Protein AF-0000000084464735 (afdb_homodimer)

pLDDT: mean 79.88, std 25.1, range [17.44, 98.69]

Sequence (606 aa):
MPEQHHYPEIKRGASLLLAWRLEGKKVLLVGGGAVAASRLGFLLEAGAHVTIVSPGPLEHSLAHRVATEPEYVTWVERTYGRPDGPETKAEDLAKDKELPVTDFDMVFTAIDDNPLSRAVCDAARAARVPVNVADVPPECDFYFGAQVRRGPLQVMVSTSGAGPKVAVIVRDVIADAIPADVEDAIAGVGALRKELRERAPGVGGALSKRRMRWMIDTCDAWKLSEMGAMKSPEVRRRLLDDGWEKHRILSAHDLGASEAEVQVIGSRISSLVHSAAFWPSVLSFVAGAAVASASFIAAARRKMPEQHHYPEIKRGASLLLAWRLEGKKVLLVGGGAVAASRLGFLLEAGAHVTIVSPGPLEHSLAHRVATEPEYVTWVERTYGRPDGPETKAEDLAKDKELPVTDFDMVFTAIDDNPLSRAVCDAARAARVPVNVADVPPECDFYFGAQVRRGPLQVMVSTSGAGPKVAVIVRDVIADAIPADVEDAIAGVGALRKELRERAPGVGGALSKRRMRWMIDTCDAWKLSEMGAMKSPEVRRRLLDDGWEKHRILSAHDLGASEAEVQVIGSRISSLVHSAAFWPSVLSFVAGAAVASASFIAAARRK

Nearest PDB structures (foldseek):
  1pjs-assembly1_B  TM=7.270E-01  e=1.796E-13  Salmonella enterica subsp. enterica serovar Typhimurium
  6pr0-assembly1_A  TM=7.944E-01  e=1.470E-12  Salmonella enterica subsp. enterica serovar Typhimurium
  6veb-assembly1_B  TM=7.448E-01  e=5.138E-13  Salmonella enterica subsp. enterica
  6ulu-assembly1_B  TM=7.396E-01  e=5.814E-13  Salmonella enterica subsp. enterica serovar Typhimurium
  6p5x-assembly1_B  TM=7.463E-01  e=5.138E-13  Salmonella enterica subsp. enterica serovar Typhimurium

Organism: NCBI:txid879819

InterPro domains:
  IPR006367 Sirohaem synthase, N-terminal [TIGR01470] (19-212)
  IPR028161 Siroheme biosynthesis protein Met8-like [PTHR35330] (16-239)
  IPR028162 Siroheme biosynthesis protein Met8, C-terminal [PF14823] (179-249)
  IPR028281 Siroheme synthase, central domain [PF14824] (150-176)
  IPR036291 NAD(P)-binding domain superfamily [SSF51735] (16-144)

Radius of gyration: 31.91 Å; Cα contacts (8 Å, |Δi|>4): 963; chains: 2; bounding box: 75×98×137 Å

Secondary structure (DSSP, 8-state):
------PPP------EEEEE--TT-EEEEE--SHHHHHHHHHHHHTT-EEEEE--SSPPHHHHHHHHH-TTTEEEE-S-SS-SSSSS--HHHHTT-SSS-GGG-SEEEE--S-HHHHHHHHHHHHHTT--EEETT-GGGBSEE--EEEEETTEEEEEE-TTS-HHHHHHHHHHHHHHS-TTHHHHHHHHHHHHHHHHHHS--SSHHHHHHHHHHHHHHHHTS-GGGGGGGGSHHHHHHIIIIIITTT----TGGGT--HHHHHHHHHHHHHHHHGGGG-------------------------/------PPP------EEEEE--TT-EEEEE--SHHHHHHHHHHHHTT-EEEEE--SSPPHHHHHHHHH-TTTEEEE-S-SS-SSSSS--HHHHTT-SSS-GGG-SEEEE--S-HHHHHHHHHHHHHTT--EEETT-GGGBSEE--EEEEETTEEEEEE-TTS-HHHHHHHHHHHHHHS-TTHHHHHHHHHHHHHHHHHHS--SSHHHHHHHHHHHHHHHHTS-GGGGGGGGSHHHHHHIIIIIITTT----TGGGT--HHHHHHHHHHHHHHHHTTTT-------------------------

Foldseek 3Di:
DPPPPDDDDDDDDDDDDDDDQAAAFEEEEEDFEDVSLVVVVVNVVSHHQYEYEEADDHDPSLVVCCVPPVVRYHYDHAHQFPRPDDQRALVRQCPPVVDHLLRGQAYEYDDPDVSVLVSNLVNCVVSPRAYYYPPDVVSHPDDFADWDDDPVDIDGFDPSPPDRVVRNVVRVVVNVVQDPLLVLLVQLLVVLLVVLCVVQPDDDDPSVVLSVVLSVLQVVLEDSNQSSVSSDPVVSVCCCVVDVVVVHHAYCVNVVSDPPVVCVVVVVVVVVVVVVPPPPPPPDDPPPPDDDDDDDDDDYDDD/DPPPPDDDDDDDDDDDDDDDQAAAFEEEEEDAEDVSLVVVVVNVVSHHQYEYEEADDHDPSLVVCCVPPVVRYHYDHAHQFPRPDDQRALVRQCPPVVDHLLRGQAYEYDDPDVSVLVSNLVNCVVSPRAYYYPPDVVSHPDDFADWDDDPVDIDGFDPSPPDRVVRNVVRVVVNVVQDPLLVLLVQLLVVLLVVLCVVQPDDDDPSVVVSVVLSVLQVVLEDSNQSSVSSDPVVSVCCCVVDVVVVHHAYCVNVVSDPPVVCVVVVVVVVVVVVPPPPPCPPDDCPDDDDDCPDDDDDDDDD

Solvent-accessible surface area (backbone atoms only — not comparable to full-atom values): 33445 Å² total; per-residue (Å²): 123,81,80,75,76,83,71,82,81,81,65,62,76,40,55,39,63,32,35,32,63,30,65,79,34,36,32,39,33,36,27,34,37,70,67,30,40,61,50,47,55,52,41,45,17,10,36,27,32,36,39,33,29,24,51,76,79,55,31,67,68,45,47,48,42,42,71,73,34,58,90,35,30,44,78,44,82,33,62,76,48,59,75,86,55,89,80,56,46,30,77,52,33,57,42,20,84,86,69,28,55,78,75,30,64,31,39,36,34,35,64,90,51,61,66,51,48,49,20,50,40,51,30,22,54,75,61,46,25,54,33,33,35,65,96,38,72,94,52,31,49,44,38,77,50,35,70,47,76,50,84,61,35,37,34,37,22,34,27,74,81,49,27,69,67,55,22,44,52,50,38,52,54,42,57,69,67,51,56,93,51,46,55,37,18,39,50,7,51,35,50,43,52,52,51,49,41,68,74,56,69,71,83,59,65,72,64,37,51,49,52,51,49,49,53,52,52,32,53,69,51,36,55,72,83,50,35,31,56,35,53,38,66,67,52,36,48,46,47,44,60,61,7,61,73,64,75,42,76,61,34,43,69,76,71,66,53,41,83,72,53,56,53,52,58,52,50,54,53,52,52,59,60,58,60,63,64,67,73,74,76,67,82,72,75,84,73,84,69,67,92,67,89,75,89,81,95,78,85,83,88,85,132,123,82,80,75,77,83,72,81,82,81,64,62,74,41,54,38,62,32,35,32,62,30,67,78,33,37,32,39,33,36,27,36,37,69,66,29,38,61,50,47,56,51,39,46,17,10,36,27,33,36,39,32,27,23,50,74,78,54,31,68,69,43,47,49,43,41,70,74,34,59,90,36,29,43,80,44,82,33,62,75,49,58,75,88,56,90,79,54,49,28,77,49,33,58,42,22,83,86,69,28,54,79,76,30,62,32,39,37,34,35,63,92,50,61,67,51,48,49,20,50,42,52,32,22,53,74,62,44,24,54,31,33,36,65,97,36,70,93,50,31,47,43,39,77,50,34,70,46,76,48,86,58,36,35,34,38,22,34,27,76,82,49,28,68,67,56,22,44,51,50,38,52,54,42,57,69,68,51,56,93,50,44,55,38,19,40,52,8,52,35,48,42,52,52,52,50,42,67,75,56,68,71,81,58,65,70,65,38,52,49,52,51,50,50,53,52,50,34,52,70,51,38,54,73,83,48,34,31,54,36,53,38,65,67,50,37,48,45,46,43,60,61,7,60,73,62,75,42,76,60,32,44,67,76,71,66,53,39,83,73,52,56,54,52,55,52,49,55,53,50,53,57,61,59,61,60,61,69,69,73,79,61,83,73,74,85,70,84,81,79,89,71,85,74,81,69,90,84,80,82,84,82,125

Structure (mmCIF, N/CA/C/O backbone):
data_AF-0000000084464735-model_v1
#
loop_
_entity.id
_entity.type
_entity.pdbx_description
1 polymer 'precorrin-2 dehydrogenase'
#
loop_
_atom_site.group_PDB
_atom_site.id
_atom_site.type_symbol
_atom_site.label_atom_id
_atom_site.label_alt_id
_atom_site.label_comp_id
_atom_site.label_asym_id
_atom_site.label_entity_id
_atom_site.label_seq_id
_atom_site.pdbx_PDB_ins_code
_atom_site.Cartn_x
_atom_site.Cartn_y
_atom_site.Cartn_z
_atom_site.occupancy
_atom_site.B_iso_or_equiv
_atom_site.auth_seq_id
_atom_site.auth_comp_id
_atom_site.auth_asym_id
_atom_site.auth_atom_id
_atom_site.pdbx_PDB_model_num
ATOM 1 N N . MET A 1 1 ? 16.078 -34.781 17.125 1 34.5 1 MET A N 1
ATOM 2 C CA . MET A 1 1 ? 15.5 -33.594 17.734 1 34.5 1 MET A CA 1
ATOM 3 C C . MET A 1 1 ? 14.633 -32.844 16.719 1 34.5 1 MET A C 1
ATOM 5 O O . MET A 1 1 ? 15.031 -32.625 15.578 1 34.5 1 MET A O 1
ATOM 9 N N . PRO A 1 2 ? 13.305 -32.844 16.781 1 42.19 2 PRO A N 1
ATOM 10 C CA . PRO A 1 2 ? 12.5 -32.25 15.719 1 42.19 2 PRO A CA 1
ATOM 11 C C . PRO A 1 2 ? 13.055 -30.906 15.242 1 42.19 2 PRO A C 1
ATOM 13 O O . PRO A 1 2 ? 13.695 -30.188 16.016 1 42.19 2 PRO A O 1
ATOM 16 N N . GLU A 1 3 ? 13.609 -30.891 14.117 1 47.88 3 GLU A N 1
ATOM 17 C CA . GLU A 1 3 ? 14.234 -29.688 13.562 1 47.88 3 GLU A CA 1
ATOM 18 C C . GLU A 1 3 ? 13.508 -28.422 14.016 1 47.88 3 GLU A C 1
ATOM 20 O O . GLU A 1 3 ? 12.305 -28.281 13.797 1 47.88 3 GLU A O 1
ATOM 25 N N . GLN A 1 4 ? 13.781 -27.891 15.133 1 52.91 4 GLN A N 1
ATOM 26 C CA . GLN A 1 4 ? 13.227 -26.703 15.781 1 52.91 4 GLN A CA 1
ATOM 27 C C . GLN A 1 4 ? 13.164 -25.531 14.82 1 52.91 4 GLN A C 1
ATOM 29 O O . GLN A 1 4 ? 14.203 -24.969 14.445 1 52.91 4 GLN A O 1
ATOM 34 N N . HIS A 1 5 ? 12.211 -25.625 13.844 1 72.44 5 HIS A N 1
ATOM 35 C CA . HIS A 1 5 ? 12.047 -24.5 12.93 1 72.44 5 HIS A CA 1
ATOM 36 C C . HIS A 1 5 ? 11.875 -23.188 13.695 1 72.44 5 HIS A C 1
ATOM 38 O O . HIS A 1 5 ? 11.117 -23.125 14.664 1 72.44 5 HIS A O 1
ATOM 44 N N . HIS A 1 6 ? 12.922 -22.406 13.812 1 80.56 6 HIS A N 1
ATOM 45 C CA . HIS A 1 6 ? 12.836 -21.078 14.414 1 80.56 6 HIS A CA 1
ATOM 46 C C . HIS A 1 6 ? 12.047 -20.125 13.531 1 80.56 6 HIS A C 1
ATOM 48 O O . HIS A 1 6 ? 12.344 -19.969 12.344 1 80.56 6 HIS A O 1
ATOM 54 N N . TYR A 1 7 ? 10.828 -19.828 14.102 1 86.81 7 TYR A N 1
ATOM 55 C CA . TYR A 1 7 ? 10.016 -18.844 13.406 1 86.81 7 TYR A CA 1
ATOM 56 C C . TYR A 1 7 ? 10.164 -17.469 14.039 1 86.81 7 TYR A C 1
ATOM 58 O O . TYR A 1 7 ? 10.086 -17.328 15.266 1 86.81 7 TYR A O 1
ATOM 66 N N . PRO A 1 8 ? 10.43 -16.484 13.211 1 84.5 8 PRO A N 1
ATOM 67 C CA . PRO A 1 8 ? 10.617 -15.141 13.75 1 84.5 8 PRO A CA 1
ATOM 68 C C . PRO A 1 8 ? 9.414 -14.656 14.547 1 84.5 8 PRO A C 1
ATOM 70 O O . PRO A 1 8 ? 8.281 -15.031 14.25 1 84.5 8 PRO A O 1
ATOM 73 N N . GLU A 1 9 ? 9.688 -13.82 15.578 1 89.38 9 GLU A N 1
ATOM 74 C CA . GLU A 1 9 ? 8.633 -13.203 16.375 1 89.38 9 GLU A CA 1
ATOM 75 C C . GLU A 1 9 ? 7.812 -12.227 15.539 1 89.38 9 GLU A C 1
ATOM 77 O O . GLU A 1 9 ? 8.359 -11.516 14.695 1 89.38 9 GLU A O 1
ATOM 82 N N . ILE A 1 10 ? 6.52 -12.25 15.805 1 90.25 10 ILE A N 1
ATOM 83 C CA . ILE A 1 10 ? 5.629 -11.312 15.133 1 90.25 10 ILE A CA 1
ATOM 84 C C . ILE A 1 10 ? 5.637 -9.969 15.867 1 90.25 10 ILE A C 1
ATOM 86 O O . ILE A 1 10 ? 5.289 -9.898 17.047 1 90.25 10 ILE A O 1
ATOM 90 N N . LYS A 1 11 ? 6.137 -8.945 15.227 1 88.31 11 LYS A N 1
ATOM 91 C CA . LYS A 1 11 ? 6.059 -7.586 15.766 1 88.31 11 LYS A CA 1
ATOM 92 C C . LYS A 1 11 ? 4.84 -6.848 15.227 1 88.31 11 LYS A C 1
ATOM 94 O O . LYS A 1 11 ? 4.797 -6.496 14.039 1 88.31 11 LYS A O 1
ATOM 99 N N . ARG A 1 12 ? 3.932 -6.562 16.078 1 89.31 12 ARG A N 1
ATOM 100 C CA . ARG A 1 12 ? 2.682 -5.922 15.68 1 89.31 12 ARG A CA 1
ATOM 101 C C . ARG A 1 12 ? 2.85 -4.41 15.57 1 89.31 12 ARG A C 1
ATOM 103 O O . ARG A 1 12 ? 3.885 -3.867 15.961 1 89.31 12 ARG A O 1
ATOM 110 N N . GLY A 1 13 ? 1.877 -3.766 14.961 1 87.06 13 GLY A N 1
ATOM 111 C CA . GLY A 1 13 ? 1.908 -2.316 14.836 1 87.06 13 GLY A CA 1
ATOM 112 C C . GLY A 1 13 ? 2.139 -1.842 13.414 1 87.06 13 GLY A C 1
ATOM 113 O O . GLY A 1 13 ? 2.135 -0.639 13.148 1 87.06 13 GLY A O 1
ATOM 114 N N . ALA A 1 14 ? 2.258 -2.744 12.57 1 88.31 14 ALA A N 1
ATOM 115 C CA . ALA A 1 14 ? 2.434 -2.41 11.156 1 88.31 14 ALA A CA 1
ATOM 116 C C . ALA A 1 14 ? 1.086 -2.219 10.469 1 88.31 14 ALA A C 1
ATOM 118 O O . ALA A 1 14 ? 0.044 -2.596 11.008 1 88.31 14 ALA A O 1
ATOM 119 N N . SER A 1 15 ? 1.104 -1.489 9.406 1 93.62 15 SER A N 1
ATOM 120 C CA . SER A 1 15 ? -0.02 -1.487 8.477 1 93.62 15 SER A CA 1
ATOM 121 C C . SER A 1 15 ? 0.131 -2.578 7.422 1 93.62 15 SER A C 1
ATOM 123 O O . SER A 1 15 ? 1.218 -3.135 7.25 1 93.62 15 SER A O 1
ATOM 125 N N . LEU A 1 16 ? -0.941 -3.012 6.859 1 96.31 16 LEU A N 1
ATOM 126 C CA . LEU A 1 16 ? -0.875 -3.896 5.699 1 96.31 16 LEU A CA 1
ATOM 127 C C . LEU A 1 16 ? -0.673 -3.098 4.418 1 96.31 16 LEU A C 1
ATOM 129 O O . LEU A 1 16 ? -1.591 -2.416 3.955 1 96.31 16 LEU A O 1
ATOM 133 N N . LEU A 1 17 ? 0.488 -3.119 3.848 1 96.44 17 LEU A N 1
ATOM 134 C CA . LEU A 1 17 ? 0.746 -2.381 2.617 1 96.44 17 LEU A CA 1
ATOM 135 C C . LEU A 1 17 ? 0.197 -3.129 1.407 1 96.44 17 LEU A C 1
ATOM 137 O O . LEU A 1 17 ? 0.512 -4.305 1.204 1 96.44 17 LEU A O 1
ATOM 141 N N . LEU A 1 18 ? -0.59 -2.398 0.63 1 96.5 18 LEU A N 1
ATOM 142 C CA . LEU A 1 18 ? -1.296 -3.023 -0.483 1 96.5 18 LEU A CA 1
ATOM 143 C C . LEU A 1 18 ? -1.191 -2.168 -1.741 1 96.5 18 LEU A C 1
ATOM 145 O O . LEU A 1 18 ? -1.095 -0.942 -1.658 1 96.5 18 LEU A O 1
ATOM 149 N N . ALA A 1 19 ? -1.188 -2.844 -2.871 1 95.88 19 ALA A N 1
ATOM 150 C CA . ALA A 1 19 ? -1.49 -2.219 -4.156 1 95.88 19 ALA A CA 1
ATOM 151 C C . ALA A 1 19 ? -2.947 -2.447 -4.551 1 95.88 19 ALA A C 1
ATOM 153 O O . ALA A 1 19 ? -3.297 -3.514 -5.062 1 95.88 19 ALA A O 1
ATOM 154 N N . TRP A 1 20 ? -3.752 -1.442 -4.332 1 96.75 20 TRP A N 1
ATOM 155 C CA . TRP A 1 20 ? -5.199 -1.548 -4.496 1 96.75 20 TRP A CA 1
ATOM 156 C C . TRP A 1 20 ? -5.598 -1.327 -5.953 1 96.75 20 TRP A C 1
ATOM 158 O O . TRP A 1 20 ? -5.133 -0.382 -6.594 1 96.75 20 TRP A O 1
ATOM 168 N N . ARG A 1 21 ? -6.441 -2.18 -6.469 1 95 21 ARG A N 1
ATOM 169 C CA . ARG A 1 21 ? -6.879 -2.092 -7.859 1 95 21 ARG A CA 1
ATOM 170 C C . ARG A 1 21 ? -8.102 -1.189 -7.996 1 95 21 ARG A C 1
ATOM 172 O O . ARG A 1 21 ? -9.188 -1.53 -7.52 1 95 21 ARG A O 1
ATOM 179 N N . LEU A 1 22 ? -7.914 -0.077 -8.773 1 96.06 22 LEU A N 1
ATOM 180 C CA . LEU A 1 22 ? -9 0.885 -8.891 1 96.06 22 LEU A CA 1
ATOM 181 C C . LEU A 1 22 ? -9.43 1.045 -10.344 1 96.06 22 LEU A C 1
ATOM 183 O O . LEU A 1 22 ? -10.281 1.886 -10.664 1 96.06 22 LEU A O 1
ATOM 187 N N . GLU A 1 23 ? -8.82 0.272 -11.172 1 94.62 23 GLU A N 1
ATOM 188 C CA . GLU A 1 23 ? -9.188 0.397 -12.586 1 94.62 23 GLU A CA 1
ATOM 189 C C . GLU A 1 23 ? -10.688 0.174 -12.789 1 94.62 23 GLU A C 1
ATOM 191 O O . GLU A 1 23 ? -11.211 -0.881 -12.43 1 94.62 23 GLU A O 1
ATOM 196 N N . GLY A 1 24 ? -11.336 1.191 -13.328 1 95.25 24 GLY A N 1
ATOM 197 C CA . GLY A 1 24 ? -12.758 1.095 -13.641 1 95.25 24 GLY A CA 1
ATOM 198 C C . GLY A 1 24 ? -13.648 1.258 -12.422 1 95.25 24 GLY A C 1
ATOM 199 O O . GLY A 1 24 ? -14.867 1.189 -12.531 1 95.25 24 GLY A O 1
ATOM 200 N N . LYS A 1 25 ? -13.141 1.459 -11.32 1 97.5 25 LYS A N 1
ATOM 201 C CA . LYS A 1 25 ? -13.914 1.596 -10.086 1 97.5 25 LYS A CA 1
ATOM 202 C C . LYS A 1 25 ? -14.367 3.037 -9.875 1 97.5 25 LYS A C 1
ATOM 204 O O . LYS A 1 25 ? -13.766 3.967 -10.422 1 97.5 25 LYS A O 1
ATOM 209 N N . LYS A 1 26 ? -15.406 3.236 -9.141 1 98.44 26 LYS A N 1
ATOM 210 C CA . LYS A 1 26 ? -15.984 4.547 -8.852 1 98.44 26 LYS A CA 1
ATOM 211 C C . LYS A 1 26 ? -15.539 5.055 -7.484 1 98.44 26 LYS A C 1
ATOM 213 O O . LYS A 1 26 ? -15.672 4.352 -6.48 1 98.44 26 LYS A O 1
ATOM 218 N N . VAL A 1 27 ? -15.047 6.266 -7.469 1 98.69 27 VAL A N 1
ATOM 219 C CA . VAL A 1 27 ? -14.562 6.844 -6.219 1 98.69 27 VAL A CA 1
ATOM 220 C C . VAL A 1 27 ? -15.258 8.18 -5.961 1 98.69 27 VAL A C 1
ATOM 222 O O . VAL A 1 27 ? -15.406 8.992 -6.871 1 98.69 27 VAL A O 1
ATOM 225 N N . LEU A 1 28 ? -15.719 8.375 -4.723 1 97.88 28 LEU A N 1
ATOM 226 C CA . LEU A 1 28 ? -16.281 9.641 -4.277 1 97.88 28 LEU A CA 1
ATOM 227 C C . LEU A 1 28 ? -15.234 10.484 -3.568 1 97.88 28 LEU A C 1
ATOM 229 O O . LEU A 1 28 ? -14.57 10.008 -2.645 1 97.88 28 LEU A O 1
ATOM 233 N N . LEU A 1 29 ? -15.031 11.688 -4.012 1 98.38 29 LEU A N 1
ATOM 234 C CA . LEU A 1 29 ? -14.125 12.648 -3.395 1 98.38 29 LEU A CA 1
ATOM 235 C C . LEU A 1 29 ? -14.891 13.898 -2.949 1 98.38 29 LEU A C 1
ATOM 237 O O . LEU A 1 29 ? -15.266 14.727 -3.777 1 98.38 29 LEU A O 1
ATOM 241 N N . VAL A 1 30 ? -15.133 14.023 -1.674 1 96.69 30 VAL A N 1
ATOM 242 C CA . VAL A 1 30 ? -15.836 15.172 -1.106 1 96.69 30 VAL A CA 1
ATOM 243 C C . VAL A 1 30 ? -14.82 16.266 -0.733 1 96.69 30 VAL A C 1
ATOM 245 O O . VAL A 1 30 ? -14.039 16.094 0.2 1 96.69 30 VAL A O 1
ATOM 248 N N . GLY A 1 31 ? -14.844 17.328 -1.433 1 96.75 31 GLY A N 1
ATOM 249 C CA . GLY A 1 31 ? -13.898 18.422 -1.238 1 96.75 31 GLY A CA 1
ATOM 250 C C . GLY A 1 31 ? -13.312 18.953 -2.537 1 96.75 31 GLY A C 1
ATOM 251 O O . GLY A 1 31 ? -13.156 18.188 -3.5 1 96.75 31 GLY A O 1
ATOM 252 N N . GLY A 1 32 ? -12.898 20.203 -2.574 1 96.94 32 GLY A N 1
ATOM 253 C CA . GLY A 1 32 ? -12.398 20.828 -3.787 1 96.94 32 GLY A CA 1
ATOM 254 C C . GLY A 1 32 ? -11.133 21.641 -3.562 1 96.94 32 GLY A C 1
ATOM 255 O O . GLY A 1 32 ? -10.773 22.484 -4.387 1 96.94 32 GLY A O 1
ATOM 256 N N . GLY A 1 33 ? -10.523 21.359 -2.492 1 95.75 33 GLY A N 1
ATOM 257 C CA . GLY A 1 33 ? -9.328 22.109 -2.156 1 95.75 33 GLY A CA 1
ATOM 258 C C . GLY A 1 33 ? -8.039 21.391 -2.49 1 95.75 33 GLY A C 1
ATOM 259 O O . GLY A 1 33 ? -8.039 20.469 -3.314 1 95.75 33 GLY A O 1
ATOM 260 N N . ALA A 1 34 ? -6.973 21.844 -1.863 1 92.56 34 ALA A N 1
ATOM 261 C CA . ALA A 1 34 ? -5.633 21.344 -2.16 1 92.56 34 ALA A CA 1
ATOM 262 C C . ALA A 1 34 ? -5.488 19.891 -1.761 1 92.56 34 ALA A C 1
ATOM 264 O O . ALA A 1 34 ? -4.855 19.094 -2.471 1 92.56 34 ALA A O 1
ATOM 265 N N . VAL A 1 35 ? -6.016 19.547 -0.625 1 92.25 35 VAL A N 1
ATOM 266 C CA . VAL A 1 35 ? -5.941 18.172 -0.158 1 92.25 35 VAL A CA 1
ATOM 267 C C . VAL A 1 35 ? -6.664 17.25 -1.143 1 92.25 35 VAL A C 1
ATOM 269 O O . VAL A 1 35 ? -6.148 16.188 -1.503 1 92.25 35 VAL A O 1
ATOM 272 N N . ALA A 1 36 ? -7.801 17.641 -1.537 1 96.31 36 ALA A N 1
ATOM 273 C CA . ALA A 1 36 ? -8.547 16.875 -2.541 1 96.31 36 ALA A CA 1
ATOM 274 C C . ALA A 1 36 ? -7.738 16.734 -3.828 1 96.31 36 ALA A C 1
ATOM 276 O O . ALA A 1 36 ? -7.73 15.664 -4.449 1 96.31 36 ALA A O 1
ATOM 277 N N . ALA A 1 37 ? -7.074 17.797 -4.215 1 95.5 37 ALA A N 1
ATOM 278 C CA . ALA A 1 37 ? -6.27 17.781 -5.434 1 95.5 37 ALA A CA 1
ATOM 279 C C . ALA A 1 37 ? -5.16 16.734 -5.348 1 95.5 37 ALA A C 1
ATOM 281 O O . ALA A 1 37 ? -4.902 16.016 -6.32 1 95.5 37 ALA A O 1
ATOM 282 N N . SER A 1 38 ? -4.562 16.609 -4.277 1 91.94 38 SER A N 1
ATOM 283 C CA . SER A 1 38 ? -3.498 15.641 -4.078 1 91.94 38 SER A CA 1
ATOM 284 C C . SER A 1 38 ? -4.027 14.211 -4.199 1 91.94 38 SER A C 1
ATOM 286 O O . SER A 1 38 ? -3.377 13.352 -4.797 1 91.94 38 SER A O 1
ATOM 288 N N . ARG A 1 39 ? -5.191 14.008 -3.74 1 94.44 39 ARG A N 1
ATOM 289 C CA . ARG A 1 39 ? -5.785 12.68 -3.807 1 94.44 39 ARG A CA 1
ATOM 290 C C . ARG A 1 39 ? -6.191 12.328 -5.234 1 94.44 39 ARG A C 1
ATOM 292 O O . ARG A 1 39 ? -6.035 11.188 -5.668 1 94.44 39 ARG A O 1
ATOM 299 N N . LEU A 1 40 ? -6.684 13.297 -5.875 1 96.81 40 LEU A N 1
ATOM 300 C CA . LEU A 1 40 ? -7.191 13.07 -7.223 1 96.81 40 LEU A CA 1
ATOM 301 C C . LEU A 1 40 ? -6.09 12.539 -8.133 1 96.81 40 LEU A C 1
ATOM 303 O O . LEU A 1 40 ? -6.332 11.641 -8.945 1 96.81 40 LEU A O 1
ATOM 307 N N . GLY A 1 41 ? -4.957 13.086 -8.102 1 93.25 41 GLY A N 1
ATOM 308 C CA . GLY A 1 41 ? -3.844 12.625 -8.914 1 93.25 41 GLY A CA 1
ATOM 309 C C . GLY A 1 41 ? -3.592 11.141 -8.797 1 93.25 41 GLY A C 1
ATOM 310 O O . GLY A 1 41 ? -3.51 10.43 -9.805 1 93.25 41 GLY A O 1
ATOM 311 N N . PHE A 1 42 ? -3.514 10.602 -7.637 1 93.81 42 PHE A N 1
ATOM 312 C CA . PHE A 1 42 ? -3.275 9.188 -7.387 1 93.81 42 PHE A CA 1
ATOM 313 C C . PHE A 1 42 ? -4.43 8.344 -7.91 1 93.81 42 PHE A C 1
ATOM 315 O O . PHE A 1 42 ? -4.215 7.277 -8.484 1 93.81 42 PHE A O 1
ATOM 322 N N . LEU A 1 43 ? -5.605 8.836 -7.688 1 97.44 43 LEU A N 1
ATOM 323 C CA . LEU A 1 43 ? -6.805 8.109 -8.086 1 97.44 43 LEU A CA 1
ATOM 324 C C . LEU A 1 43 ? -6.879 7.969 -9.602 1 97.44 43 LEU A C 1
ATOM 326 O O . LEU A 1 43 ? -7.195 6.895 -10.109 1 97.44 43 LEU A O 1
ATOM 330 N N . LEU A 1 44 ? -6.562 9.031 -10.289 1 96.69 44 LEU A N 1
ATOM 331 C CA . LEU A 1 44 ? -6.598 9.008 -11.742 1 96.69 44 LEU A CA 1
ATOM 332 C C . LEU A 1 44 ? -5.504 8.094 -12.297 1 96.69 44 LEU A C 1
ATOM 334 O O . LEU A 1 44 ? -5.73 7.363 -13.266 1 96.69 44 LEU A O 1
ATOM 338 N N . GLU A 1 45 ? -4.367 8.141 -11.688 1 94.12 45 GLU A N 1
ATOM 339 C CA . GLU A 1 45 ? -3.275 7.27 -12.109 1 94.12 45 GLU A CA 1
ATOM 340 C C . GLU A 1 45 ? -3.646 5.801 -11.938 1 94.12 45 GLU A C 1
ATOM 342 O O . GLU A 1 45 ? -3.199 4.949 -12.711 1 94.12 45 GLU A O 1
ATOM 347 N N . ALA A 1 46 ? -4.457 5.531 -10.984 1 95.12 46 ALA A N 1
ATOM 348 C CA . ALA A 1 46 ? -4.867 4.16 -10.695 1 95.12 46 ALA A CA 1
ATOM 349 C C . ALA A 1 46 ? -6.055 3.748 -11.555 1 95.12 46 ALA A C 1
ATOM 351 O O . ALA A 1 46 ? -6.535 2.615 -11.461 1 95.12 46 ALA A O 1
ATOM 352 N N . GLY A 1 47 ? -6.594 4.684 -12.328 1 95.88 47 GLY A N 1
ATOM 353 C CA . GLY A 1 47 ? -7.617 4.355 -13.312 1 95.88 47 GLY A CA 1
ATOM 354 C C . GLY A 1 47 ? -9.023 4.512 -12.773 1 95.88 47 GLY A C 1
ATOM 355 O O . GLY A 1 47 ? -9.984 4.035 -13.391 1 95.88 47 GLY A O 1
ATOM 356 N N . ALA A 1 48 ? -9.227 5.188 -11.719 1 97.94 48 ALA A N 1
ATOM 357 C CA . ALA A 1 48 ? -10.539 5.348 -11.086 1 97.94 48 ALA A CA 1
ATOM 358 C C . ALA A 1 48 ? -11.391 6.363 -11.836 1 97.94 48 ALA A C 1
ATOM 360 O O . ALA A 1 48 ? -10.859 7.246 -12.516 1 97.94 48 ALA A O 1
ATOM 361 N N . HIS A 1 49 ? -12.672 6.172 -11.766 1 98.5 49 HIS A N 1
ATOM 362 C CA . HIS A 1 49 ? -13.648 7.203 -12.102 1 98.5 49 HIS A CA 1
ATOM 363 C C . HIS A 1 49 ? -14.062 8 -10.867 1 98.5 49 HIS A C 1
ATOM 365 O O . HIS A 1 49 ? -14.727 7.473 -9.977 1 98.5 49 HIS A O 1
ATOM 371 N N . VAL A 1 50 ? -13.711 9.289 -10.875 1 98.69 50 VAL A N 1
ATOM 372 C CA . VAL A 1 50 ? -13.82 10.055 -9.641 1 98.69 50 VAL A CA 1
ATOM 373 C C . VAL A 1 50 ? -14.961 11.062 -9.758 1 98.69 50 VAL A C 1
ATOM 375 O O . VAL A 1 50 ? -15.047 11.797 -10.742 1 98.69 50 VAL A O 1
ATOM 378 N N . THR A 1 51 ? -15.844 11.055 -8.812 1 98.38 51 THR A N 1
ATOM 379 C CA . THR A 1 51 ? -16.859 12.094 -8.648 1 98.38 51 THR A CA 1
ATOM 380 C C . THR A 1 51 ? -16.469 13.047 -7.527 1 98.38 51 THR A C 1
ATOM 382 O O . THR A 1 51 ? -16.422 12.656 -6.359 1 98.38 51 THR A O 1
ATOM 385 N N . ILE A 1 52 ? -16.203 14.266 -7.867 1 98.31 52 ILE A N 1
ATOM 386 C CA . ILE A 1 52 ? -15.891 15.32 -6.902 1 98.31 52 ILE A CA 1
ATOM 387 C C . ILE A 1 52 ? -17.172 16.047 -6.512 1 98.31 52 ILE A C 1
ATOM 389 O O . ILE A 1 52 ? -17.938 16.5 -7.375 1 98.31 52 ILE A O 1
ATOM 393 N N . VAL A 1 53 ? -17.438 16.188 -5.23 1 96.31 53 VAL A N 1
ATOM 394 C CA . VAL A 1 53 ? -18.578 16.953 -4.746 1 96.31 53 VAL A CA 1
ATOM 395 C C . VAL A 1 53 ? -18.094 18.094 -3.854 1 96.31 53 VAL A C 1
ATOM 397 O O . VAL A 1 53 ? -17.578 17.859 -2.762 1 96.31 53 VAL A O 1
ATOM 400 N N . SER A 1 54 ? -18.25 19.25 -4.254 1 95.88 54 SER A N 1
ATOM 401 C CA . SER A 1 54 ? -17.859 20.438 -3.52 1 95.88 54 SER A CA 1
ATOM 402 C C . SER A 1 54 ? -18.422 21.703 -4.152 1 95.88 54 SER A C 1
ATOM 404 O O . SER A 1 54 ? -18.594 21.766 -5.375 1 95.88 54 SER A O 1
ATOM 406 N N . PRO A 1 55 ? -18.703 22.688 -3.27 1 93.88 55 PRO A N 1
ATOM 407 C CA . PRO A 1 55 ? -18.984 23.984 -3.875 1 93.88 55 PRO A CA 1
ATOM 408 C C . PRO A 1 55 ? -17.766 24.594 -4.578 1 93.88 55 PRO A C 1
ATOM 410 O O . PRO A 1 55 ? -16.641 24.141 -4.355 1 93.88 55 PRO A O 1
ATOM 413 N N . GLY A 1 56 ? -17.953 25.5 -5.449 1 91.38 56 GLY A N 1
ATOM 414 C CA . GLY A 1 56 ? -16.875 26.188 -6.141 1 91.38 56 GLY A CA 1
ATOM 415 C C . GLY A 1 56 ? -16.328 27.359 -5.355 1 91.38 56 GLY A C 1
ATOM 416 O O . GLY A 1 56 ? -16.875 27.75 -4.32 1 91.38 56 GLY A O 1
ATOM 417 N N . PRO A 1 57 ? -15.32 27.891 -5.898 1 95.75 57 PRO A N 1
ATOM 418 C CA . PRO A 1 57 ? -14.516 27.391 -7.012 1 95.75 57 PRO A CA 1
ATOM 419 C C . PRO A 1 57 ? -13.609 26.234 -6.605 1 95.75 57 PRO A C 1
ATOM 421 O O . PRO A 1 57 ? -13.219 26.125 -5.441 1 95.75 57 PRO A O 1
ATOM 424 N N . LEU A 1 58 ? -13.219 25.406 -7.516 1 96.56 58 LEU A N 1
ATOM 425 C CA . LEU A 1 58 ? -12.289 24.297 -7.297 1 96.56 58 LEU A CA 1
ATOM 426 C C . LEU A 1 58 ? -10.844 24.797 -7.277 1 96.56 58 LEU A C 1
ATOM 428 O O . LEU A 1 58 ? -10.516 25.781 -7.945 1 96.56 58 LEU A O 1
ATOM 432 N N . GLU A 1 59 ? -10.102 24.062 -6.473 1 96 59 GLU A N 1
ATOM 433 C CA . GLU A 1 59 ? -8.656 24.234 -6.605 1 96 59 GLU A CA 1
ATOM 434 C C . GLU A 1 59 ? -8.219 24.094 -8.062 1 96 59 GLU A C 1
ATOM 436 O O . GLU A 1 59 ? -8.781 23.297 -8.812 1 96 59 GLU A O 1
ATOM 441 N N . HIS A 1 60 ? -7.227 24.828 -8.531 1 95.62 60 HIS A N 1
ATOM 442 C CA . HIS A 1 60 ? -6.855 25 -9.93 1 95.62 60 HIS A CA 1
ATOM 443 C C . HIS A 1 60 ? -6.543 23.656 -10.586 1 95.62 60 HIS A C 1
ATOM 445 O O . HIS A 1 60 ? -6.945 23.406 -11.727 1 95.62 60 HIS A O 1
ATOM 451 N N . SER A 1 61 ? -5.816 22.875 -9.961 1 94.81 61 SER A N 1
ATOM 452 C CA . SER A 1 61 ? -5.453 21.594 -10.539 1 94.81 61 SER A CA 1
ATOM 453 C C . SER A 1 61 ? -6.68 20.688 -10.703 1 94.81 61 SER A C 1
ATOM 455 O O . SER A 1 61 ? -6.766 19.922 -11.664 1 94.81 61 SER A O 1
ATOM 457 N N . LEU A 1 62 ? -7.582 20.766 -9.773 1 97 62 LEU A N 1
ATOM 458 C CA . LEU A 1 62 ? -8.828 20.016 -9.883 1 97 62 LEU A CA 1
ATOM 459 C C . LEU A 1 62 ? -9.641 20.469 -11.086 1 97 62 LEU A C 1
ATOM 461 O O . LEU A 1 62 ? -10.117 19.656 -11.867 1 97 62 LEU A O 1
ATOM 465 N N . ALA A 1 63 ? -9.727 21.766 -11.156 1 96.81 63 ALA A N 1
ATOM 466 C CA . ALA A 1 63 ? -10.469 22.328 -12.273 1 96.81 63 ALA A CA 1
ATOM 467 C C . ALA A 1 63 ? -9.867 21.906 -13.609 1 96.81 63 ALA A C 1
ATOM 469 O O . ALA A 1 63 ? -10.602 21.594 -14.547 1 96.81 63 ALA A O 1
ATOM 470 N N . HIS A 1 64 ? -8.609 21.922 -13.633 1 96.5 64 HIS A N 1
ATOM 471 C CA . HIS A 1 64 ? -7.902 21.5 -14.836 1 96.5 64 HIS A CA 1
ATOM 472 C C . HIS A 1 64 ? -8.25 20.062 -15.195 1 96.5 64 HIS A C 1
ATOM 474 O O . HIS A 1 64 ? -8.508 19.75 -16.359 1 96.5 64 HIS A O 1
ATOM 480 N N . ARG A 1 65 ? -8.258 19.203 -14.242 1 96.94 65 ARG A N 1
ATOM 481 C CA . ARG A 1 65 ? -8.531 17.781 -14.477 1 96.94 65 ARG A CA 1
ATOM 482 C C . ARG A 1 65 ? -9.977 17.562 -14.914 1 96.94 65 ARG A C 1
ATOM 484 O O . ARG A 1 65 ? -10.258 16.734 -15.766 1 96.94 65 ARG A O 1
ATOM 491 N N . VAL A 1 66 ? -10.898 18.234 -14.312 1 97.06 66 VAL A N 1
ATOM 492 C CA . VAL A 1 66 ? -12.305 18.156 -14.703 1 97.06 66 VAL A CA 1
ATOM 493 C C . VAL A 1 66 ? -12.453 18.516 -16.172 1 97.06 66 VAL A C 1
ATOM 495 O O . VAL A 1 66 ? -13.211 17.875 -16.906 1 97.06 66 VAL A O 1
ATOM 498 N N . ALA A 1 67 ? -11.727 19.484 -16.609 1 95.81 67 ALA A N 1
ATOM 499 C CA . ALA A 1 67 ? -11.82 20 -17.969 1 95.81 67 ALA A CA 1
ATOM 500 C C . ALA A 1 67 ? -11.133 19.047 -18.953 1 95.81 67 ALA A C 1
ATOM 502 O O . ALA A 1 67 ? -11.609 18.859 -20.078 1 95.81 67 ALA A O 1
ATOM 503 N N . THR A 1 68 ? -10.07 18.438 -18.531 1 95.06 68 THR A N 1
ATOM 504 C CA . THR A 1 68 ? -9.227 17.719 -19.484 1 95.06 68 THR A CA 1
ATOM 505 C C . THR A 1 68 ? -9.516 16.234 -19.438 1 95.06 68 THR A C 1
ATOM 507 O O . THR A 1 68 ? -9.156 15.492 -20.359 1 95.06 68 THR A O 1
ATOM 510 N N . GLU A 1 69 ? -10.086 15.789 -18.375 1 95.56 69 GLU A N 1
ATOM 511 C CA . GLU A 1 69 ? -10.367 14.367 -18.219 1 95.56 69 GLU A CA 1
ATOM 512 C C . GLU A 1 69 ? -11.836 14.125 -17.891 1 95.56 69 GLU A C 1
ATOM 514 O O . GLU A 1 69 ? -12.156 13.406 -16.938 1 95.56 69 GLU A O 1
ATOM 519 N N . PRO A 1 70 ? -12.727 14.555 -18.719 1 95.25 70 PRO A N 1
ATOM 520 C CA . PRO A 1 70 ? -14.148 14.445 -18.391 1 95.25 70 PRO A CA 1
ATOM 521 C C . PRO A 1 70 ? -14.633 13 -18.344 1 95.25 70 PRO A C 1
ATOM 523 O O . PRO A 1 70 ? -15.672 12.711 -17.75 1 95.25 70 PRO A O 1
ATOM 526 N N . GLU A 1 71 ? -13.93 12.094 -18.906 1 96.31 71 GLU A N 1
ATOM 527 C CA . GLU A 1 71 ? -14.297 10.68 -18.891 1 96.31 71 GLU A CA 1
ATOM 528 C C . GLU A 1 71 ? -14.047 10.07 -17.516 1 96.31 71 GLU A C 1
ATOM 530 O O . GLU A 1 71 ? -14.695 9.086 -17.141 1 96.31 71 GLU A O 1
ATOM 535 N N . TYR A 1 72 ? -13.164 10.688 -16.828 1 97.62 72 TYR A N 1
ATOM 536 C CA . TYR A 1 72 ? -12.734 10.07 -15.578 1 97.62 72 TYR A CA 1
ATOM 537 C C . TYR A 1 72 ? -13.125 10.922 -14.375 1 97.62 72 TYR A C 1
ATOM 539 O O . TYR A 1 72 ? -13.125 10.445 -13.242 1 97.62 72 TYR A O 1
ATOM 547 N N . VAL A 1 73 ? -13.391 12.164 -14.578 1 98.38 73 VAL A N 1
ATOM 548 C CA . VAL A 1 73 ? -13.664 13.062 -13.461 1 98.38 73 VAL A CA 1
ATOM 549 C C . VAL A 1 73 ? -15 13.758 -13.68 1 98.38 73 VAL A C 1
ATOM 551 O O . VAL A 1 73 ? -15.227 14.375 -14.719 1 98.38 73 VAL A O 1
ATOM 554 N N . THR A 1 74 ? -15.891 13.648 -12.766 1 98.12 74 THR A N 1
ATOM 555 C CA . THR A 1 74 ? -17.156 14.367 -12.727 1 98.12 74 THR A CA 1
ATOM 556 C C . THR A 1 74 ? -17.219 15.305 -11.523 1 98.12 74 THR A C 1
ATOM 558 O O . THR A 1 74 ? -16.906 14.898 -10.406 1 98.12 74 THR A O 1
ATOM 561 N N . TRP A 1 75 ? -17.516 16.547 -11.766 1 98.25 75 TRP A N 1
ATOM 562 C CA . TRP A 1 75 ? -17.656 17.516 -10.688 1 98.25 75 TRP A CA 1
ATOM 563 C C . TRP A 1 75 ? -19.141 17.859 -10.469 1 98.25 75 TRP A C 1
ATOM 565 O O . TRP A 1 75 ? -19.844 18.219 -11.414 1 98.25 75 TRP A O 1
ATOM 575 N N . VAL A 1 76 ? -19.578 17.641 -9.273 1 96.06 76 VAL A N 1
ATOM 576 C CA . VAL A 1 76 ? -20.922 18.047 -8.844 1 96.06 76 VAL A CA 1
ATOM 577 C C . VAL A 1 76 ? -20.812 19.25 -7.91 1 96.06 76 VAL A C 1
ATOM 579 O O . VAL A 1 76 ? -20.359 19.125 -6.77 1 96.06 76 VAL A O 1
ATOM 582 N N . GLU A 1 77 ? -21.266 20.422 -8.367 1 95 77 GLU A N 1
ATOM 583 C CA . GLU A 1 77 ? -21.062 21.688 -7.676 1 95 77 GLU A CA 1
ATOM 584 C C . GLU A 1 77 ? -22.125 21.906 -6.598 1 95 77 GLU A C 1
ATOM 586 O O . GLU A 1 77 ? -23.062 22.672 -6.793 1 95 77 GLU A O 1
ATOM 591 N N . ARG A 1 78 ? -21.859 21.312 -5.449 1 91.31 78 ARG A N 1
ATOM 592 C CA . ARG A 1 78 ? -22.734 21.438 -4.277 1 91.31 78 ARG A CA 1
ATOM 593 C C . ARG A 1 78 ? -22.047 20.891 -3.031 1 91.31 78 ARG A C 1
ATOM 595 O O . ARG A 1 78 ? -20.984 20.25 -3.125 1 91.31 78 ARG A O 1
ATOM 602 N N . THR A 1 79 ? -22.656 21.125 -1.904 1 89 79 THR A N 1
ATOM 603 C CA . THR A 1 79 ? -22.203 20.484 -0.676 1 89 79 THR A CA 1
ATOM 604 C C . THR A 1 79 ? -22.703 19.031 -0.622 1 89 79 THR A C 1
ATOM 606 O O . THR A 1 79 ? -23.828 18.734 -1.048 1 89 79 THR A O 1
ATOM 609 N N . TYR A 1 80 ? -21.938 18.203 -0.259 1 90.88 80 TYR A N 1
ATOM 610 C CA . TYR A 1 80 ? -22.359 16.812 -0.153 1 90.88 80 TYR A CA 1
ATOM 611 C C . TYR A 1 80 ? -23.359 16.625 0.982 1 90.88 80 TYR A C 1
ATOM 613 O O . TYR A 1 80 ? -23.203 17.203 2.059 1 90.88 80 TYR A O 1
ATOM 621 N N . GLY A 1 81 ? -24.156 15.703 0.88 1 79.38 81 GLY A N 1
ATOM 622 C CA . GLY A 1 81 ? -25.234 15.453 1.827 1 79.38 81 GLY A CA 1
ATOM 623 C C . GLY A 1 81 ? -26.453 16.328 1.603 1 79.38 81 GLY A C 1
ATOM 624 O O . GLY A 1 81 ? -26.688 16.781 0.483 1 79.38 81 GLY A O 1
ATOM 625 N N . ARG A 1 82 ? -27.375 16.688 2.686 1 60.84 82 ARG A N 1
ATOM 626 C CA . ARG A 1 82 ? -28.625 17.438 2.533 1 60.84 82 ARG A CA 1
ATOM 627 C C . ARG A 1 82 ? -28.344 18.938 2.416 1 60.84 82 ARG A C 1
ATOM 629 O O . ARG A 1 82 ? -27.875 19.562 3.367 1 60.84 82 ARG A O 1
ATOM 636 N N . PRO A 1 83 ? -28.172 19.406 1.187 1 50.91 83 PRO A N 1
ATOM 637 C CA . PRO A 1 83 ? -27.984 20.844 1.007 1 50.91 83 PRO A CA 1
ATOM 638 C C . PRO A 1 83 ? -28.828 21.672 1.979 1 50.91 83 PRO A C 1
ATOM 640 O O . PRO A 1 83 ? -28.406 22.75 2.398 1 50.91 83 PRO A O 1
ATOM 643 N N . ASP A 1 84 ? -30.078 21.484 2.025 1 49.22 84 ASP A N 1
ATOM 644 C CA . ASP A 1 84 ? -30.969 22.453 2.652 1 49.22 84 ASP A CA 1
ATOM 645 C C . ASP A 1 84 ? -30.984 22.281 4.172 1 49.22 84 ASP A C 1
ATOM 647 O O . ASP A 1 84 ? -31.547 23.125 4.887 1 49.22 84 ASP A O 1
ATOM 651 N N . GLY A 1 85 ? -30.688 20.969 4.77 1 49.81 85 GLY A N 1
ATOM 652 C CA . GLY A 1 85 ? -30.984 20.969 6.191 1 49.81 85 GLY A CA 1
ATOM 653 C C . GLY A 1 85 ? -29.75 21.078 7.062 1 49.81 85 GLY A C 1
ATOM 654 O O . GLY A 1 85 ? -28.625 20.891 6.586 1 49.81 85 GLY A O 1
ATOM 655 N N . PRO A 1 86 ? -29.828 21.609 8.391 1 51.03 86 PRO A N 1
ATOM 656 C CA . PRO A 1 86 ? -28.734 21.859 9.328 1 51.03 86 PRO A CA 1
ATOM 657 C C . PRO A 1 86 ? -27.719 20.719 9.367 1 51.03 86 PRO A C 1
ATOM 659 O O . PRO A 1 86 ? -26.531 20.938 9.133 1 51.03 86 PRO A O 1
ATOM 662 N N . GLU A 1 87 ? -27.844 19.781 10.422 1 53.22 87 GLU A N 1
ATOM 663 C CA . GLU A 1 87 ? -26.875 18.766 10.844 1 53.22 87 GLU A CA 1
ATOM 664 C C . GLU A 1 87 ? -27 17.5 9.992 1 53.22 87 GLU A C 1
ATOM 666 O O . GLU A 1 87 ? -28.062 16.906 9.883 1 53.22 87 GLU A O 1
ATOM 671 N N . THR A 1 88 ? -26.344 17.359 9 1 56.09 88 THR A N 1
ATOM 672 C CA . THR A 1 88 ? -26.375 16.156 8.156 1 56.09 88 THR A CA 1
ATOM 673 C C . THR A 1 88 ? -25.922 14.938 8.953 1 56.09 88 THR A C 1
ATOM 675 O O . THR A 1 88 ? -24.812 14.906 9.492 1 56.09 88 THR A O 1
ATOM 678 N N . LYS A 1 89 ? -27 14.133 9.469 1 58.53 89 LYS A N 1
ATOM 679 C CA . LYS A 1 89 ? -26.703 12.867 10.148 1 58.53 89 LYS A CA 1
ATOM 680 C C . LYS A 1 89 ? -26.344 11.781 9.141 1 58.53 89 LYS A C 1
ATOM 682 O O . LYS A 1 89 ? -26.703 11.867 7.965 1 58.53 89 LYS A O 1
ATOM 687 N N . ALA A 1 90 ? -25.547 10.789 9.547 1 59 90 ALA A N 1
ATOM 688 C CA . ALA A 1 90 ? -25.125 9.648 8.742 1 59 90 ALA A CA 1
ATOM 689 C C . ALA A 1 90 ? -26.297 9.055 7.965 1 59 90 ALA A C 1
ATOM 691 O O . ALA A 1 90 ? -26.172 8.711 6.789 1 59 90 ALA A O 1
ATOM 692 N N . GLU A 1 91 ? -27.406 8.898 8.648 1 59.28 91 GLU A N 1
ATOM 693 C CA . GLU A 1 91 ? -28.609 8.297 8.062 1 59.28 91 GLU A CA 1
ATOM 694 C C . GLU A 1 91 ? -29.094 9.109 6.863 1 59.28 91 GLU A C 1
ATOM 696 O O . GLU A 1 91 ? -29.688 8.562 5.93 1 59.28 91 GLU A O 1
ATOM 701 N N . ASP A 1 92 ? -28.797 10.406 7.051 1 58.62 92 ASP A N 1
ATOM 702 C CA . ASP A 1 92 ? -29.219 11.289 5.965 1 58.62 92 ASP A CA 1
ATOM 703 C C . ASP A 1 92 ? -28.297 11.125 4.746 1 58.62 92 ASP A C 1
ATOM 705 O O . ASP A 1 92 ? -28.75 11.312 3.609 1 58.62 92 ASP A O 1
ATOM 709 N N . LEU A 1 93 ? -27.078 10.875 4.984 1 58.03 93 LEU A N 1
ATOM 710 C CA . LEU A 1 93 ? -26.078 10.781 3.936 1 58.03 93 LEU A CA 1
ATOM 711 C C . LEU A 1 93 ? -26.156 9.438 3.219 1 58.03 93 LEU A C 1
ATOM 713 O O . LEU A 1 93 ? -25.859 9.344 2.027 1 58.03 93 LEU A O 1
ATOM 717 N N . ALA A 1 94 ? -26.375 8.336 4.133 1 56.34 94 ALA A N 1
ATOM 718 C CA . ALA A 1 94 ? -26.609 7.078 3.426 1 56.34 94 ALA A CA 1
ATOM 719 C C . ALA A 1 94 ? -27.641 7.262 2.316 1 56.34 94 ALA A C 1
ATOM 721 O O . ALA A 1 94 ? -27.625 6.543 1.314 1 56.34 94 ALA A O 1
ATOM 722 N N . LYS A 1 95 ? -28.297 8.555 2.434 1 53.94 95 LYS A N 1
ATOM 723 C CA . LYS A 1 95 ? -29.438 8.805 1.561 1 53.94 95 LYS A CA 1
ATOM 724 C C . LYS A 1 95 ? -29.172 9.984 0.633 1 53.94 95 LYS A C 1
ATOM 726 O O . LYS A 1 95 ? -30.109 10.523 0.026 1 53.94 95 LYS A O 1
ATOM 731 N N . ASP A 1 96 ? -27.75 10.477 0.625 1 64.62 96 ASP A N 1
ATOM 732 C CA . ASP A 1 96 ? -27.703 11.414 -0.494 1 64.62 96 ASP A CA 1
ATOM 733 C C . ASP A 1 96 ? -28.422 10.844 -1.713 1 64.62 96 ASP A C 1
ATOM 735 O O . ASP A 1 96 ? -27.969 9.859 -2.309 1 64.62 96 ASP A O 1
ATOM 739 N N . LYS A 1 97 ? -29.625 11.234 -1.715 1 68.62 97 LYS A N 1
ATOM 740 C CA . LYS A 1 97 ? -30.578 10.641 -2.656 1 68.62 97 LYS A CA 1
ATOM 741 C C . LYS A 1 97 ? -29.969 10.523 -4.051 1 68.62 97 LYS A C 1
ATOM 743 O O . LYS A 1 97 ? -30.219 9.547 -4.762 1 68.62 97 LYS A O 1
ATOM 748 N N . GLU A 1 98 ? -28.938 11.461 -4.246 1 83.31 98 GLU A N 1
ATOM 749 C CA . GLU A 1 98 ? -28.453 11.438 -5.625 1 83.31 98 GLU A CA 1
ATOM 750 C C . GLU A 1 98 ? -27.125 10.695 -5.734 1 83.31 98 GLU A C 1
ATOM 752 O O . GLU A 1 98 ? -26.844 10.07 -6.758 1 83.31 98 GLU A O 1
ATOM 757 N N . LEU A 1 99 ? -26.312 10.812 -4.672 1 91.81 99 LEU A N 1
ATOM 758 C CA . LEU A 1 99 ? -24.984 10.203 -4.707 1 91.81 99 LEU A CA 1
ATOM 759 C C . LEU A 1 99 ? -24.719 9.422 -3.422 1 91.81 99 LEU A C 1
ATOM 761 O O . LEU A 1 99 ? -23.766 9.734 -2.693 1 91.81 99 LEU A O 1
ATOM 765 N N . PRO A 1 100 ? -25.5 8.391 -3.211 1 91.94 100 PRO A N 1
ATOM 766 C CA . PRO A 1 100 ? -25.25 7.602 -2.002 1 91.94 100 PRO A CA 1
ATOM 767 C C . PRO A 1 100 ? -23.875 6.949 -1.99 1 91.94 100 PRO A C 1
ATOM 769 O O . PRO A 1 100 ? -23.359 6.555 -3.043 1 91.94 100 PRO A O 1
ATOM 772 N N . VAL A 1 101 ? -23.328 6.742 -0.826 1 93 101 VAL A N 1
ATOM 773 C CA . VAL A 1 101 ? -21.984 6.191 -0.682 1 93 101 VAL A CA 1
ATOM 774 C C . VAL A 1 101 ? -21.953 4.773 -1.242 1 93 101 VAL A C 1
ATOM 776 O O . VAL A 1 101 ? -20.906 4.305 -1.695 1 93 101 VAL A O 1
ATOM 779 N N . THR A 1 102 ? -23.094 4.094 -1.266 1 93 102 THR A N 1
ATOM 780 C CA . THR A 1 102 ? -23.188 2.707 -1.712 1 93 102 THR A CA 1
ATOM 781 C C . THR A 1 102 ? -22.922 2.604 -3.211 1 93 102 THR A C 1
ATOM 783 O O . THR A 1 102 ? -22.688 1.509 -3.729 1 93 102 THR A O 1
ATOM 786 N N . ASP A 1 103 ? -22.938 3.738 -3.883 1 94.81 103 ASP A N 1
ATOM 787 C CA . ASP A 1 103 ? -22.703 3.73 -5.324 1 94.81 103 ASP A CA 1
ATOM 788 C C . ASP A 1 103 ? -21.203 3.725 -5.629 1 94.81 103 ASP A C 1
ATOM 790 O O . ASP A 1 103 ? -20.797 3.578 -6.785 1 94.81 103 ASP A O 1
ATOM 794 N N . PHE A 1 104 ? -20.438 3.83 -4.68 1 96.94 104 PHE A N 1
ATOM 795 C CA . PHE A 1 104 ? -19.016 4.016 -4.891 1 96.94 104 PHE A CA 1
ATOM 796 C C . PHE A 1 104 ? -18.219 2.863 -4.281 1 96.94 104 PHE A C 1
ATOM 798 O O . PHE A 1 104 ? -18.719 2.166 -3.395 1 96.94 104 PHE A O 1
ATOM 805 N N . ASP A 1 105 ? -17.031 2.689 -4.805 1 97.38 105 ASP A N 1
ATOM 806 C CA . ASP A 1 105 ? -16.156 1.618 -4.344 1 97.38 105 ASP A CA 1
ATOM 807 C C . ASP A 1 105 ? -15.195 2.117 -3.26 1 97.38 105 ASP A C 1
ATOM 809 O O . ASP A 1 105 ? -14.609 1.319 -2.529 1 97.38 105 ASP A O 1
ATOM 813 N N . MET A 1 106 ? -15.023 3.398 -3.176 1 98.06 106 MET A N 1
ATOM 814 C CA . MET A 1 106 ? -14.148 4.059 -2.217 1 98.06 106 MET A CA 1
ATOM 815 C C . MET A 1 106 ? -14.555 5.512 -2.014 1 98.06 106 MET A C 1
ATOM 817 O O . MET A 1 106 ? -15.039 6.16 -2.943 1 98.06 106 MET A O 1
ATOM 821 N N . VAL A 1 107 ? -14.305 6.023 -0.775 1 97.81 107 VAL A N 1
ATOM 822 C CA . VAL A 1 107 ? -14.75 7.375 -0.459 1 97.81 107 VAL A CA 1
ATOM 823 C C . VAL A 1 107 ? -13.625 8.148 0.229 1 97.81 107 VAL A C 1
ATOM 825 O O . VAL A 1 107 ? -12.938 7.605 1.097 1 97.81 107 VAL A O 1
ATOM 828 N N . PHE A 1 108 ? -13.461 9.383 -0.218 1 98 108 PHE A N 1
ATOM 829 C CA . PHE A 1 108 ? -12.523 10.32 0.4 1 98 108 PHE A CA 1
ATOM 830 C C . PHE A 1 108 ? -13.25 11.578 0.858 1 98 108 PHE A C 1
ATOM 832 O O . PHE A 1 108 ? -14.117 12.094 0.153 1 98 108 PHE A O 1
ATOM 839 N N . THR A 1 109 ? -12.906 12.031 2.029 1 96.5 109 THR A N 1
ATOM 840 C CA . THR A 1 109 ? -13.328 13.367 2.443 1 96.5 109 THR A CA 1
ATOM 841 C C . THR A 1 109 ? -12.117 14.266 2.68 1 96.5 109 THR A C 1
ATOM 843 O O . THR A 1 109 ? -11.141 13.844 3.297 1 96.5 109 THR A O 1
ATOM 846 N N . ALA A 1 110 ? -12.125 15.359 2.092 1 95.88 110 ALA A N 1
ATOM 847 C CA . ALA A 1 110 ? -11.094 16.391 2.236 1 95.88 110 ALA A CA 1
ATOM 848 C C . ALA A 1 110 ? -11.719 17.766 2.475 1 95.88 110 ALA A C 1
ATOM 850 O O . ALA A 1 110 ? -11.461 18.703 1.727 1 95.88 110 ALA A O 1
ATOM 851 N N . ILE A 1 111 ? -12.508 17.922 3.545 1 92.38 111 ILE A N 1
ATOM 852 C CA . ILE A 1 111 ? -13.195 19.156 3.906 1 92.38 111 ILE A CA 1
ATOM 853 C C . ILE A 1 111 ? -12.914 19.484 5.367 1 92.38 111 ILE A C 1
ATOM 855 O O . ILE A 1 111 ? -12.469 18.641 6.137 1 92.38 111 ILE A O 1
ATOM 859 N N . ASP A 1 112 ? -13.203 20.734 5.73 1 87.25 112 ASP A N 1
ATOM 860 C CA . ASP A 1 112 ? -13 21.188 7.102 1 87.25 112 ASP A CA 1
ATOM 861 C C . ASP A 1 112 ? -14.273 21.031 7.926 1 87.25 112 ASP A C 1
ATOM 863 O O . ASP A 1 112 ? -14.336 21.453 9.078 1 87.25 112 ASP A O 1
ATOM 867 N N . ASP A 1 113 ? -15.227 20.391 7.465 1 87.06 113 ASP A N 1
ATOM 868 C CA . ASP A 1 113 ? -16.484 20.109 8.164 1 87.06 113 ASP A CA 1
ATOM 869 C C . ASP A 1 113 ? -16.422 18.75 8.859 1 87.06 113 ASP A C 1
ATOM 871 O O . ASP A 1 113 ? -16.828 17.734 8.281 1 87.06 113 ASP A O 1
ATOM 875 N N . ASN A 1 114 ? -16.031 18.734 10.117 1 88.06 114 ASN A N 1
ATOM 876 C CA . ASN A 1 114 ? -15.789 17.5 10.852 1 88.06 114 ASN A CA 1
ATOM 877 C C . ASN A 1 114 ? -17.078 16.688 11.031 1 88.06 114 ASN A C 1
ATOM 879 O O . ASN A 1 114 ? -17.078 15.477 10.805 1 88.06 114 ASN A O 1
ATOM 883 N N . PRO A 1 115 ? -18.188 17.375 11.43 1 87.12 115 PRO A N 1
ATOM 884 C CA . PRO A 1 115 ? -19.422 16.609 11.555 1 87.12 115 PRO A CA 1
ATOM 885 C C . PRO A 1 115 ? -19.812 15.906 10.258 1 87.12 115 PRO A C 1
ATOM 887 O O . PRO A 1 115 ? -20.219 14.734 10.281 1 87.12 115 PRO A O 1
ATOM 890 N N . LEU A 1 116 ? -19.672 16.594 9.203 1 88.44 116 LEU A N 1
ATOM 891 C CA . LEU A 1 116 ? -20 15.992 7.918 1 88.44 116 LEU A CA 1
ATOM 892 C C . LEU A 1 116 ? -19.047 14.852 7.598 1 88.44 116 LEU A C 1
ATOM 894 O O . LEU A 1 116 ? -19.469 13.789 7.125 1 88.44 116 LEU A O 1
ATOM 898 N N . SER A 1 117 ? -17.828 15.047 7.758 1 92.31 117 SER A N 1
ATOM 899 C CA . SER A 1 117 ? -16.828 14.016 7.508 1 92.31 117 SER A CA 1
ATOM 900 C C . SER A 1 117 ? -17.125 12.75 8.312 1 92.31 117 SER A C 1
ATOM 902 O O . SER A 1 117 ? -17.031 11.641 7.793 1 92.31 117 SER A O 1
ATOM 904 N N . ARG A 1 118 ? -17.469 12.953 9.531 1 92.25 118 ARG A N 1
ATOM 905 C CA . ARG A 1 118 ? -17.812 11.828 10.391 1 92.25 118 ARG A CA 1
ATOM 906 C C . ARG A 1 118 ? -19.047 11.094 9.883 1 92.25 118 ARG A C 1
ATOM 908 O O . ARG A 1 118 ? -19.078 9.859 9.875 1 92.25 118 ARG A O 1
ATOM 915 N N . ALA A 1 119 ? -19.984 11.883 9.516 1 90.62 119 ALA A N 1
ATOM 916 C CA . ALA A 1 119 ? -21.203 11.289 8.977 1 90.62 119 ALA A CA 1
ATOM 917 C C . ALA A 1 119 ? -20.906 10.453 7.734 1 90.62 119 ALA A C 1
ATOM 919 O O . ALA A 1 119 ? -21.453 9.359 7.57 1 90.62 119 ALA A O 1
ATOM 920 N N . VAL A 1 120 ? -20.062 10.938 6.863 1 92.69 120 VAL A N 1
ATOM 921 C CA . VAL A 1 120 ? -19.672 10.227 5.656 1 92.69 120 VAL A CA 1
ATOM 922 C C . VAL A 1 120 ? -18.938 8.945 6.031 1 92.69 120 VAL A C 1
ATOM 924 O O . VAL A 1 120 ? -19.188 7.879 5.453 1 92.69 120 VAL A O 1
ATOM 927 N N . CYS A 1 121 ? -18.078 9.055 6.953 1 95 121 CYS A N 1
ATOM 928 C CA . CYS A 1 121 ? -17.328 7.902 7.438 1 95 121 CYS A CA 1
ATOM 929 C C . CYS A 1 121 ? -18.25 6.809 7.945 1 95 121 CYS A C 1
ATOM 931 O O . CYS A 1 121 ? -18.141 5.648 7.543 1 95 121 CYS A O 1
ATOM 933 N N . ASP A 1 122 ? -19.141 7.219 8.797 1 94 122 ASP A N 1
ATOM 934 C CA . ASP A 1 122 ? -20.078 6.266 9.375 1 94 122 ASP A CA 1
ATOM 935 C C . ASP A 1 122 ? -20.922 5.59 8.297 1 94 122 ASP A C 1
ATOM 937 O O . ASP A 1 122 ? -21.125 4.375 8.32 1 94 122 ASP A O 1
ATOM 941 N N . ALA A 1 123 ? -21.391 6.383 7.363 1 92 123 ALA A N 1
ATOM 942 C CA . ALA A 1 123 ? -22.203 5.852 6.266 1 92 123 ALA A CA 1
ATOM 943 C C . ALA A 1 123 ? -21.391 4.875 5.414 1 92 123 ALA A C 1
ATOM 945 O O . ALA A 1 123 ? -21.891 3.812 5.035 1 92 123 ALA A O 1
ATOM 946 N N . ALA A 1 124 ? -20.188 5.219 5.094 1 95.25 124 ALA A N 1
ATOM 947 C CA . ALA A 1 124 ? -19.312 4.375 4.285 1 95.25 124 ALA A CA 1
ATOM 948 C C . ALA A 1 124 ? -19.031 3.049 4.984 1 95.25 124 ALA A C 1
ATOM 950 O O . ALA A 1 124 ? -19.141 1.982 4.375 1 95.25 124 ALA A O 1
ATOM 951 N N . ARG A 1 125 ? -18.719 3.109 6.227 1 94.25 125 ARG A N 1
ATOM 952 C CA . ARG A 1 125 ? -18.406 1.906 6.988 1 94.25 125 ARG A CA 1
ATOM 953 C C . ARG A 1 125 ? -19.625 1.001 7.113 1 94.25 125 ARG A C 1
ATOM 955 O O . ARG A 1 125 ? -19.516 -0.222 7.016 1 94.25 125 ARG A O 1
ATOM 962 N N . ALA A 1 126 ? -20.781 1.659 7.316 1 92.31 126 ALA A N 1
ATOM 963 C CA . ALA A 1 126 ? -22.031 0.883 7.371 1 92.31 126 ALA A CA 1
ATOM 964 C C . ALA A 1 126 ? -22.266 0.144 6.059 1 92.31 126 ALA A C 1
ATOM 966 O O . ALA A 1 126 ? -22.797 -0.969 6.055 1 92.31 126 ALA A O 1
ATOM 967 N N . ALA A 1 127 ? -21.875 0.732 5.02 1 92.81 127 ALA A N 1
ATOM 968 C CA . ALA A 1 127 ? -22.047 0.152 3.688 1 92.81 127 ALA A CA 1
ATOM 969 C C . ALA A 1 127 ? -20.844 -0.69 3.295 1 92.81 127 ALA A C 1
ATOM 971 O O . ALA A 1 127 ? -20.781 -1.235 2.191 1 92.81 127 ALA A O 1
ATOM 972 N N . ARG A 1 128 ? -19.812 -0.778 4.098 1 95 128 ARG A N 1
ATOM 973 C CA . ARG A 1 128 ? -18.562 -1.51 3.891 1 95 128 ARG A CA 1
ATOM 974 C C . ARG A 1 128 ? -17.797 -0.956 2.693 1 95 128 ARG A C 1
ATOM 976 O O . ARG A 1 128 ? -17.25 -1.718 1.896 1 95 128 ARG A O 1
ATOM 983 N N . VAL A 1 129 ? -17.891 0.315 2.537 1 96.44 129 VAL A N 1
ATOM 984 C CA . VAL A 1 129 ? -17.078 1.028 1.558 1 96.44 129 VAL A CA 1
ATOM 985 C C . VAL A 1 129 ? -15.844 1.622 2.242 1 96.44 129 VAL A C 1
ATOM 987 O O . VAL A 1 129 ? -15.969 2.357 3.225 1 96.44 129 VAL A O 1
ATOM 990 N N . PRO A 1 130 ? -14.648 1.271 1.725 1 97.62 130 PRO A N 1
ATOM 991 C CA . PRO A 1 130 ? -13.453 1.862 2.326 1 97.62 130 PRO A CA 1
ATOM 992 C C . PRO A 1 130 ? -13.469 3.389 2.299 1 97.62 130 PRO A C 1
ATOM 994 O O . PRO A 1 130 ? -13.875 3.988 1.301 1 97.62 130 PRO A O 1
ATOM 997 N N . VAL A 1 131 ? -12.977 3.996 3.42 1 97.69 131 VAL A N 1
ATOM 998 C CA . VAL A 1 131 ? -13.086 5.445 3.537 1 97.69 131 VAL A CA 1
ATOM 999 C C . VAL A 1 131 ? -11.797 6.023 4.109 1 97.69 131 VAL A C 1
ATOM 1001 O O . VAL A 1 131 ? -11.141 5.391 4.941 1 97.69 131 VAL A O 1
ATOM 1004 N N . ASN A 1 132 ? -11.422 7.172 3.621 1 97.19 132 ASN A N 1
ATOM 1005 C CA . ASN A 1 132 ? -10.305 7.98 4.105 1 97.19 132 ASN A CA 1
ATOM 1006 C C . ASN A 1 132 ? -10.734 9.422 4.375 1 97.19 132 ASN A C 1
ATOM 1008 O O . ASN A 1 132 ? -11.109 10.148 3.453 1 97.19 132 ASN A O 1
ATOM 1012 N N . VAL A 1 133 ? -10.711 9.805 5.625 1 95.56 133 VAL A N 1
ATOM 1013 C CA . VAL A 1 133 ? -11.023 11.164 6.047 1 95.56 133 VAL A CA 1
ATOM 1014 C C . VAL A 1 133 ? -9.734 11.938 6.312 1 95.56 133 VAL A C 1
ATOM 1016 O O . VAL A 1 133 ? -8.992 11.609 7.242 1 95.56 133 VAL A O 1
ATOM 1019 N N . ALA A 1 134 ? -9.562 12.953 5.512 1 90.81 134 ALA A N 1
ATOM 1020 C CA . ALA A 1 134 ? -8.305 13.688 5.586 1 90.81 134 ALA A CA 1
ATOM 1021 C C . ALA A 1 134 ? -8.039 14.188 7.004 1 90.81 134 ALA A C 1
ATOM 1023 O O . ALA A 1 134 ? -8.922 14.789 7.629 1 90.81 134 ALA A O 1
ATOM 1024 N N . ASP A 1 135 ? -6.895 13.859 7.602 1 79.5 135 ASP A N 1
ATOM 1025 C CA . ASP A 1 135 ? -6.285 14.398 8.82 1 79.5 135 ASP A CA 1
ATOM 1026 C C . ASP A 1 135 ? -6.996 13.875 10.062 1 79.5 135 ASP A C 1
ATOM 1028 O O . ASP A 1 135 ? -6.879 14.453 11.141 1 79.5 135 ASP A O 1
ATOM 1032 N N . VAL A 1 136 ? -7.82 12.852 9.953 1 86.25 136 VAL A N 1
ATOM 1033 C CA . VAL A 1 136 ? -8.477 12.25 11.109 1 86.25 136 VAL A CA 1
ATOM 1034 C C . VAL A 1 136 ? -8.164 10.758 11.156 1 86.25 136 VAL A C 1
ATOM 1036 O O . VAL A 1 136 ? -8.961 9.93 10.711 1 86.25 136 VAL A O 1
ATOM 1039 N N . PRO A 1 137 ? -7.164 10.352 11.766 1 85.19 137 PRO A N 1
ATOM 1040 C CA . PRO A 1 137 ? -6.645 8.984 11.695 1 85.19 137 PRO A CA 1
ATOM 1041 C C . PRO A 1 137 ? -7.672 7.938 12.125 1 85.19 137 PRO A C 1
ATOM 1043 O O . PRO A 1 137 ? -7.848 6.918 11.453 1 85.19 137 PRO A O 1
ATOM 1046 N N . PRO A 1 138 ? -8.484 8.156 13.164 1 89.75 138 PRO A N 1
ATOM 1047 C CA . PRO A 1 138 ? -9.453 7.137 13.562 1 89.75 138 PRO A CA 1
ATOM 1048 C C . PRO A 1 138 ? -10.539 6.91 12.508 1 89.75 138 PRO A C 1
ATOM 1050 O O . PRO A 1 138 ? -11.25 5.906 12.562 1 89.75 138 PRO A O 1
ATOM 1053 N N . GLU A 1 139 ? -10.617 7.824 11.586 1 93.38 139 GLU A N 1
ATOM 1054 C CA . GLU A 1 139 ? -11.664 7.734 10.57 1 93.38 139 GLU A CA 1
ATOM 1055 C C . GLU A 1 139 ? -11.078 7.34 9.219 1 93.38 139 GLU A C 1
ATOM 1057 O O . GLU A 1 139 ? -11.688 7.59 8.172 1 93.38 139 GLU A O 1
ATOM 1062 N N . CYS A 1 140 ? -9.977 6.742 9.273 1 94.69 140 CYS A N 1
ATOM 1063 C CA . CYS A 1 140 ? -9.32 6.262 8.062 1 94.69 140 CYS A CA 1
ATOM 1064 C C . CYS A 1 140 ? -9.18 4.742 8.086 1 94.69 140 CYS A C 1
ATOM 1066 O O . CYS A 1 140 ? -8.648 4.176 9.039 1 94.69 140 CYS A O 1
ATOM 1068 N N . ASP A 1 141 ? -9.688 4.121 7.082 1 96.31 141 ASP A N 1
ATOM 1069 C CA . ASP A 1 141 ? -9.5 2.682 6.93 1 96.31 141 ASP A CA 1
ATOM 1070 C C . ASP A 1 141 ? -8.125 2.369 6.336 1 96.31 141 ASP A C 1
ATOM 1072 O O . ASP A 1 141 ? -7.66 1.23 6.398 1 96.31 141 ASP A O 1
ATOM 1076 N N . PHE A 1 142 ? -7.543 3.35 5.77 1 95.88 142 PHE A N 1
ATOM 1077 C CA . PHE A 1 142 ? -6.219 3.229 5.172 1 95.88 142 PHE A CA 1
ATOM 1078 C C . PHE A 1 142 ? -5.531 4.586 5.102 1 95.88 142 PHE A C 1
ATOM 1080 O O . PHE A 1 142 ? -6.18 5.625 5.238 1 95.88 142 PHE A O 1
ATOM 1087 N N . TYR A 1 143 ? -4.184 4.5 4.832 1 93 143 TYR A N 1
ATOM 1088 C CA . TYR A 1 143 ? -3.354 5.691 4.688 1 93 143 TYR A CA 1
ATOM 1089 C C . TYR A 1 143 ? -2.561 5.648 3.387 1 93 143 TYR A C 1
ATOM 1091 O O . TYR A 1 143 ? -2.371 4.578 2.803 1 93 143 TYR A O 1
ATOM 1099 N N . PHE A 1 144 ? -2.215 6.859 3.076 1 91.75 144 PHE A N 1
ATOM 1100 C CA . PHE A 1 144 ? -1.215 6.965 2.021 1 91.75 144 PHE A CA 1
ATOM 1101 C C . PHE A 1 144 ? 0.189 7.035 2.611 1 91.75 144 PHE A C 1
ATOM 1103 O O . PHE A 1 144 ? 0.352 7.203 3.822 1 91.75 144 PHE A O 1
ATOM 1110 N N . GLY A 1 145 ? 1.144 6.828 1.771 1 92.31 145 GLY A N 1
ATOM 1111 C CA . GLY A 1 145 ? 2.547 7.008 2.105 1 92.31 145 GLY A CA 1
ATOM 1112 C C . GLY A 1 145 ? 3.297 7.852 1.089 1 92.31 145 GLY A C 1
ATOM 1113 O O . GLY A 1 145 ? 2.729 8.266 0.076 1 92.31 145 GLY A O 1
ATOM 1114 N N . ALA A 1 146 ? 4.508 8.188 1.488 1 94.44 146 ALA A N 1
ATOM 1115 C CA . ALA A 1 146 ? 5.371 8.82 0.493 1 94.44 146 ALA A CA 1
ATOM 1116 C C . ALA A 1 146 ? 5.684 7.859 -0.652 1 94.44 146 ALA A C 1
ATOM 1118 O O . ALA A 1 146 ? 5.902 6.668 -0.428 1 94.44 146 ALA A O 1
ATOM 1119 N N . GLN A 1 147 ? 5.668 8.398 -1.886 1 95.06 147 GLN A N 1
ATOM 1120 C CA . GLN A 1 147 ? 5.719 7.453 -2.994 1 95.06 147 GLN A CA 1
ATOM 1121 C C . GLN A 1 147 ? 6.766 7.867 -4.023 1 95.06 147 GLN A C 1
ATOM 1123 O O . GLN A 1 147 ? 7.09 9.047 -4.148 1 95.06 147 GLN A O 1
ATOM 1128 N N . VAL A 1 148 ? 7.305 6.871 -4.68 1 95.75 148 VAL A N 1
ATOM 1129 C CA . VAL A 1 148 ? 8.125 6.977 -5.883 1 95.75 148 VAL A CA 1
ATOM 1130 C C . VAL A 1 148 ? 7.461 6.215 -7.027 1 95.75 148 VAL A C 1
ATOM 1132 O O . VAL A 1 148 ? 7.012 5.082 -6.848 1 95.75 148 VAL A O 1
ATOM 1135 N N . ARG A 1 149 ? 7.398 6.891 -8.133 1 93.19 149 ARG A N 1
ATOM 1136 C CA . ARG A 1 149 ? 6.895 6.203 -9.32 1 93.19 149 ARG A CA 1
ATOM 1137 C C . ARG A 1 149 ? 7.844 6.375 -10.5 1 93.19 149 ARG A C 1
ATOM 1139 O O . ARG A 1 149 ? 8.242 7.496 -10.82 1 93.19 149 ARG A O 1
ATOM 1146 N N . ARG A 1 150 ? 8.219 5.324 -11.055 1 92.81 150 ARG A N 1
ATOM 1147 C CA . ARG A 1 150 ? 9.008 5.211 -12.273 1 92.81 150 ARG A CA 1
ATOM 1148 C C . ARG A 1 150 ? 8.359 4.234 -13.258 1 92.81 150 ARG A C 1
ATOM 1150 O O . ARG A 1 150 ? 8.688 3.047 -13.266 1 92.81 150 ARG A O 1
ATOM 1157 N N . GLY A 1 151 ? 7.438 4.859 -14.133 1 89.88 151 GLY A N 1
ATOM 1158 C CA . GLY A 1 151 ? 6.668 3.955 -14.977 1 89.88 151 GLY A CA 1
ATOM 1159 C C . GLY A 1 151 ? 5.848 2.957 -14.18 1 89.88 151 GLY A C 1
ATOM 1160 O O . GLY A 1 151 ? 5.055 3.346 -13.32 1 89.88 151 GLY A O 1
ATOM 1161 N N . PRO A 1 152 ? 6.098 1.65 -14.438 1 90.56 152 PRO A N 1
ATOM 1162 C CA . PRO A 1 152 ? 5.324 0.644 -13.711 1 90.56 152 PRO A CA 1
ATOM 1163 C C . PRO A 1 152 ? 5.852 0.411 -12.297 1 90.56 152 PRO A C 1
ATOM 1165 O 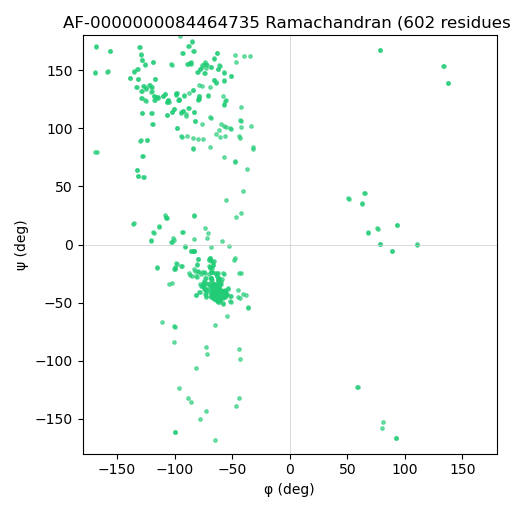O . PRO A 1 152 ? 5.195 -0.255 -11.492 1 90.56 152 PRO A O 1
ATOM 1168 N N . LEU A 1 153 ? 7 0.902 -12.031 1 94.5 153 LEU A N 1
ATOM 1169 C CA . LEU A 1 153 ? 7.574 0.731 -10.703 1 94.5 153 LEU A CA 1
ATOM 1170 C C . LEU A 1 153 ? 6.977 1.733 -9.719 1 94.5 153 LEU A C 1
ATOM 1172 O O . LEU A 1 153 ? 6.98 2.939 -9.977 1 94.5 153 LEU A O 1
ATOM 1176 N N . GLN A 1 154 ? 6.445 1.258 -8.656 1 96 154 GLN A N 1
ATOM 1177 C CA . GLN A 1 154 ? 5.922 2.086 -7.578 1 96 154 GLN A CA 1
ATOM 1178 C C . GLN A 1 154 ? 6.523 1.68 -6.234 1 96 154 GLN A C 1
ATOM 1180 O O . GLN A 1 154 ? 6.695 0.491 -5.957 1 96 154 GLN A O 1
ATOM 1185 N N . VAL A 1 155 ? 6.879 2.625 -5.48 1 97.56 155 VAL A N 1
ATOM 1186 C CA . VAL A 1 155 ? 7.395 2.404 -4.137 1 97.56 155 VAL A CA 1
ATOM 1187 C C . VAL A 1 155 ? 6.645 3.287 -3.143 1 97.56 155 VAL A C 1
ATOM 1189 O O . VAL A 1 155 ? 6.445 4.48 -3.389 1 97.56 155 VAL A O 1
ATOM 1192 N N . MET A 1 156 ? 6.211 2.762 -2.098 1 97.25 156 MET A N 1
ATOM 1193 C CA . MET A 1 156 ? 5.566 3.529 -1.036 1 97.25 156 MET A CA 1
ATOM 1194 C C . MET A 1 156 ? 6.324 3.389 0.278 1 97.25 156 MET A C 1
ATOM 1196 O O . MET A 1 156 ? 6.754 2.289 0.638 1 97.25 156 MET A O 1
ATOM 1200 N N . VAL A 1 157 ? 6.508 4.469 0.937 1 97 157 VAL A N 1
ATOM 1201 C CA . VAL A 1 157 ? 7.164 4.52 2.238 1 97 157 VAL A CA 1
ATOM 1202 C C . VAL A 1 157 ? 6.164 4.957 3.307 1 97 157 VAL A C 1
ATOM 1204 O O . VAL A 1 157 ? 5.48 5.969 3.148 1 97 157 VAL A O 1
ATOM 1207 N N . SER A 1 158 ? 6.094 4.164 4.297 1 94.19 158 SER A N 1
ATOM 1208 C CA . SER A 1 158 ? 5.207 4.473 5.414 1 94.19 158 SER A CA 1
ATOM 1209 C C . SER A 1 158 ? 5.922 4.324 6.75 1 94.19 158 SER A C 1
ATOM 1211 O O . SER A 1 158 ? 6.762 3.438 6.914 1 94.19 158 SER A O 1
ATOM 1213 N N . THR A 1 159 ? 5.637 5.188 7.68 1 88.56 159 THR A N 1
ATOM 1214 C CA . THR A 1 159 ? 6.133 5.055 9.047 1 88.56 159 THR A CA 1
ATOM 1215 C C . THR A 1 159 ? 4.984 4.793 10.016 1 88.56 159 THR A C 1
ATOM 1217 O O . THR A 1 159 ? 5.133 4.977 11.227 1 88.56 159 THR A O 1
ATOM 1220 N N . SER A 1 160 ? 3.908 4.445 9.5 1 78.19 160 SER A N 1
ATOM 1221 C CA . SER A 1 160 ? 2.719 4.191 10.305 1 78.19 160 SER A CA 1
ATOM 1222 C C . SER A 1 160 ? 2.43 5.352 11.25 1 78.19 160 SER A C 1
ATOM 1224 O O . SER A 1 160 ? 2.152 5.145 12.43 1 78.19 160 SER A O 1
ATOM 1226 N N . GLY A 1 161 ? 2.625 6.605 10.781 1 72.31 161 GLY A N 1
ATOM 1227 C CA . GLY A 1 161 ? 2.266 7.805 11.523 1 72.31 161 GLY A CA 1
ATOM 1228 C C . GLY A 1 161 ? 3.379 8.305 12.422 1 72.31 161 GLY A C 1
ATOM 1229 O O . GLY A 1 161 ? 3.299 9.414 12.961 1 72.31 161 GLY A O 1
ATOM 1230 N N . ALA A 1 162 ? 4.473 7.676 12.602 1 72.56 162 ALA A N 1
ATOM 1231 C CA . ALA A 1 162 ? 5.48 8 13.602 1 72.56 162 ALA A CA 1
ATOM 1232 C C . ALA A 1 162 ? 6.391 9.125 13.125 1 72.56 162 ALA A C 1
ATOM 1234 O O . ALA A 1 162 ? 6.977 9.852 13.93 1 72.56 162 ALA A O 1
ATOM 1235 N N . GLY A 1 163 ? 6.469 9.312 11.82 1 78.38 163 GLY A N 1
ATOM 1236 C CA . GLY A 1 163 ? 7.395 10.312 11.312 1 78.38 163 GLY A CA 1
ATOM 1237 C C . GLY A 1 163 ? 7.184 10.641 9.852 1 78.38 163 GLY A C 1
ATOM 1238 O O . GLY A 1 163 ? 7.965 10.219 8.992 1 78.38 163 GLY A O 1
ATOM 1239 N N . PRO A 1 164 ? 6.195 11.461 9.586 1 79.25 164 PRO A N 1
ATOM 1240 C CA . PRO A 1 164 ? 5.895 11.773 8.188 1 79.25 164 PRO A CA 1
ATOM 1241 C C . PRO A 1 164 ? 7.086 12.383 7.453 1 79.25 164 PRO A C 1
ATOM 1243 O O . PRO A 1 164 ? 7.34 12.039 6.297 1 79.25 164 PRO A O 1
ATOM 1246 N N . LYS A 1 165 ? 7.816 13.273 8.102 1 85.88 165 LYS A N 1
ATOM 1247 C CA . LYS A 1 165 ? 8.961 13.891 7.426 1 85.88 165 LYS A CA 1
ATOM 1248 C C . LYS A 1 165 ? 10.055 12.859 7.156 1 85.88 165 LYS A C 1
ATOM 1250 O O . LYS A 1 165 ? 10.703 12.898 6.109 1 85.88 165 LYS A O 1
ATOM 1255 N N . VAL A 1 166 ? 10.242 11.984 8.117 1 88.94 166 VAL A N 1
ATOM 1256 C CA . VAL A 1 166 ? 11.227 10.93 7.906 1 88.94 166 VAL A CA 1
ATOM 1257 C C . VAL A 1 166 ? 10.828 10.078 6.707 1 88.94 166 VAL A C 1
ATOM 1259 O O . VAL A 1 166 ? 11.68 9.664 5.918 1 88.94 166 VAL A O 1
ATOM 1262 N N . ALA A 1 167 ? 9.562 9.773 6.562 1 92.12 167 ALA A N 1
ATOM 1263 C CA . ALA A 1 167 ? 9.07 9.016 5.414 1 92.12 167 ALA A CA 1
ATOM 1264 C C . ALA A 1 167 ? 9.461 9.695 4.105 1 92.12 167 ALA A C 1
ATOM 1266 O O . ALA A 1 167 ? 9.891 9.031 3.158 1 92.12 167 ALA A O 1
ATOM 1267 N N . VAL A 1 168 ? 9.359 10.969 4.07 1 92.06 168 VAL A N 1
ATOM 1268 C CA . VAL A 1 168 ? 9.688 11.742 2.877 1 92.06 168 VAL A CA 1
ATOM 1269 C C . VAL A 1 168 ? 11.188 11.672 2.617 1 92.06 168 VAL A C 1
ATOM 1271 O O . VAL A 1 168 ? 11.617 11.484 1.477 1 92.06 168 VAL A O 1
ATOM 1274 N N . ILE A 1 169 ? 11.93 11.828 3.641 1 93.25 169 ILE A N 1
ATOM 1275 C CA . ILE A 1 169 ? 13.375 11.773 3.514 1 93.25 169 ILE A CA 1
ATOM 1276 C C . ILE A 1 169 ? 13.805 10.391 3.02 1 93.25 169 ILE A C 1
ATOM 1278 O O . ILE A 1 169 ? 14.641 10.281 2.123 1 93.25 169 ILE A O 1
ATOM 1282 N N . VAL A 1 170 ? 13.234 9.359 3.582 1 95 170 VAL A N 1
ATOM 1283 C CA . VAL A 1 170 ? 13.531 8 3.156 1 95 170 VAL A CA 1
ATOM 1284 C C . VAL A 1 170 ? 13.125 7.816 1.695 1 95 170 VAL A C 1
ATOM 1286 O O . VAL A 1 170 ? 13.859 7.219 0.908 1 95 170 VAL A O 1
ATOM 1289 N N . ARG A 1 171 ? 11.977 8.258 1.347 1 96.31 171 ARG A N 1
ATOM 1290 C CA . ARG A 1 171 ? 11.523 8.219 -0.04 1 96.31 171 ARG A CA 1
ATOM 1291 C C . ARG A 1 171 ? 12.562 8.836 -0.975 1 96.31 171 ARG A C 1
ATOM 1293 O O . ARG A 1 171 ? 12.859 8.273 -2.033 1 96.31 171 ARG A O 1
ATOM 1300 N N . ASP A 1 172 ? 13.109 9.977 -0.584 1 95.12 172 ASP A N 1
ATOM 1301 C CA . ASP A 1 172 ? 14.094 10.656 -1.418 1 95.12 172 ASP A CA 1
ATOM 1302 C C . ASP A 1 172 ? 15.375 9.836 -1.525 1 95.12 172 ASP A C 1
ATOM 1304 O O . ASP A 1 172 ? 15.984 9.75 -2.598 1 95.12 172 ASP A O 1
ATOM 1308 N N . VAL A 1 173 ? 15.773 9.234 -0.443 1 94.25 173 VAL A N 1
ATOM 1309 C CA . VAL A 1 173 ? 16.922 8.336 -0.442 1 94.25 173 VAL A CA 1
ATOM 1310 C C . VAL A 1 173 ? 16.672 7.176 -1.401 1 94.25 173 VAL A C 1
ATOM 1312 O O . VAL A 1 173 ? 17.547 6.809 -2.184 1 94.25 173 VAL A O 1
ATOM 1315 N N . ILE A 1 174 ? 15.516 6.652 -1.379 1 96.38 174 ILE A N 1
ATOM 1316 C CA . ILE A 1 174 ? 15.125 5.527 -2.223 1 96.38 174 ILE A CA 1
ATOM 1317 C C . ILE A 1 174 ? 15.102 5.961 -3.686 1 96.38 174 ILE A C 1
ATOM 1319 O O . ILE A 1 174 ? 15.617 5.254 -4.555 1 96.38 174 ILE A O 1
ATOM 1323 N N . ALA A 1 175 ? 14.531 7.102 -3.924 1 96 175 ALA A N 1
ATOM 1324 C CA . ALA A 1 175 ? 14.477 7.617 -5.289 1 96 175 ALA A CA 1
ATOM 1325 C C . ALA A 1 175 ? 15.875 7.723 -5.891 1 96 175 ALA A C 1
ATOM 1327 O O . ALA A 1 175 ? 16.094 7.363 -7.051 1 96 175 ALA A O 1
ATOM 1328 N N . ASP A 1 176 ? 16.781 8.133 -5.098 1 94.44 176 ASP A N 1
ATOM 1329 C CA . ASP A 1 176 ? 18.156 8.328 -5.547 1 94.44 176 ASP A CA 1
ATOM 1330 C C . ASP A 1 176 ? 18.859 6.984 -5.754 1 94.44 176 ASP A C 1
ATOM 1332 O O . ASP A 1 176 ? 19.766 6.871 -6.578 1 94.44 176 ASP A O 1
ATOM 1336 N N . ALA A 1 177 ? 18.469 5.977 -5.039 1 93.88 177 ALA A N 1
ATOM 1337 C CA . ALA A 1 177 ? 19.109 4.664 -5.09 1 93.88 177 ALA A CA 1
ATOM 1338 C C . ALA A 1 177 ? 18.641 3.875 -6.309 1 93.88 177 ALA A C 1
ATOM 1340 O O . ALA A 1 177 ? 19.312 2.932 -6.738 1 93.88 177 ALA A O 1
ATOM 1341 N N . ILE A 1 178 ? 17.531 4.141 -6.867 1 94.62 178 ILE A N 1
ATOM 1342 C CA . ILE A 1 178 ? 16.969 3.434 -8.023 1 94.62 178 ILE A CA 1
ATOM 1343 C C . ILE A 1 178 ? 17.656 3.924 -9.297 1 94.62 178 ILE A C 1
ATOM 1345 O O . ILE A 1 178 ? 17.656 5.125 -9.586 1 94.62 178 ILE A O 1
ATOM 1349 N N . PRO A 1 179 ? 18.203 3.021 -10.07 1 92.62 179 PRO A N 1
ATOM 1350 C CA . PRO A 1 179 ? 18.891 3.412 -11.297 1 92.62 179 PRO A CA 1
ATOM 1351 C C . PRO A 1 179 ? 17.984 4.137 -12.289 1 92.62 179 PRO A C 1
ATOM 1353 O O . PRO A 1 179 ? 16.797 3.854 -12.352 1 92.62 179 PRO A O 1
ATOM 1356 N N . ALA A 1 180 ? 18.578 4.961 -13.125 1 89.88 180 ALA A N 1
ATOM 1357 C CA . ALA A 1 180 ? 17.844 5.82 -14.062 1 89.88 180 ALA A CA 1
ATOM 1358 C C . ALA A 1 180 ? 17.141 4.992 -15.133 1 89.88 180 ALA A C 1
ATOM 1360 O O . ALA A 1 180 ? 16.109 5.402 -15.664 1 89.88 180 ALA A O 1
ATOM 1361 N N . ASP A 1 181 ? 17.609 3.85 -15.383 1 90.5 181 ASP A N 1
ATOM 1362 C CA . ASP A 1 181 ? 17.062 3.068 -16.484 1 90.5 181 ASP A CA 1
ATOM 1363 C C . ASP A 1 181 ? 16.219 1.897 -15.969 1 90.5 181 ASP A C 1
ATOM 1365 O O . ASP A 1 181 ? 16.078 0.881 -16.656 1 90.5 181 ASP A O 1
ATOM 1369 N N . VAL A 1 182 ? 15.711 2.002 -14.797 1 93.25 182 VAL A N 1
ATOM 1370 C CA . VAL A 1 182 ? 14.977 0.906 -14.172 1 93.25 182 VAL A CA 1
ATOM 1371 C C . VAL A 1 182 ? 13.766 0.539 -15.031 1 93.25 182 VAL A C 1
ATOM 1373 O O . VAL A 1 182 ? 13.391 -0.633 -15.109 1 93.25 182 VAL A O 1
ATOM 1376 N N . GLU A 1 183 ? 13.156 1.497 -15.68 1 92.38 183 GLU A N 1
ATOM 1377 C CA . GLU A 1 183 ? 12.016 1.231 -16.562 1 92.38 183 GLU A CA 1
ATOM 1378 C C . GLU A 1 183 ? 12.406 0.296 -17.703 1 92.38 183 GLU A C 1
ATOM 1380 O O . GLU A 1 183 ? 11.648 -0.603 -18.062 1 92.38 183 GLU A O 1
ATOM 1385 N N . ASP A 1 184 ? 13.539 0.539 -18.156 1 92.69 184 ASP A N 1
ATOM 1386 C CA . ASP A 1 184 ? 14.062 -0.323 -19.219 1 92.69 184 ASP A CA 1
ATOM 1387 C C . ASP A 1 184 ? 14.32 -1.734 -18.688 1 92.69 184 ASP A C 1
ATOM 1389 O O . ASP A 1 184 ? 14.07 -2.717 -19.391 1 92.69 184 ASP A O 1
ATOM 1393 N N . ALA A 1 185 ? 14.867 -1.781 -17.578 1 92.81 185 ALA A N 1
ATOM 1394 C CA . ALA A 1 185 ? 15.094 -3.084 -16.953 1 92.81 185 ALA A CA 1
ATOM 1395 C C . ALA A 1 185 ? 13.789 -3.863 -16.812 1 92.81 185 ALA A C 1
ATOM 1397 O O . ALA A 1 185 ? 13.719 -5.043 -17.172 1 92.81 185 ALA A O 1
ATOM 1398 N N . ILE A 1 186 ? 12.734 -3.199 -16.359 1 92.19 186 ILE A N 1
ATOM 1399 C CA . ILE A 1 186 ? 11.438 -3.832 -16.172 1 92.19 186 ILE A CA 1
ATOM 1400 C C . ILE A 1 186 ? 10.875 -4.289 -17.516 1 92.19 186 ILE A C 1
ATOM 1402 O O . ILE A 1 186 ? 10.422 -5.426 -17.641 1 92.19 186 ILE A O 1
ATOM 1406 N N . ALA A 1 187 ? 10.953 -3.461 -18.469 1 92.12 187 ALA A N 1
ATOM 1407 C CA . ALA A 1 187 ? 10.461 -3.789 -19.797 1 92.12 187 ALA A CA 1
ATOM 1408 C C . ALA A 1 187 ? 11.234 -4.965 -20.391 1 92.12 187 ALA A C 1
ATOM 1410 O O . ALA A 1 187 ? 10.641 -5.867 -20.984 1 92.12 187 ALA A O 1
ATOM 1411 N N . GLY A 1 188 ? 12.523 -4.871 -20.25 1 92.88 188 GLY A N 1
ATOM 1412 C CA . GLY A 1 188 ? 13.367 -5.93 -20.781 1 92.88 188 GLY A CA 1
ATOM 1413 C C . GLY A 1 188 ? 13.102 -7.281 -20.141 1 92.88 188 GLY A C 1
ATOM 1414 O O . GLY A 1 188 ? 12.961 -8.281 -20.844 1 92.88 188 GLY A O 1
ATOM 1415 N N . VAL A 1 189 ? 13.039 -7.312 -18.859 1 92.62 189 VAL A N 1
ATOM 1416 C CA . VAL A 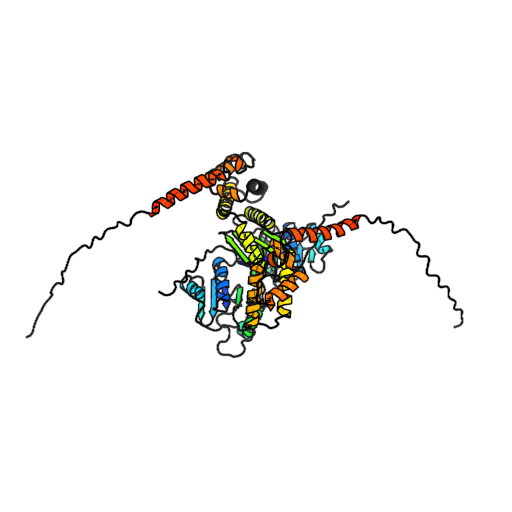1 189 ? 12.773 -8.555 -18.141 1 92.62 189 VAL A CA 1
ATOM 1417 C C . VAL A 1 189 ? 11.391 -9.078 -18.5 1 92.62 189 VAL A C 1
ATOM 1419 O O . VAL A 1 189 ? 11.203 -10.281 -18.688 1 92.62 189 VAL A O 1
ATOM 1422 N N . GLY A 1 190 ? 10.43 -8.164 -18.547 1 91 190 GLY A N 1
ATOM 1423 C CA . GLY A 1 190 ? 9.102 -8.547 -19 1 91 190 GLY A CA 1
ATOM 1424 C C . GLY A 1 190 ? 9.086 -9.172 -20.375 1 91 190 GLY A C 1
ATOM 1425 O O . GLY A 1 190 ? 8.43 -10.188 -20.609 1 91 190 GLY A O 1
ATOM 1426 N N . ALA A 1 191 ? 9.797 -8.602 -21.281 1 93.69 191 ALA A N 1
ATOM 1427 C CA . ALA A 1 191 ? 9.891 -9.125 -22.641 1 93.69 191 ALA A CA 1
ATOM 1428 C C . ALA A 1 191 ? 10.578 -10.484 -22.656 1 93.69 191 ALA A C 1
ATOM 1430 O O . ALA A 1 191 ? 10.156 -11.383 -23.391 1 93.69 191 ALA A O 1
ATOM 1431 N N . LEU A 1 192 ? 11.602 -10.602 -21.922 1 94.12 192 LEU A N 1
ATOM 1432 C CA . LEU A 1 192 ? 12.312 -11.867 -21.828 1 94.12 192 LEU A CA 1
ATOM 1433 C C . LEU A 1 192 ? 11.391 -12.977 -21.328 1 94.12 192 LEU A C 1
ATOM 1435 O O . LEU A 1 192 ? 11.383 -14.078 -21.875 1 94.12 192 LEU A O 1
ATOM 1439 N N . ARG A 1 193 ? 10.625 -12.641 -20.344 1 91.44 193 ARG A N 1
ATOM 1440 C CA . ARG A 1 193 ? 9.672 -13.602 -19.781 1 91.44 193 ARG A CA 1
ATOM 1441 C C . ARG A 1 193 ? 8.648 -14.031 -20.812 1 91.44 193 ARG A C 1
ATOM 1443 O O . ARG A 1 193 ? 8.352 -15.219 -20.953 1 91.44 193 ARG A O 1
ATOM 1450 N N . LYS A 1 194 ? 8.133 -13.125 -21.5 1 92 194 LYS A N 1
ATOM 1451 C CA . LYS A 1 194 ? 7.152 -13.406 -22.547 1 92 194 LYS A CA 1
ATOM 1452 C C . LYS A 1 194 ? 7.746 -14.305 -23.625 1 92 194 LYS A C 1
ATOM 1454 O O . LYS A 1 194 ? 7.125 -15.289 -24.031 1 92 194 LYS A O 1
ATOM 1459 N N . GLU A 1 195 ? 8.883 -13.961 -24.047 1 95.06 195 GLU A N 1
ATOM 1460 C CA . GLU A 1 195 ? 9.555 -14.719 -25.094 1 95.06 195 GLU A CA 1
ATOM 1461 C C . GLU A 1 195 ? 9.906 -16.125 -24.625 1 95.06 195 GLU A C 1
ATOM 1463 O O . GLU A 1 195 ? 9.836 -17.078 -25.391 1 95.06 195 GLU A O 1
ATOM 1468 N N . LEU A 1 196 ? 10.328 -16.25 -23.406 1 94.19 196 LEU A N 1
ATOM 1469 C CA . LEU A 1 196 ? 10.609 -17.562 -22.828 1 94.19 196 LEU A CA 1
ATOM 1470 C C . LEU A 1 196 ? 9.352 -18.422 -22.812 1 94.19 196 LEU A C 1
ATOM 1472 O O . LEU A 1 196 ? 9.414 -19.609 -23.125 1 94.19 196 LEU A O 1
ATOM 1476 N N . ARG A 1 197 ? 8.227 -17.844 -22.5 1 91.44 197 ARG A N 1
ATOM 1477 C CA . ARG A 1 197 ? 6.961 -18.578 -22.469 1 91.44 197 ARG A CA 1
ATOM 1478 C C . ARG A 1 197 ? 6.57 -19.031 -23.875 1 91.44 197 ARG A C 1
ATOM 1480 O O . ARG A 1 197 ? 5.965 -20.094 -24.031 1 91.44 197 ARG A O 1
ATOM 1487 N N . GLU A 1 198 ? 6.883 -18.219 -24.797 1 92.12 198 GLU A N 1
ATOM 1488 C CA . GLU A 1 198 ? 6.598 -18.578 -26.188 1 92.12 198 GLU A CA 1
ATOM 1489 C C . GLU A 1 198 ? 7.484 -19.734 -26.656 1 92.12 198 GLU A C 1
ATOM 1491 O O . GLU A 1 198 ? 7.039 -20.594 -27.406 1 92.12 198 GLU A O 1
ATOM 1496 N N . ARG A 1 199 ? 8.656 -19.734 -26.203 1 90.75 199 ARG A N 1
ATOM 1497 C CA . ARG A 1 199 ? 9.625 -20.766 -26.562 1 90.75 199 ARG A CA 1
ATOM 1498 C C . ARG A 1 199 ? 9.32 -22.078 -25.844 1 90.75 199 ARG A C 1
ATOM 1500 O O . ARG A 1 199 ? 9.57 -23.156 -26.391 1 90.75 199 ARG A O 1
ATOM 1507 N N . ALA A 1 200 ? 8.891 -22 -24.672 1 89 200 ALA A N 1
ATOM 1508 C CA . ALA A 1 200 ? 8.547 -23.156 -23.844 1 89 200 ALA A CA 1
ATOM 1509 C C . ALA A 1 200 ? 7.148 -23.031 -23.266 1 89 200 ALA A C 1
ATOM 1511 O O . ALA A 1 200 ? 6.988 -22.797 -22.062 1 89 200 ALA A O 1
ATOM 1512 N N . PRO A 1 201 ? 6.184 -23.297 -24.188 1 82.31 201 PRO A N 1
ATOM 1513 C CA . PRO A 1 201 ? 4.793 -23.062 -23.781 1 82.31 201 PRO A CA 1
ATOM 1514 C C . PRO A 1 201 ? 4.281 -24.109 -22.797 1 82.31 201 PRO A C 1
ATOM 1516 O O . PRO A 1 201 ? 4.832 -25.203 -22.703 1 82.31 201 PRO A O 1
ATOM 1519 N N . GLY A 1 202 ? 3.277 -23.766 -21.984 1 75.69 202 GLY A N 1
ATOM 1520 C CA . GLY A 1 202 ? 2.645 -24.641 -21.016 1 75.69 202 GLY A CA 1
ATOM 1521 C C . GLY A 1 202 ? 2.385 -23.969 -19.672 1 75.69 202 GLY A C 1
ATOM 1522 O O . GLY A 1 202 ? 3.018 -22.953 -19.359 1 75.69 202 GLY A O 1
ATOM 1523 N N . VAL A 1 203 ? 1.309 -24.219 -19.125 1 68.75 203 VAL A N 1
ATOM 1524 C CA . VAL A 1 203 ? 0.953 -23.656 -17.828 1 68.75 203 VAL A CA 1
ATOM 1525 C C . VAL A 1 203 ? 1.069 -24.734 -16.75 1 68.75 203 VAL A C 1
ATOM 1527 O O . VAL A 1 203 ? 0.654 -25.875 -16.953 1 68.75 203 VAL A O 1
ATOM 1530 N N . GLY A 1 204 ? 1.85 -24.359 -15.82 1 67.94 204 GLY A N 1
ATOM 1531 C CA . GLY A 1 204 ? 1.981 -25.281 -14.703 1 67.94 204 GLY A CA 1
ATOM 1532 C C . GLY A 1 204 ? 2.908 -26.453 -15.008 1 67.94 204 GLY A C 1
ATOM 1533 O O . GLY A 1 204 ? 3.545 -26.484 -16.062 1 67.94 204 GLY A O 1
ATOM 1534 N N . GLY A 1 205 ? 3.318 -27.234 -14.016 1 77.31 205 GLY A N 1
ATOM 1535 C CA . GLY A 1 205 ? 4.121 -28.438 -14.172 1 77.31 205 GLY A CA 1
ATOM 1536 C C . GLY A 1 205 ? 5.609 -28.188 -14.07 1 77.31 205 GLY A C 1
ATOM 1537 O O . GLY A 1 205 ? 6.031 -27.141 -13.578 1 77.31 205 GLY A O 1
ATOM 1538 N N . ALA A 1 206 ? 6.301 -29.172 -14.469 1 82.19 206 ALA A N 1
ATOM 1539 C CA . ALA A 1 206 ? 7.754 -29.141 -14.336 1 82.19 206 ALA A CA 1
ATOM 1540 C C . ALA A 1 206 ? 8.367 -28.078 -15.242 1 82.19 206 ALA A C 1
ATOM 1542 O O . ALA A 1 206 ? 9.336 -27.422 -14.867 1 82.19 206 ALA A O 1
ATOM 1543 N N . LEU A 1 207 ? 7.785 -27.891 -16.406 1 85.5 207 LEU A N 1
ATOM 1544 C CA . LEU A 1 207 ? 8.312 -26.922 -17.359 1 85.5 207 LEU A CA 1
ATOM 1545 C C . LEU A 1 207 ? 8.125 -25.5 -16.844 1 85.5 207 LEU A C 1
ATOM 1547 O O . LEU A 1 207 ? 9.031 -24.672 -16.953 1 85.5 207 LEU A O 1
ATOM 1551 N N . SER A 1 208 ? 6.969 -25.219 -16.344 1 84.75 208 SER A N 1
ATOM 1552 C CA . SER A 1 208 ? 6.688 -23.891 -15.781 1 84.75 208 SER A CA 1
ATOM 1553 C C . SER A 1 208 ? 7.625 -23.578 -14.625 1 84.75 208 SER A C 1
ATOM 1555 O O . SER A 1 208 ? 8.102 -22.453 -14.492 1 84.75 208 SER A O 1
ATOM 1557 N N . LYS A 1 209 ? 7.891 -24.531 -13.836 1 86.25 209 LYS A N 1
ATOM 1558 C CA . LYS A 1 209 ? 8.812 -24.359 -12.719 1 86.25 209 LYS A CA 1
ATOM 1559 C C . LYS A 1 209 ? 10.227 -24.078 -13.203 1 86.25 209 LYS A C 1
ATOM 1561 O O . LYS A 1 209 ? 10.938 -23.25 -12.633 1 86.25 209 LYS A O 1
ATOM 1566 N N . ARG A 1 210 ? 10.57 -24.797 -14.219 1 89.88 210 ARG A N 1
ATOM 1567 C CA . ARG A 1 210 ? 11.891 -24.594 -14.789 1 89.88 210 ARG A CA 1
ATOM 1568 C C . ARG A 1 210 ? 12.031 -23.188 -15.367 1 89.88 210 ARG A C 1
ATOM 1570 O O . ARG A 1 210 ? 13.07 -22.547 -15.203 1 89.88 210 ARG A O 1
ATOM 1577 N N . ARG A 1 211 ? 11.008 -22.688 -16.078 1 90.75 211 ARG A N 1
ATOM 1578 C CA . ARG A 1 211 ? 11 -21.344 -16.641 1 90.75 211 ARG A CA 1
ATOM 1579 C C . ARG A 1 211 ? 11.18 -20.297 -15.539 1 90.75 211 ARG A C 1
ATOM 1581 O O . ARG A 1 211 ? 11.992 -19.375 -15.672 1 90.75 211 ARG A O 1
ATOM 1588 N N . MET A 1 212 ? 10.477 -20.562 -14.484 1 86.94 212 MET A N 1
ATOM 1589 C CA . MET A 1 212 ? 10.5 -19.609 -13.383 1 86.94 212 MET A CA 1
ATOM 1590 C C . MET A 1 212 ? 11.875 -19.578 -12.719 1 86.94 212 MET A C 1
ATOM 1592 O O . MET A 1 212 ? 12.414 -18.5 -12.453 1 86.94 212 MET A O 1
ATOM 1596 N N . ARG A 1 213 ? 12.414 -20.688 -12.547 1 90.56 213 ARG A N 1
ATOM 1597 C CA . ARG A 1 213 ? 13.727 -20.766 -11.922 1 90.56 213 ARG A CA 1
ATOM 1598 C C . ARG A 1 213 ? 14.797 -20.141 -12.797 1 90.56 213 ARG A C 1
ATOM 1600 O O . ARG A 1 213 ? 15.664 -19.406 -12.305 1 90.56 213 ARG A O 1
ATOM 1607 N N . TRP A 1 214 ? 14.68 -20.438 -14.055 1 93.56 214 TRP A N 1
ATOM 1608 C CA . TRP A 1 214 ? 15.641 -19.859 -14.992 1 93.56 214 TRP A CA 1
ATOM 1609 C C . TRP A 1 214 ? 15.547 -18.344 -15.008 1 93.56 214 TRP A C 1
ATOM 1611 O O . TRP A 1 214 ? 16.578 -17.656 -15.023 1 93.56 214 TRP A O 1
ATOM 1621 N N . MET A 1 215 ? 14.336 -17.797 -15.031 1 91.44 215 MET A N 1
ATOM 1622 C CA . MET A 1 215 ? 14.125 -16.359 -14.984 1 91.44 215 MET A CA 1
ATOM 1623 C C . MET A 1 215 ? 14.742 -15.758 -13.727 1 91.44 215 MET A C 1
ATOM 1625 O O . MET A 1 215 ? 15.422 -14.727 -13.797 1 91.44 215 MET A O 1
ATOM 1629 N N . ILE A 1 216 ? 14.547 -16.406 -12.602 1 90.69 216 ILE A N 1
ATOM 1630 C CA . ILE A 1 216 ? 15.055 -15.945 -11.32 1 90.69 216 ILE A CA 1
ATOM 1631 C C . ILE A 1 216 ? 16.578 -15.93 -11.344 1 90.69 216 ILE A C 1
ATOM 1633 O O . ILE A 1 216 ? 17.203 -14.922 -11.023 1 90.69 216 ILE A O 1
ATOM 1637 N N . ASP A 1 217 ? 17.125 -17.016 -11.797 1 93.31 217 ASP A N 1
ATOM 1638 C CA . ASP A 1 217 ? 18.578 -17.156 -11.828 1 93.31 217 ASP A CA 1
ATOM 1639 C C . ASP A 1 217 ? 19.203 -16.156 -12.797 1 93.31 217 ASP A C 1
ATOM 1641 O O . ASP A 1 217 ? 20.266 -15.609 -12.523 1 93.31 217 ASP A O 1
ATOM 1645 N N . THR A 1 218 ? 18.562 -16.016 -13.914 1 93.81 218 THR A N 1
ATOM 1646 C CA . THR A 1 218 ? 19.062 -15.062 -14.906 1 93.81 218 THR A CA 1
ATOM 1647 C C . THR A 1 218 ? 19.078 -13.648 -14.328 1 93.81 218 THR A C 1
ATOM 1649 O O . THR A 1 218 ? 20.078 -12.945 -14.438 1 93.81 218 THR A O 1
ATOM 1652 N N . CYS A 1 219 ? 18.016 -13.242 -13.703 1 91.19 219 CYS A N 1
ATOM 1653 C CA . CYS A 1 219 ? 17.938 -11.906 -13.117 1 91.19 219 CYS A CA 1
ATOM 1654 C C . CYS A 1 219 ? 18.953 -11.734 -12 1 91.19 219 CYS A C 1
ATOM 1656 O O . CYS A 1 219 ? 19.547 -10.664 -11.852 1 91.19 219 CYS A O 1
ATOM 1658 N N . ASP A 1 220 ? 19.188 -12.789 -11.266 1 91.5 220 ASP A N 1
ATOM 1659 C CA . ASP A 1 220 ? 20.141 -12.734 -10.148 1 91.5 220 ASP A CA 1
ATOM 1660 C C . ASP A 1 220 ? 21.562 -12.562 -10.656 1 91.5 220 ASP A C 1
ATOM 1662 O O . ASP A 1 220 ? 22.438 -12.086 -9.922 1 91.5 220 ASP A O 1
ATOM 1666 N N . ALA A 1 221 ? 21.75 -12.953 -11.844 1 93.25 221 ALA A N 1
ATOM 1667 C CA . ALA A 1 221 ? 23.094 -12.891 -12.414 1 93.25 221 ALA A CA 1
ATOM 1668 C C . ALA A 1 221 ? 23.391 -11.492 -12.953 1 93.25 221 ALA A C 1
ATOM 1670 O O . ALA A 1 221 ? 24.516 -11.227 -13.398 1 93.25 221 ALA A O 1
ATOM 1671 N N . TRP A 1 222 ? 22.406 -10.656 -12.922 1 92.06 222 TRP A N 1
ATOM 1672 C CA . TRP A 1 222 ? 22.562 -9.305 -13.453 1 92.06 222 TRP A CA 1
ATOM 1673 C C . TRP A 1 222 ? 22.391 -8.266 -12.344 1 92.06 222 TRP A C 1
ATOM 1675 O O . TRP A 1 222 ? 21.562 -8.438 -11.445 1 92.06 222 TRP A O 1
ATOM 1685 N N . LYS A 1 223 ? 23.25 -7.148 -12.445 1 89.94 223 LYS A N 1
ATOM 1686 C CA . LYS A 1 223 ? 22.938 -5.977 -11.633 1 89.94 223 LYS A CA 1
ATOM 1687 C C . LYS A 1 223 ? 21.734 -5.219 -12.195 1 89.94 223 LYS A C 1
ATOM 1689 O O . LYS A 1 223 ? 21.516 -5.211 -13.406 1 89.94 223 LYS A O 1
ATOM 1694 N N . LEU A 1 224 ? 21.031 -4.664 -11.289 1 90.31 224 LEU A N 1
ATOM 1695 C CA . LEU A 1 224 ? 19.859 -3.904 -11.711 1 90.31 224 LEU A CA 1
ATOM 1696 C C . LEU A 1 224 ? 20.25 -2.867 -12.766 1 90.31 224 LEU A C 1
ATOM 1698 O O . LEU A 1 224 ? 19.516 -2.68 -13.75 1 90.31 224 LEU A O 1
ATOM 1702 N N . SER A 1 225 ? 21.359 -2.258 -12.633 1 89.38 225 SER A N 1
ATOM 1703 C CA . SER A 1 225 ? 21.812 -1.198 -13.531 1 89.38 225 SER A CA 1
ATOM 1704 C C . SER A 1 225 ? 22.172 -1.754 -14.898 1 89.38 225 SER A C 1
ATOM 1706 O O . SER A 1 225 ? 22.312 -0.999 -15.867 1 89.38 225 SER A O 1
ATOM 1708 N N . GLU A 1 226 ? 22.281 -3.055 -15.008 1 91.5 226 GLU A N 1
ATOM 1709 C CA . GLU A 1 226 ? 22.656 -3.711 -16.266 1 91.5 226 GLU A CA 1
ATOM 1710 C C . GLU A 1 226 ? 21.438 -4.262 -16.984 1 91.5 226 GLU A C 1
ATOM 1712 O O . GLU A 1 226 ? 21.484 -4.527 -18.188 1 91.5 226 GLU A O 1
ATOM 1717 N N . MET A 1 227 ? 20.422 -4.449 -16.25 1 92.62 227 MET A N 1
ATOM 1718 C CA . MET A 1 227 ? 19.266 -5.195 -16.75 1 92.62 227 MET A CA 1
ATOM 1719 C C . MET A 1 227 ? 18.547 -4.422 -17.844 1 92.62 227 MET A C 1
ATOM 1721 O O . MET A 1 227 ? 17.766 -5 -18.609 1 92.62 227 MET A O 1
ATOM 1725 N N . GLY A 1 228 ? 18.812 -3.129 -17.875 1 92.06 228 GLY A N 1
ATOM 1726 C CA . GLY A 1 228 ? 18.234 -2.346 -18.953 1 92.06 228 GLY A CA 1
ATOM 1727 C C . GLY A 1 228 ? 18.625 -2.846 -20.344 1 92.06 228 GLY A C 1
ATOM 1728 O O . GLY A 1 228 ? 17.891 -2.641 -21.312 1 92.06 228 GLY A O 1
ATOM 1729 N N . ALA A 1 229 ? 19.703 -3.494 -20.438 1 92.12 229 ALA A N 1
ATOM 1730 C CA . ALA A 1 229 ? 20.203 -4.043 -21.703 1 92.12 229 ALA A CA 1
ATOM 1731 C C . ALA A 1 229 ? 19.234 -5.082 -22.266 1 92.12 229 ALA A C 1
ATOM 1733 O O . ALA A 1 229 ? 19.203 -5.316 -23.469 1 92.12 229 ALA A O 1
ATOM 1734 N N . MET A 1 230 ? 18.469 -5.68 -21.453 1 93.69 230 MET A N 1
ATOM 1735 C CA . MET A 1 230 ? 17.531 -6.727 -21.875 1 93.69 230 MET A CA 1
ATOM 1736 C C . MET A 1 230 ? 16.406 -6.148 -22.703 1 93.69 230 MET A C 1
ATOM 1738 O O . MET A 1 230 ? 15.617 -6.895 -23.297 1 93.69 230 MET A O 1
ATOM 1742 N N . LYS A 1 231 ? 16.297 -4.898 -22.719 1 93.5 231 LYS A N 1
ATOM 1743 C CA . LYS A 1 231 ? 15.305 -4.289 -23.609 1 93.5 231 LYS A CA 1
ATOM 1744 C C . LYS A 1 231 ? 15.625 -4.578 -25.062 1 93.5 231 LYS A C 1
ATOM 1746 O O . LYS A 1 231 ? 14.727 -4.605 -25.906 1 93.5 231 LYS A O 1
ATOM 1751 N N . SER A 1 232 ? 16.859 -4.789 -25.344 1 94.25 232 SER A N 1
ATOM 1752 C CA . SER A 1 232 ? 17.312 -5.109 -26.688 1 94.25 232 SER A CA 1
ATOM 1753 C C . SER A 1 232 ? 16.891 -6.516 -27.094 1 94.25 232 SER A C 1
ATOM 1755 O O . SER A 1 232 ? 17.203 -7.492 -26.406 1 94.25 232 SER A O 1
ATOM 1757 N N . PRO A 1 233 ? 16.266 -6.637 -28.25 1 95.38 233 PRO A N 1
ATOM 1758 C CA . PRO A 1 233 ? 15.883 -7.969 -28.719 1 95.38 233 PRO A CA 1
ATOM 1759 C C . PRO A 1 233 ? 17.094 -8.875 -28.953 1 95.38 233 PRO A C 1
ATOM 1761 O O . PRO A 1 233 ? 17 -10.086 -28.766 1 95.38 233 PRO A O 1
ATOM 1764 N N . GLU A 1 234 ? 18.094 -8.266 -29.328 1 94.56 234 GLU A N 1
ATOM 1765 C CA . GLU A 1 234 ? 19.312 -9.039 -29.578 1 94.56 234 GLU A CA 1
ATOM 1766 C C . GLU A 1 234 ? 19.828 -9.672 -28.281 1 94.56 234 GLU A C 1
ATOM 1768 O O . GLU A 1 234 ? 20.219 -10.844 -28.281 1 94.56 234 GLU A O 1
ATOM 1773 N N . VAL A 1 235 ? 19.859 -8.867 -27.297 1 95.12 235 VAL A N 1
ATOM 1774 C CA . VAL A 1 235 ? 20.312 -9.367 -26 1 95.12 235 VAL A CA 1
ATOM 1775 C C . VAL A 1 235 ? 19.406 -10.5 -25.531 1 95.12 235 VAL A C 1
ATOM 1777 O O . VAL A 1 235 ? 19.875 -11.547 -25.078 1 95.12 235 VAL A O 1
ATOM 1780 N N . ARG A 1 236 ? 18.078 -10.328 -25.641 1 96.25 236 ARG A N 1
ATOM 1781 C CA . ARG A 1 236 ? 17.141 -11.352 -25.203 1 96.25 236 ARG A CA 1
ATOM 1782 C C . ARG A 1 236 ? 17.281 -12.625 -26.031 1 96.25 236 ARG A C 1
ATOM 1784 O O . ARG A 1 236 ? 17.203 -13.727 -25.5 1 96.25 236 ARG A O 1
ATOM 1791 N N . ARG A 1 237 ? 17.547 -12.461 -27.312 1 95.81 237 ARG A N 1
ATOM 1792 C CA . ARG A 1 237 ? 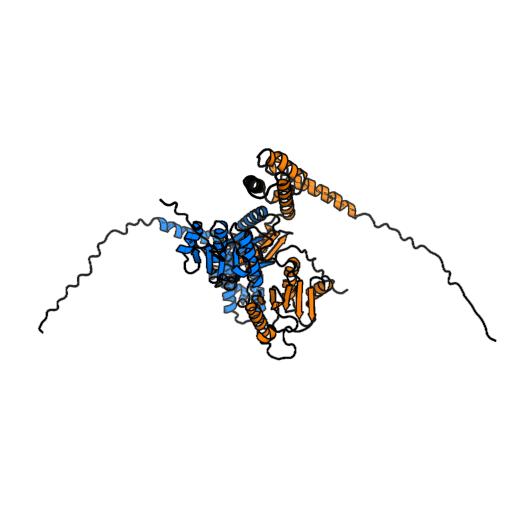17.766 -13.617 -28.172 1 95.81 237 ARG A CA 1
ATOM 1793 C C . ARG A 1 237 ? 18.969 -14.438 -27.703 1 95.81 237 ARG A C 1
ATOM 1795 O O . ARG A 1 237 ? 18.891 -15.664 -27.656 1 95.81 237 ARG A O 1
ATOM 1802 N N . ARG A 1 238 ? 19.938 -13.773 -27.391 1 95.38 238 ARG A N 1
ATOM 1803 C CA . ARG A 1 238 ? 21.141 -14.453 -26.906 1 95.38 238 ARG A CA 1
ATOM 1804 C C . ARG A 1 238 ? 20.891 -15.148 -25.578 1 95.38 238 ARG A C 1
ATOM 1806 O O . ARG A 1 238 ? 21.359 -16.266 -25.359 1 95.38 238 ARG A O 1
ATOM 1813 N N . LEU A 1 239 ? 20.156 -14.477 -24.719 1 96 239 LEU A N 1
ATOM 1814 C CA . LEU A 1 239 ? 19.812 -15.078 -23.422 1 96 239 LEU A CA 1
ATOM 1815 C C . LEU A 1 239 ? 19 -16.359 -23.625 1 96 239 LEU A C 1
ATOM 1817 O O . LEU A 1 239 ? 19.203 -17.344 -22.906 1 96 239 LEU A O 1
ATOM 1821 N N . LEU A 1 240 ? 18.172 -16.344 -24.594 1 96.56 240 LEU A N 1
ATOM 1822 C CA . LEU A 1 240 ? 17.297 -17.5 -24.828 1 96.56 240 LEU A CA 1
ATOM 1823 C C . LEU A 1 240 ? 18.031 -18.594 -25.578 1 96.56 240 LEU A C 1
ATOM 1825 O O . LEU A 1 240 ? 17.984 -19.766 -25.188 1 96.56 240 LEU A O 1
ATOM 1829 N N . ASP A 1 241 ? 18.781 -18.234 -26.594 1 95.81 241 ASP A N 1
ATOM 1830 C CA . ASP A 1 241 ? 19.469 -19.203 -27.453 1 95.81 241 ASP A CA 1
ATOM 1831 C C . ASP A 1 241 ? 20.656 -19.828 -26.719 1 95.81 241 ASP A C 1
ATOM 1833 O O . ASP A 1 241 ? 20.844 -21.047 -26.75 1 95.81 241 ASP A O 1
ATOM 1837 N N . ASP A 1 242 ? 21.391 -18.984 -26.078 1 94.81 242 ASP A N 1
ATOM 1838 C CA . ASP A 1 242 ? 22.641 -19.438 -25.469 1 94.81 242 ASP A CA 1
ATOM 1839 C C . ASP A 1 242 ? 22.438 -19.719 -23.969 1 94.81 242 ASP A C 1
ATOM 1841 O O . ASP A 1 242 ? 23.281 -20.375 -23.344 1 94.81 242 ASP A O 1
ATOM 1845 N N . GLY A 1 243 ? 21.391 -19.219 -23.422 1 95.06 243 GLY A N 1
ATOM 1846 C CA . GLY A 1 243 ? 21.109 -19.469 -22.016 1 95.06 243 GLY A CA 1
ATOM 1847 C C . GLY A 1 243 ? 20.078 -20.547 -21.797 1 95.06 243 GLY A C 1
ATOM 1848 O O . GLY A 1 243 ? 20.422 -21.688 -21.5 1 95.06 243 GLY A O 1
ATOM 1849 N N . TRP A 1 244 ? 18.844 -20.266 -22.125 1 95.69 244 TRP A N 1
ATOM 1850 C CA . TRP A 1 244 ? 17.734 -21.172 -21.844 1 95.69 244 TRP A CA 1
ATOM 1851 C C . TRP A 1 244 ? 17.922 -22.5 -22.578 1 95.69 244 TRP A C 1
ATOM 1853 O O . TRP A 1 244 ? 17.906 -23.562 -21.969 1 95.69 244 TRP A O 1
ATOM 1863 N N . GLU A 1 245 ? 18.219 -22.469 -23.875 1 94.75 245 GLU A N 1
ATOM 1864 C CA . GLU A 1 245 ? 18.297 -23.656 -24.719 1 94.75 245 GLU A CA 1
ATOM 1865 C C . GLU A 1 245 ? 19.5 -24.516 -24.328 1 94.75 245 GLU A C 1
ATOM 1867 O O . GLU A 1 245 ? 19.469 -25.734 -24.453 1 94.75 245 GLU A O 1
ATOM 1872 N N . LYS A 1 246 ? 20.516 -23.906 -23.828 1 95 246 LYS A N 1
ATOM 1873 C CA . LYS A 1 246 ? 21.75 -24.625 -23.5 1 95 246 LYS A CA 1
ATOM 1874 C C . LYS A 1 246 ? 21.844 -24.859 -21.984 1 95 246 LYS A C 1
ATOM 1876 O O . LYS A 1 246 ? 22.906 -25.234 -21.484 1 95 246 LYS A O 1
ATOM 1881 N N . HIS A 1 247 ? 20.828 -24.438 -21.203 1 93.69 247 HIS A N 1
ATOM 1882 C CA . HIS A 1 247 ? 20.719 -24.672 -19.781 1 93.69 247 HIS A CA 1
ATOM 1883 C C . HIS A 1 247 ? 21.844 -23.953 -19.016 1 93.69 247 HIS A C 1
ATOM 1885 O O . HIS A 1 247 ? 22.484 -24.547 -18.141 1 93.69 247 HIS A O 1
ATOM 1891 N N . ARG A 1 248 ? 22.016 -22.688 -19.484 1 94.81 248 ARG A N 1
ATOM 1892 C CA . ARG A 1 248 ? 23.031 -21.859 -18.859 1 94.81 248 ARG A CA 1
ATOM 1893 C C . ARG A 1 248 ? 22.438 -20.531 -18.375 1 94.81 248 ARG A C 1
ATOM 1895 O O . ARG A 1 248 ? 21.406 -20.094 -18.875 1 94.81 248 ARG A O 1
ATOM 1902 N N . ILE A 1 249 ? 23.078 -20.016 -17.438 1 96.31 249 ILE A N 1
ATOM 1903 C CA . ILE A 1 249 ? 22.766 -18.672 -16.984 1 96.31 249 ILE A CA 1
ATOM 1904 C C . ILE A 1 249 ? 23.844 -17.703 -17.469 1 96.31 249 ILE A C 1
ATOM 1906 O O . ILE A 1 249 ? 25.031 -17.906 -17.203 1 96.31 249 ILE A O 1
ATOM 1910 N N . LEU A 1 250 ? 23.422 -16.688 -18.188 1 94.31 250 LEU A N 1
ATOM 1911 C CA . LEU A 1 250 ? 24.359 -15.734 -18.75 1 94.31 250 LEU A CA 1
ATOM 1912 C C . LEU A 1 250 ? 24.281 -14.391 -18.031 1 94.31 250 LEU A C 1
ATOM 1914 O O . LEU A 1 250 ? 23.188 -13.852 -17.844 1 94.31 250 LEU A O 1
ATOM 1918 N N . SER A 1 251 ? 25.422 -13.891 -17.625 1 93.69 251 SER A N 1
ATOM 1919 C CA . SER A 1 251 ? 25.5 -12.562 -17.016 1 93.69 251 SER A CA 1
ATOM 1920 C C . SER A 1 251 ? 25.688 -11.484 -18.062 1 93.69 251 SER A C 1
ATOM 1922 O O . SER A 1 251 ? 25.875 -11.781 -19.25 1 93.69 251 SER A O 1
ATOM 1924 N N . ALA A 1 252 ? 25.578 -10.219 -17.578 1 91.5 252 ALA A N 1
ATOM 1925 C CA . ALA A 1 252 ? 25.812 -9.094 -18.484 1 91.5 252 ALA A CA 1
ATOM 1926 C C . ALA A 1 252 ? 27.219 -9.164 -19.094 1 91.5 252 ALA A C 1
ATOM 1928 O O . ALA A 1 252 ? 27.406 -8.852 -20.266 1 91.5 252 ALA A O 1
ATOM 1929 N N . HIS A 1 253 ? 28.156 -9.531 -18.281 1 89.31 253 HIS A N 1
ATOM 1930 C CA . HIS A 1 253 ? 29.547 -9.656 -18.719 1 89.31 253 HIS A CA 1
ATOM 1931 C C . HIS A 1 253 ? 29.688 -10.711 -19.812 1 89.31 253 HIS A C 1
ATOM 1933 O O . HIS A 1 253 ? 30.438 -10.516 -20.781 1 89.31 253 HIS A O 1
ATOM 1939 N N . ASP A 1 254 ? 28.938 -11.781 -19.641 1 91.5 254 ASP A N 1
ATOM 1940 C CA . ASP A 1 254 ? 28.969 -12.852 -20.625 1 91.5 254 ASP A CA 1
ATOM 1941 C C . ASP A 1 254 ? 28.5 -12.352 -22 1 91.5 254 ASP A C 1
ATOM 1943 O O . ASP A 1 254 ? 28.922 -12.875 -23.031 1 91.5 254 ASP A O 1
ATOM 1947 N N . LEU A 1 255 ? 27.656 -11.383 -22.094 1 89.25 255 LEU A N 1
ATOM 1948 C CA . LEU A 1 255 ? 27.062 -10.883 -23.328 1 89.25 255 LEU A CA 1
ATOM 1949 C C . LEU A 1 255 ? 27.766 -9.617 -23.797 1 89.25 255 LEU A C 1
ATOM 1951 O O . LEU A 1 255 ? 27.422 -9.07 -24.859 1 89.25 255 LEU A O 1
ATOM 1955 N N . GLY A 1 256 ? 28.891 -9.141 -23.109 1 77.94 256 GLY A N 1
ATOM 1956 C CA . GLY A 1 256 ? 29.562 -7.898 -23.438 1 77.94 256 GLY A CA 1
ATOM 1957 C C . GLY A 1 256 ? 28.734 -6.664 -23.141 1 77.94 256 GLY A C 1
ATOM 1958 O O . GLY A 1 256 ? 28.953 -5.602 -23.719 1 77.94 256 GLY A O 1
ATOM 1959 N N . ALA A 1 257 ? 27.672 -6.727 -22.5 1 59.09 257 ALA A N 1
ATOM 1960 C CA . ALA A 1 257 ? 26.75 -5.641 -22.172 1 59.09 257 ALA A CA 1
ATOM 1961 C C . ALA A 1 257 ? 27.219 -4.879 -20.938 1 59.09 257 ALA A C 1
ATOM 1963 O O . ALA A 1 257 ? 26.438 -4.16 -20.312 1 59.09 257 ALA A O 1
ATOM 1964 N N . SER A 1 258 ? 28.453 -4.844 -20.594 1 53.12 258 SER A N 1
ATOM 1965 C CA . SER A 1 258 ? 28.906 -4.195 -19.375 1 53.12 258 SER A CA 1
ATOM 1966 C C . SER A 1 258 ? 28.625 -2.697 -19.391 1 53.12 258 SER A C 1
ATOM 1968 O O . SER A 1 258 ? 28.375 -2.125 -20.453 1 53.12 258 SER A O 1
ATOM 1970 N N . GLU A 1 259 ? 28.688 -1.904 -18.188 1 49.28 259 GLU A N 1
ATOM 1971 C CA . GLU A 1 259 ? 28.359 -0.508 -17.922 1 49.28 259 GLU A CA 1
ATOM 1972 C C . GLU A 1 259 ? 28.812 0.396 -19.062 1 49.28 259 GLU A C 1
ATOM 1974 O O . GLU A 1 259 ? 28.156 1.387 -19.375 1 49.28 259 GLU A O 1
ATOM 1979 N N . ALA A 1 260 ? 29.953 0.268 -19.656 1 40.78 260 ALA A N 1
ATOM 1980 C CA . ALA A 1 260 ? 30.656 1.156 -20.578 1 40.78 260 ALA A CA 1
ATOM 1981 C C . ALA A 1 260 ? 29.984 1.185 -21.938 1 40.78 260 ALA A C 1
ATOM 1983 O O . ALA A 1 260 ? 29.922 2.232 -22.594 1 40.78 260 ALA A O 1
ATOM 1984 N N . GLU A 1 261 ? 29.469 0.153 -22.5 1 40.09 261 GLU A N 1
ATOM 1985 C CA . GLU A 1 261 ? 28.953 0.146 -23.859 1 40.09 261 GLU A CA 1
ATOM 1986 C C . GLU A 1 261 ? 27.5 0.587 -23.906 1 40.09 261 GLU A C 1
ATOM 1988 O O . GLU A 1 261 ? 27.016 1.068 -24.938 1 40.09 261 GLU A O 1
ATOM 1993 N N . VAL A 1 262 ? 26.734 0.453 -22.922 1 39.66 262 VAL A N 1
ATOM 1994 C CA . VAL A 1 262 ? 25.359 0.921 -22.891 1 39.66 262 VAL A CA 1
ATOM 1995 C C . VAL A 1 262 ? 25.328 2.447 -22.891 1 39.66 262 VAL A C 1
ATOM 1997 O O . VAL A 1 262 ? 24.359 3.053 -23.359 1 39.66 262 VAL A O 1
ATOM 2000 N N . GLN A 1 263 ? 26.266 3.117 -22.312 1 39.53 263 GLN A N 1
ATOM 2001 C CA . GLN A 1 263 ? 26.406 4.559 -22.469 1 39.53 263 GLN A CA 1
ATOM 2002 C C . GLN A 1 263 ? 26.703 4.922 -23.922 1 39.53 263 GLN A C 1
ATOM 2004 O O . GLN A 1 263 ? 26.297 5.98 -24.406 1 39.53 263 GLN A O 1
ATOM 2009 N N . VAL A 1 264 ? 27.438 4.113 -24.672 1 35.94 264 VAL A N 1
ATOM 2010 C CA . VAL A 1 264 ? 27.781 4.398 -26.062 1 35.94 264 VAL A CA 1
ATOM 2011 C C . VAL A 1 264 ? 26.562 4.195 -26.953 1 35.94 264 VAL A C 1
ATOM 2013 O O . VAL A 1 264 ? 26.312 4.988 -27.859 1 35.94 264 VAL A O 1
ATOM 2016 N N . ILE A 1 265 ? 25.766 3.207 -26.812 1 37.66 265 ILE A N 1
ATOM 2017 C CA . ILE A 1 265 ? 24.594 3.031 -27.656 1 37.66 265 ILE A CA 1
ATOM 2018 C C . ILE A 1 265 ? 23.516 4.035 -27.266 1 37.66 265 ILE A C 1
ATOM 2020 O O . ILE A 1 265 ? 22.859 4.637 -28.125 1 37.66 265 ILE A O 1
ATOM 2024 N N . GLY A 1 266 ? 23.297 4.359 -26 1 35.44 266 GLY A N 1
ATOM 2025 C CA . GLY A 1 266 ? 22.391 5.395 -25.547 1 35.44 266 GLY A CA 1
ATOM 2026 C C . GLY A 1 266 ? 22.844 6.793 -25.922 1 35.44 266 GLY A C 1
ATOM 2027 O O . GLY A 1 266 ? 22.016 7.676 -26.172 1 35.44 266 GLY A O 1
ATOM 2028 N N . SER A 1 267 ? 24.141 7.109 -25.797 1 36.88 267 SER A N 1
ATOM 2029 C CA . SER A 1 267 ? 24.641 8.398 -26.266 1 36.88 267 SER A CA 1
ATOM 2030 C C . SER A 1 267 ? 24.453 8.547 -27.766 1 36.88 267 SER A C 1
ATOM 2032 O O . SER A 1 267 ? 24.234 9.656 -28.266 1 36.88 267 SER A O 1
ATOM 2034 N N . ARG A 1 268 ? 24.609 7.496 -28.562 1 35.28 268 ARG A N 1
ATOM 2035 C CA . ARG A 1 268 ? 24.438 7.609 -30 1 35.28 268 ARG A CA 1
ATOM 2036 C C . ARG A 1 268 ? 22.984 7.82 -30.375 1 35.28 268 ARG A C 1
ATOM 2038 O O . ARG A 1 268 ? 22.672 8.508 -31.359 1 35.28 268 ARG A O 1
ATOM 2045 N N . ILE A 1 269 ? 22.016 7.246 -29.641 1 33.06 269 ILE A N 1
ATOM 2046 C CA . ILE A 1 269 ? 20.625 7.527 -29.953 1 33.06 269 ILE A CA 1
ATOM 2047 C C . ILE A 1 269 ? 20.25 8.922 -29.453 1 33.06 269 ILE A C 1
ATOM 2049 O O . ILE A 1 269 ? 19.5 9.648 -30.109 1 33.06 269 ILE A O 1
ATOM 2053 N N . SER A 1 270 ? 20.812 9.406 -28.297 1 34.62 270 SER A N 1
ATOM 2054 C CA . SER A 1 270 ? 20.531 10.789 -27.938 1 34.62 270 SER A CA 1
ATOM 2055 C C . SER A 1 270 ? 21.188 11.758 -28.922 1 34.62 270 SER A C 1
ATOM 2057 O O . SER A 1 270 ? 20.719 12.898 -29.062 1 34.62 270 SER A O 1
ATOM 2059 N N . SER A 1 271 ? 22.281 11.383 -29.516 1 33.84 271 SER A N 1
ATOM 2060 C CA . SER A 1 271 ? 22.844 12.312 -30.484 1 33.84 271 SER A CA 1
ATOM 2061 C C . SER A 1 271 ? 21.906 12.477 -31.688 1 33.84 271 SER A C 1
ATOM 2063 O O . SER A 1 271 ? 21.875 13.531 -32.312 1 33.84 271 SER A O 1
ATOM 2065 N N . LEU A 1 272 ? 21.219 11.414 -32.062 1 31.42 272 LEU A N 1
ATOM 2066 C CA . LEU A 1 272 ? 20.375 11.609 -33.219 1 31.42 272 LEU A CA 1
ATOM 2067 C C . LEU A 1 272 ? 19.141 12.422 -32.875 1 31.42 272 LEU A C 1
ATOM 2069 O O . LEU A 1 272 ? 18.594 13.148 -33.719 1 31.42 272 LEU A O 1
ATOM 2073 N N . VAL A 1 273 ? 18.688 12.258 -31.594 1 31.77 273 VAL A N 1
ATOM 2074 C CA . VAL A 1 273 ? 17.484 13.039 -31.312 1 31.77 273 VAL A CA 1
ATOM 2075 C C . VAL A 1 273 ? 17.844 14.5 -31.094 1 31.77 273 VAL A C 1
ATOM 2077 O O . VAL A 1 273 ? 17.016 15.391 -31.297 1 31.77 273 VAL A O 1
ATOM 2080 N N . HIS A 1 274 ? 19.109 14.734 -30.672 1 31 274 HIS A N 1
ATOM 2081 C CA . HIS A 1 274 ? 19.375 16.156 -30.516 1 31 274 HIS A CA 1
ATOM 2082 C C . HIS A 1 274 ? 19.438 16.875 -31.859 1 31 274 HIS A C 1
ATOM 2084 O O . HIS A 1 274 ? 19.438 18.109 -31.906 1 31 274 HIS A O 1
ATOM 2090 N N . SER A 1 275 ? 19.781 16.094 -32.906 1 29.08 275 SER A N 1
ATOM 2091 C CA . SER A 1 275 ? 20 16.922 -34.094 1 29.08 275 SER A CA 1
ATOM 2092 C C . SER A 1 275 ? 18.688 17.5 -34.594 1 29.08 275 SER A C 1
ATOM 2094 O O . SER A 1 275 ? 18.656 18.188 -35.594 1 29.08 275 SER A O 1
ATOM 2096 N N . ALA A 1 276 ? 17.594 16.875 -34.156 1 26.45 276 ALA A N 1
ATOM 2097 C CA . ALA A 1 276 ? 16.438 17.359 -34.906 1 26.45 276 ALA A CA 1
ATOM 2098 C C . ALA A 1 276 ? 16.078 18.781 -34.5 1 26.45 276 ALA A C 1
ATOM 2100 O O . ALA A 1 276 ? 14.992 19.281 -34.781 1 26.45 276 ALA A O 1
ATOM 2101 N N . ALA A 1 277 ? 16.969 19.344 -33.625 1 25.81 277 ALA A N 1
ATOM 2102 C CA . ALA A 1 277 ? 16.453 20.656 -33.281 1 25.81 277 ALA A CA 1
ATOM 2103 C C . ALA A 1 277 ? 16.188 21.5 -34.531 1 25.81 277 ALA A C 1
ATOM 2105 O O . ALA A 1 277 ? 15.195 22.234 -34.594 1 25.81 277 ALA A O 1
ATOM 2106 N N . PHE A 1 278 ? 17.234 21.75 -35.25 1 25.89 278 PHE A N 1
ATOM 2107 C CA . PHE A 1 278 ? 17.297 23.062 -35.875 1 25.89 278 PHE A CA 1
ATOM 2108 C C . PHE A 1 278 ? 16.5 23.078 -37.188 1 25.89 278 PHE A C 1
ATOM 2110 O O . PHE A 1 278 ? 16.797 23.859 -38.094 1 25.89 278 PHE A O 1
ATOM 2117 N N . TRP A 1 279 ? 15.812 22.031 -37.562 1 24.45 279 TRP A N 1
ATOM 2118 C CA . TRP A 1 279 ? 15.375 22.344 -38.938 1 24.45 279 TRP A CA 1
ATOM 2119 C C . TRP A 1 279 ? 14.539 23.609 -38.938 1 24.45 279 TRP A C 1
ATOM 2121 O O . TRP A 1 279 ? 13.57 23.734 -38.188 1 24.45 279 TRP A O 1
ATOM 2131 N N . PRO A 1 280 ? 15.094 24.734 -39.375 1 25.67 280 PRO A N 1
ATOM 2132 C CA . PRO A 1 280 ? 14.422 26 -39.719 1 25.67 280 PRO A CA 1
ATOM 2133 C C . PRO A 1 280 ? 13.125 25.781 -40.5 1 25.67 280 PRO A C 1
ATOM 2135 O O . PRO A 1 280 ? 12.984 24.781 -41.219 1 25.67 280 PRO A O 1
ATOM 2138 N N . SER A 1 281 ? 11.977 26.219 -39.938 1 24.05 281 SER A N 1
ATOM 2139 C CA . SER A 1 281 ? 10.625 26.359 -40.469 1 24.05 281 SER A CA 1
ATOM 2140 C C . SER A 1 281 ? 10.641 26.938 -41.906 1 24.05 281 SER A C 1
ATOM 2142 O O . SER A 1 281 ? 9.711 27.641 -42.281 1 24.05 281 SER A O 1
ATOM 2144 N N . VAL A 1 282 ? 11.664 26.781 -42.719 1 22.38 282 VAL A N 1
ATOM 2145 C CA . VAL A 1 282 ? 11.453 27.438 -44 1 22.38 282 VAL A CA 1
ATOM 2146 C C . VAL A 1 282 ? 10.195 26.891 -44.688 1 22.38 282 VAL A C 1
ATOM 2148 O O . VAL A 1 282 ? 9.984 27.094 -45.875 1 22.38 282 VAL A O 1
ATOM 2151 N N . LEU A 1 283 ? 9.43 25.969 -44.031 1 22.45 283 LEU A N 1
ATOM 2152 C CA . LEU A 1 283 ? 8.406 25.5 -44.969 1 22.45 283 LEU A CA 1
ATOM 2153 C C . LEU A 1 283 ? 7.586 26.656 -45.5 1 22.45 283 LEU A C 1
ATOM 2155 O O . LEU A 1 283 ? 6.871 27.328 -44.75 1 22.45 283 LEU A O 1
ATOM 2159 N N . SER A 1 284 ? 8.148 27.5 -46.469 1 21.23 284 SER A N 1
ATOM 2160 C CA . SER A 1 284 ? 7.566 28.484 -47.375 1 21.23 284 SER A CA 1
ATOM 2161 C C . SER A 1 284 ? 6.172 28.062 -47.844 1 21.23 284 SER A C 1
ATOM 2163 O O . SER A 1 284 ? 5.824 26.891 -47.781 1 21.23 284 SER A O 1
ATOM 2165 N N . PHE A 1 285 ? 5.328 29.094 -48.406 1 22.88 285 PHE A N 1
ATOM 2166 C CA . PHE A 1 285 ? 4.031 29.625 -48.812 1 22.88 285 PHE A CA 1
ATOM 2167 C C . PHE A 1 285 ? 3.482 28.859 -50 1 22.88 285 PHE A C 1
ATOM 2169 O O . PHE A 1 285 ? 2.412 29.172 -50.531 1 22.88 285 PHE A O 1
ATOM 2176 N N . VAL A 1 286 ? 4.215 27.844 -50.562 1 20.81 286 VAL A N 1
ATOM 2177 C CA . VAL A 1 286 ? 3.754 27.703 -51.938 1 20.81 286 VAL A CA 1
ATOM 2178 C C . VAL A 1 286 ? 2.25 27.438 -51.969 1 20.81 286 VAL A C 1
ATOM 2180 O O . VAL A 1 286 ? 1.766 26.516 -51.312 1 20.81 286 VAL A O 1
ATOM 2183 N N . ALA A 1 287 ? 1.436 28.578 -52.312 1 21.45 287 ALA A N 1
ATOM 2184 C CA . ALA A 1 287 ? 0.058 28.797 -52.75 1 21.45 287 ALA A CA 1
ATOM 2185 C C . ALA A 1 287 ? -0.434 27.641 -53.625 1 21.45 287 ALA A C 1
ATOM 2187 O O . ALA A 1 287 ? 0.261 27.203 -54.531 1 21.45 287 ALA A O 1
ATOM 2188 N N . GLY A 1 288 ? -1.237 26.781 -52.969 1 18.91 288 GLY A N 1
ATOM 2189 C CA . GLY A 1 288 ? -2.1 25.75 -53.531 1 18.91 288 GLY A CA 1
ATOM 2190 C C . GLY A 1 288 ? -2.768 26.172 -54.844 1 18.91 288 GLY A C 1
ATOM 2191 O O . GLY A 1 288 ? -3.658 27.031 -54.844 1 18.91 288 GLY A O 1
ATOM 2192 N N . ALA A 1 289 ? -2.02 26.391 -55.906 1 21.11 289 ALA A N 1
ATOM 2193 C CA . ALA A 1 289 ? -2.498 26.625 -57.25 1 21.11 289 ALA A CA 1
ATOM 2194 C C . ALA A 1 289 ? -3.605 25.641 -57.625 1 21.11 289 ALA A C 1
ATOM 2196 O O . ALA A 1 289 ? -4.469 25.953 -58.438 1 21.11 289 ALA A O 1
ATOM 2197 N N . ALA A 1 290 ? -3.467 24.391 -57.219 1 17.95 290 ALA A N 1
ATOM 2198 C CA . ALA A 1 290 ? -3.699 23.594 -58.406 1 17.95 290 ALA A CA 1
ATOM 2199 C C . ALA A 1 290 ? -5.137 23.734 -58.906 1 17.95 290 ALA A C 1
ATOM 2201 O O . ALA A 1 290 ? -5.379 23.859 -60.094 1 17.95 290 ALA A O 1
ATOM 2202 N N . VAL A 1 291 ? -6.051 23.156 -58.062 1 18.64 291 VAL A N 1
ATOM 2203 C CA . VAL A 1 291 ? -6.906 22.234 -58.812 1 18.64 291 VAL A CA 1
ATOM 2204 C C . VAL A 1 291 ? -7.926 23 -59.625 1 18.64 291 VAL A C 1
ATOM 2206 O O . VAL A 1 291 ? -8.742 23.75 -59.094 1 18.64 291 VAL A O 1
ATOM 2209 N N . ALA A 1 292 ? -7.793 23.156 -60.938 1 17.52 292 ALA A N 1
ATOM 2210 C CA . ALA A 1 292 ? -8.391 23.719 -62.125 1 17.52 292 ALA A CA 1
ATOM 2211 C C . ALA A 1 292 ? -9.828 23.25 -62.312 1 17.52 292 ALA A C 1
ATOM 2213 O O . ALA A 1 292 ? -10.68 24.016 -62.781 1 17.52 292 ALA A O 1
ATOM 2214 N N . SER A 1 293 ? -10.281 21.969 -62.125 1 18.41 293 SER A N 1
ATOM 2215 C CA . SER A 1 293 ? -10.977 21.531 -63.312 1 18.41 293 SER A CA 1
ATOM 2216 C C . SER A 1 293 ? -12.289 22.281 -63.5 1 18.41 293 SER A C 1
ATOM 2218 O O . SER A 1 293 ? -13.016 22.531 -62.531 1 18.41 293 SER A O 1
ATOM 2220 N N . ALA A 1 294 ? -12.711 22.797 -64.75 1 17.83 294 ALA A N 1
ATOM 2221 C CA . ALA A 1 294 ? -13.586 23.625 -65.562 1 17.83 294 ALA A CA 1
ATOM 2222 C C . ALA A 1 294 ? -15 23.047 -65.625 1 17.83 294 ALA A C 1
ATOM 2224 O O . ALA A 1 294 ? -15.961 23.781 -65.875 1 17.83 294 ALA A O 1
ATOM 2225 N N . SER A 1 295 ? -15.305 21.703 -65.625 1 18.27 295 SER A N 1
ATOM 2226 C CA . SER A 1 295 ? -16.156 21.422 -66.812 1 18.27 295 SER A CA 1
ATOM 2227 C C . SER A 1 295 ? -17.484 22.141 -66.688 1 18.27 295 SER A C 1
ATOM 2229 O O . SER A 1 295 ? -17.906 22.547 -65.625 1 18.27 295 SER A O 1
ATOM 2231 N N . PHE A 1 296 ? -18.641 21.766 -67.688 1 18.58 296 PHE A N 1
ATOM 2232 C CA . PHE A 1 296 ? -19.516 22.125 -68.812 1 18.58 296 PHE A CA 1
ATOM 2233 C C . PHE A 1 296 ? -20.953 22.281 -68.312 1 18.58 296 PHE A C 1
ATOM 2235 O O . PHE A 1 296 ? -21.641 23.25 -68.688 1 18.58 296 PHE A O 1
ATOM 2242 N N . ILE A 1 297 ? -21.734 21.234 -67.812 1 20.06 297 ILE A N 1
ATOM 2243 C CA . ILE A 1 297 ? -22.906 20.922 -68.625 1 20.06 297 ILE A CA 1
ATOM 2244 C C . ILE A 1 297 ? -23.984 21.984 -68.375 1 20.06 297 ILE A C 1
ATOM 2246 O O . ILE A 1 297 ? -24.203 22.422 -67.25 1 20.06 297 ILE A O 1
ATOM 2250 N N . ALA A 1 298 ? -24.953 22.203 -69.438 1 18.89 298 ALA A N 1
ATOM 2251 C CA . ALA A 1 298 ? -25.953 22.906 -70.25 1 18.89 298 ALA A CA 1
ATOM 2252 C C . ALA A 1 298 ? -27.266 23.031 -69.5 1 18.89 298 ALA A C 1
ATOM 2254 O O . ALA A 1 298 ? -27.859 24.109 -69.438 1 18.89 298 ALA A O 1
ATOM 2255 N N . ALA A 1 299 ? -28.109 21.938 -69.688 1 18.94 299 ALA A N 1
ATOM 2256 C CA . ALA A 1 299 ? -29.391 22.109 -70.375 1 18.94 299 ALA A CA 1
ATOM 2257 C C . ALA A 1 299 ? -30.391 22.844 -69.5 1 18.94 299 ALA A C 1
ATOM 2259 O O . ALA A 1 299 ? -30.203 22.938 -68.312 1 18.94 299 ALA A O 1
ATOM 2260 N N . ALA A 1 300 ? -31.672 22.328 -69.688 1 19.48 300 ALA A N 1
ATOM 2261 C CA . ALA A 1 300 ? -33 22.672 -70.188 1 19.48 300 ALA A CA 1
ATOM 2262 C C . ALA A 1 300 ? -33.875 23.281 -69.125 1 19.48 300 ALA A C 1
ATOM 2264 O O . ALA A 1 300 ? -33.562 23.156 -67.938 1 19.48 300 ALA A O 1
ATOM 2265 N N . ARG A 1 301 ? -35.125 22.672 -69.125 1 19.7 301 ARG A N 1
ATOM 2266 C CA . ARG A 1 301 ? -36.5 23.078 -69.438 1 19.7 301 ARG A CA 1
ATOM 2267 C C . ARG A 1 301 ? -37.156 23.734 -68.188 1 19.7 301 ARG A C 1
ATOM 2269 O O . ARG A 1 301 ? -36.594 23.719 -67.125 1 19.7 301 ARG A O 1
ATOM 2276 N N . ARG A 1 302 ? -38.375 23.25 -68.062 1 20.78 302 ARG A N 1
ATOM 2277 C CA . ARG A 1 302 ? -39.812 23.547 -68.188 1 20.78 302 ARG A CA 1
ATOM 2278 C C . ARG A 1 302 ? -40.375 23.938 -66.812 1 20.78 302 ARG A C 1
ATOM 2280 O O . ARG A 1 302 ? -41.031 24.969 -66.625 1 20.78 302 ARG A O 1
ATOM 2287 N N . LYS A 1 303 ? -41.5 23.031 -66.5 1 20.33 303 LYS A N 1
ATOM 2288 C CA . LYS A 1 303 ? -42.781 23.188 -65.812 1 20.33 303 LYS A CA 1
ATOM 2289 C C . LYS A 1 303 ? -42.531 23.297 -64.312 1 20.33 303 LYS A C 1
ATOM 2291 O O . LYS A 1 303 ? -41.688 22.594 -63.719 1 20.33 303 LYS A O 1
ATOM 2296 N N . MET B 1 1 ? -0.618 37.188 -18.969 1 33.88 1 MET B N 1
ATOM 2297 C CA . MET B 1 1 ? -0.863 35.844 -19.5 1 33.88 1 MET B CA 1
ATOM 2298 C C . MET B 1 1 ? -1.255 34.906 -18.375 1 33.88 1 MET B C 1
ATOM 2300 O O . MET B 1 1 ? -0.642 34.906 -17.312 1 33.88 1 MET B O 1
ATOM 2304 N N . PRO B 1 2 ? -2.502 34.438 -18.219 1 41.78 2 PRO B N 1
ATOM 2305 C CA . PRO B 1 2 ? -2.861 33.625 -17.047 1 41.78 2 PRO B CA 1
ATOM 2306 C C . PRO B 1 2 ? -1.8 32.594 -16.703 1 41.78 2 PRO B C 1
ATOM 2308 O O . PRO B 1 2 ? -1.076 32.125 -17.578 1 41.78 2 PRO B O 1
ATOM 2311 N N . GLU B 1 3 ? -1.101 32.812 -15.703 1 47.31 3 GLU B N 1
ATOM 2312 C CA . GLU B 1 3 ? -0.016 31.922 -15.289 1 47.31 3 GLU B CA 1
ATOM 2313 C C . GLU B 1 3 ? -0.326 30.469 -15.641 1 47.31 3 GLU B C 1
ATOM 2315 O O . GLU B 1 3 ? -1.354 29.938 -15.219 1 47.31 3 GLU B O 1
ATOM 2320 N N . GLN B 1 4 ? -0.11 30.016 -16.812 1 52.5 4 GLN B N 1
ATOM 2321 C CA . GLN B 1 4 ? -0.323 28.688 -17.375 1 52.5 4 GLN B CA 1
ATOM 2322 C C . GLN B 1 4 ? 0.22 27.594 -16.469 1 52.5 4 GLN B C 1
ATOM 2324 O O . GLN B 1 4 ? 1.435 27.453 -16.312 1 52.5 4 GLN B O 1
ATOM 2329 N N . HIS B 1 5 ? -0.479 27.391 -15.32 1 71.88 5 HIS B N 1
ATOM 2330 C CA . HIS B 1 5 ? -0.064 26.312 -14.422 1 71.88 5 HIS B CA 1
ATOM 2331 C C . HIS B 1 5 ? 0.089 25 -15.18 1 71.88 5 HIS B C 1
ATOM 2333 O O . HIS B 1 5 ? -0.772 24.625 -15.984 1 71.88 5 HIS B O 1
ATOM 2339 N N . HIS B 1 6 ? 1.296 24.625 -15.539 1 80.69 6 HIS B N 1
ATOM 2340 C CA . HIS B 1 6 ? 1.566 23.328 -16.156 1 80.69 6 HIS B CA 1
ATOM 2341 C C . HIS B 1 6 ? 1.353 22.188 -15.164 1 80.69 6 HIS B C 1
ATOM 2343 O O . HIS B 1 6 ? 1.917 22.203 -14.07 1 80.69 6 HIS B O 1
ATOM 2349 N N . TYR B 1 7 ? 0.219 21.484 -15.5 1 86.75 7 TYR B N 1
ATOM 2350 C CA . TYR B 1 7 ? -0.035 20.297 -14.688 1 86.75 7 TYR B CA 1
ATOM 2351 C C . TYR B 1 7 ? 0.464 19.047 -15.383 1 86.75 7 TYR B C 1
ATOM 2353 O O . TYR B 1 7 ? 0.204 18.844 -16.578 1 86.75 7 TYR B O 1
ATOM 2361 N N . PRO B 1 8 ? 1.217 18.266 -14.656 1 84.5 8 PRO B N 1
ATOM 2362 C CA . PRO B 1 8 ? 1.768 17.047 -15.273 1 84.5 8 PRO B CA 1
ATOM 2363 C C . PRO B 1 8 ? 0.687 16.125 -15.844 1 84.5 8 PRO B C 1
ATOM 2365 O O . PRO B 1 8 ? -0.432 16.094 -15.32 1 84.5 8 PRO B O 1
ATOM 2368 N N . GLU B 1 9 ? 1.03 15.406 -16.938 1 89.12 9 GLU B N 1
ATOM 2369 C CA . GLU B 1 9 ? 0.132 14.43 -17.531 1 89.12 9 GLU B CA 1
ATOM 2370 C C . GLU B 1 9 ? -0.113 13.25 -16.594 1 89.12 9 GLU B C 1
ATOM 2372 O O . GLU B 1 9 ? 0.799 12.812 -15.891 1 89.12 9 GLU B O 1
ATOM 2377 N N . ILE B 1 10 ? -1.35 12.805 -16.609 1 90.31 10 ILE B N 1
ATOM 2378 C CA . ILE B 1 10 ? -1.703 11.641 -15.812 1 90.31 10 ILE B CA 1
ATOM 2379 C C . ILE B 1 10 ? -1.358 10.367 -16.578 1 90.31 10 ILE B C 1
ATOM 2381 O O . ILE B 1 10 ? -1.88 10.133 -17.672 1 90.31 10 ILE B O 1
ATOM 2385 N N . LYS B 1 11 ? -0.417 9.609 -16.094 1 88.25 11 LYS B N 1
ATOM 2386 C CA . LYS B 1 11 ? -0.107 8.289 -16.656 1 88.25 11 LYS B CA 1
ATOM 2387 C C . LYS B 1 11 ? -0.858 7.191 -15.906 1 88.25 11 LYS B C 1
ATOM 2389 O O . LYS B 1 11 ? -0.552 6.895 -14.75 1 88.25 11 LYS B O 1
ATOM 2394 N N . ARG B 1 12 ? -1.741 6.566 -16.594 1 89.56 12 ARG B N 1
ATOM 2395 C CA . ARG B 1 12 ? -2.582 5.543 -15.984 1 89.56 12 ARG B CA 1
ATOM 2396 C C . ARG B 1 12 ? -1.874 4.195 -15.953 1 89.56 12 ARG B C 1
ATOM 2398 O O . ARG B 1 12 ? -0.808 4.035 -16.547 1 89.56 12 ARG B O 1
ATOM 2405 N N . GLY B 1 13 ? -2.418 3.268 -15.188 1 87.12 13 GLY B N 1
ATOM 2406 C CA . GLY B 1 13 ? -1.854 1.928 -15.125 1 87.12 13 GLY B CA 1
ATOM 2407 C C . GLY B 1 13 ? -1.206 1.616 -13.789 1 87.12 13 GLY B C 1
ATOM 2408 O O . GLY B 1 13 ? -0.734 0.499 -13.57 1 87.12 13 GLY B O 1
ATOM 2409 N N . ALA B 1 14 ? -1.25 2.529 -12.961 1 88.31 14 ALA B N 1
ATOM 2410 C CA . ALA B 1 14 ? -0.706 2.33 -11.617 1 88.31 14 ALA B CA 1
ATOM 2411 C C . ALA B 1 14 ? -1.742 1.696 -10.695 1 88.31 14 ALA B C 1
ATOM 2413 O O . ALA B 1 14 ? -2.932 1.658 -11.016 1 88.31 14 ALA B O 1
ATOM 2414 N N . SER B 1 15 ? -1.259 1.063 -9.672 1 93.69 15 SER B N 1
ATOM 2415 C CA . SER B 1 15 ? -2.113 0.693 -8.547 1 93.69 15 SER B CA 1
ATOM 2416 C C . SER B 1 15 ? -2.164 1.804 -7.508 1 93.69 15 SER B C 1
ATOM 2418 O O . SER B 1 15 ? -1.341 2.721 -7.527 1 93.69 15 SER B O 1
ATOM 2420 N N . LEU B 1 16 ? -3.193 1.854 -6.742 1 96.38 16 LEU B N 1
ATOM 2421 C CA . LEU B 1 16 ? -3.229 2.742 -5.586 1 96.38 16 LEU B CA 1
ATOM 2422 C C . LEU B 1 16 ? -2.518 2.113 -4.395 1 96.38 16 LEU B C 1
ATOM 2424 O O . LEU B 1 16 ? -3.027 1.166 -3.789 1 96.38 16 LEU B O 1
ATOM 2428 N N . LEU B 1 17 ? -1.357 2.557 -4.051 1 96.44 17 LEU B N 1
ATOM 2429 C CA . LEU B 1 17 ? -0.625 2.002 -2.916 1 96.44 17 LEU B CA 1
ATOM 2430 C C . LEU B 1 17 ? -1.166 2.547 -1.599 1 96.44 17 LEU B C 1
ATOM 2432 O O . LEU B 1 17 ? -1.259 3.764 -1.417 1 96.44 17 LEU B O 1
ATOM 2436 N N . LEU B 1 18 ? -1.473 1.612 -0.718 1 96.5 18 LEU B N 1
ATOM 2437 C CA . LEU B 1 18 ? -2.131 1.984 0.529 1 96.5 18 LEU B CA 1
ATOM 2438 C C . LEU B 1 18 ? -1.494 1.269 1.716 1 96.5 18 LEU B C 1
ATOM 2440 O O . LEU B 1 18 ? -0.99 0.152 1.574 1 96.5 18 LEU B O 1
ATOM 2444 N N . ALA B 1 19 ? -1.521 1.931 2.846 1 95.94 19 ALA B N 1
ATOM 2445 C CA . ALA B 1 19 ? -1.328 1.286 4.141 1 95.94 19 ALA B CA 1
ATOM 2446 C C . ALA B 1 19 ? -2.668 0.996 4.812 1 95.94 19 ALA B C 1
ATOM 2448 O O . ALA B 1 19 ? -3.268 1.883 5.426 1 95.94 19 ALA B O 1
ATOM 2449 N N . TRP B 1 20 ? -3.092 -0.23 4.715 1 96.75 20 TRP B N 1
ATOM 2450 C CA . TRP B 1 20 ? -4.422 -0.641 5.156 1 96.75 20 TRP B CA 1
ATOM 2451 C C . TRP B 1 20 ? -4.43 -0.936 6.652 1 96.75 20 TRP B C 1
ATOM 2453 O O . TRP B 1 20 ? -3.547 -1.631 7.16 1 96.75 20 TRP B O 1
ATOM 2463 N N . ARG B 1 21 ? -5.402 -0.414 7.348 1 94.94 21 ARG B N 1
ATOM 2464 C CA . ARG B 1 21 ? -5.508 -0.601 8.789 1 94.94 21 ARG B CA 1
ATOM 2465 C C . ARG B 1 21 ? -6.281 -1.872 9.125 1 94.94 21 ARG B C 1
ATOM 2467 O O . ARG B 1 21 ? -7.484 -1.953 8.883 1 94.94 21 ARG B O 1
ATOM 2474 N N . LEU B 1 22 ? -5.562 -2.822 9.812 1 96.06 22 LEU B N 1
ATOM 2475 C CA . LEU B 1 22 ? -6.195 -4.105 10.102 1 96.06 22 LEU B CA 1
ATOM 2476 C C . LEU B 1 22 ? -6.25 -4.359 11.602 1 96.06 22 LEU B C 1
ATOM 2478 O O . LEU B 1 22 ? -6.664 -5.434 12.039 1 96.06 22 LEU B O 1
ATOM 2482 N N . GLU B 1 23 ? -5.812 -3.396 12.336 1 94.62 23 GLU B N 1
ATOM 2483 C CA . GLU B 1 23 ? -5.832 -3.596 13.781 1 94.62 23 GLU B CA 1
ATOM 2484 C C . GLU B 1 23 ? -7.242 -3.916 14.273 1 94.62 23 GLU B C 1
ATOM 2486 O O . GLU B 1 23 ? -8.172 -3.129 14.07 1 94.62 23 GLU B O 1
ATOM 2491 N N . GLY B 1 24 ? -7.371 -5.082 14.883 1 95.19 24 GLY B N 1
ATOM 2492 C CA . GLY B 1 24 ? -8.641 -5.488 15.461 1 95.19 24 GLY B CA 1
ATOM 2493 C C . GLY B 1 24 ? -9.633 -6 14.43 1 95.19 24 GLY B C 1
ATOM 2494 O O . GLY B 1 24 ? -10.758 -6.371 14.773 1 95.19 24 GLY B O 1
ATOM 2495 N N . LYS B 1 25 ? -9.312 -6.035 13.25 1 97.5 25 LYS B N 1
ATOM 2496 C CA . LYS B 1 25 ? -10.203 -6.477 12.18 1 97.5 25 LYS B CA 1
ATOM 2497 C C . LYS B 1 25 ? -10.148 -7.992 12.008 1 97.5 25 LYS B C 1
ATOM 2499 O O . LYS B 1 25 ? -9.164 -8.625 12.398 1 97.5 25 LYS B O 1
ATOM 2504 N N . LYS B 1 26 ? -11.172 -8.578 11.477 1 98.44 26 LYS B N 1
ATOM 2505 C CA . LYS B 1 26 ? -11.289 -10.016 11.258 1 98.44 26 LYS B CA 1
ATOM 2506 C C . LYS B 1 26 ? -10.961 -10.375 9.812 1 98.44 26 LYS B C 1
ATOM 2508 O O . LYS B 1 26 ? -11.523 -9.805 8.875 1 98.44 26 LYS B O 1
ATOM 2513 N N . VAL B 1 27 ? -10.086 -11.336 9.656 1 98.69 27 VAL B N 1
ATOM 2514 C CA . VAL B 1 27 ? -9.672 -11.75 8.32 1 98.69 27 VAL B CA 1
ATOM 2515 C C . VAL B 1 27 ? -9.891 -13.25 8.148 1 98.69 27 VAL B C 1
ATOM 2517 O O . VAL B 1 27 ? -9.562 -14.031 9.047 1 98.69 27 VAL B O 1
ATOM 2520 N N . LEU B 1 28 ? -10.469 -13.633 7.016 1 97.88 28 LEU B N 1
ATOM 2521 C CA . LEU B 1 28 ? -10.617 -15.039 6.641 1 97.88 28 LEU B CA 1
ATOM 2522 C C . LEU B 1 28 ? -9.492 -15.477 5.711 1 97.88 28 LEU B C 1
ATOM 2524 O O . LEU B 1 28 ? -9.227 -14.828 4.695 1 97.88 28 LEU B O 1
ATOM 2528 N N . LEU B 1 29 ? -8.789 -16.5 6.07 1 98.38 29 LEU B N 1
ATOM 2529 C CA . LEU B 1 29 ? -7.734 -17.109 5.258 1 98.38 29 LEU B CA 1
ATOM 2530 C C . LEU B 1 29 ? -8.07 -18.562 4.922 1 98.38 29 LEU B C 1
ATOM 2532 O O . LEU B 1 29 ? -7.965 -19.438 5.777 1 98.38 29 LEU B O 1
ATOM 2536 N N . VAL B 1 30 ? -8.492 -18.812 3.711 1 96.56 30 VAL B N 1
ATOM 2537 C CA . VAL B 1 30 ? -8.828 -20.156 3.246 1 96.56 30 VAL B CA 1
ATOM 2538 C C . VAL B 1 30 ? -7.59 -20.812 2.652 1 96.56 30 VAL B C 1
ATOM 2540 O O . VAL B 1 30 ? -7.105 -20.406 1.594 1 96.56 30 VAL B O 1
ATOM 2543 N N . GLY B 1 31 ? -7.102 -21.812 3.309 1 96.69 31 GLY B N 1
ATOM 2544 C CA . GLY B 1 31 ? -5.883 -22.5 2.902 1 96.69 31 GLY B CA 1
ATOM 2545 C C . GLY B 1 31 ? -4.918 -22.734 4.047 1 96.69 31 GLY B C 1
ATOM 2546 O O . GLY B 1 31 ? -4.863 -21.938 4.992 1 96.69 31 GLY B O 1
ATOM 2547 N N . GLY B 1 32 ? -4.074 -23.75 3.963 1 96.88 32 GLY B N 1
ATOM 2548 C CA . GLY B 1 32 ? -3.166 -24.109 5.039 1 96.88 32 GLY B CA 1
ATOM 2549 C C . GLY B 1 32 ? -1.763 -24.422 4.551 1 96.88 32 GLY B C 1
ATOM 2550 O O . GLY B 1 32 ? -0.979 -25.062 5.262 1 96.88 32 GLY B O 1
ATOM 2551 N N . GLY B 1 33 ? -1.517 -23.984 3.389 1 95.81 33 GLY B N 1
ATOM 2552 C CA . GLY B 1 33 ? -0.218 -24.281 2.807 1 95.81 33 GLY B CA 1
ATOM 2553 C C . GLY B 1 33 ? 0.764 -23.125 2.916 1 95.81 33 GLY B C 1
ATOM 2554 O O . GLY B 1 33 ? 0.594 -22.234 3.75 1 95.81 33 GLY B O 1
ATOM 2555 N N . ALA B 1 34 ? 1.792 -23.203 2.082 1 92.69 34 ALA B N 1
ATOM 2556 C CA . ALA B 1 34 ? 2.9 -22.25 2.137 1 92.69 34 ALA B CA 1
ATOM 2557 C C . ALA B 1 34 ? 2.434 -20.844 1.771 1 92.69 34 ALA B C 1
ATOM 2559 O O . ALA B 1 34 ? 2.875 -19.859 2.371 1 92.69 34 ALA B O 1
ATOM 2560 N N . VAL B 1 35 ? 1.615 -20.766 0.773 1 92.31 35 VAL B N 1
ATOM 2561 C CA . VAL B 1 35 ? 1.104 -19.469 0.35 1 92.31 35 VAL B CA 1
ATOM 2562 C C . VAL B 1 35 ? 0.306 -18.828 1.485 1 92.31 35 VAL B C 1
ATOM 2564 O O . VAL B 1 35 ? 0.471 -17.641 1.78 1 92.31 35 VAL B O 1
ATOM 2567 N N . ALA B 1 36 ? -0.521 -19.578 2.078 1 96.31 36 ALA B N 1
ATOM 2568 C CA . ALA B 1 36 ? -1.279 -19.094 3.23 1 96.31 36 ALA B CA 1
ATOM 2569 C C . ALA B 1 36 ? -0.347 -18.625 4.344 1 96.31 36 ALA B C 1
ATOM 2571 O O . ALA B 1 36 ? -0.602 -17.609 4.992 1 96.31 36 ALA B O 1
ATOM 2572 N N . ALA B 1 37 ? 0.704 -19.375 4.555 1 95.56 37 ALA B N 1
ATOM 2573 C CA . ALA B 1 37 ? 1.671 -19.031 5.598 1 95.56 37 ALA B CA 1
ATOM 2574 C C . ALA B 1 37 ? 2.295 -17.672 5.344 1 95.56 37 ALA B C 1
ATOM 2576 O O . ALA B 1 37 ? 2.457 -16.875 6.273 1 95.56 37 ALA B O 1
ATOM 2577 N N . SER B 1 38 ? 2.594 -17.375 4.18 1 92 38 SER B N 1
ATOM 2578 C CA . SER B 1 38 ? 3.182 -16.094 3.812 1 92 38 SER B CA 1
ATOM 2579 C C . SER B 1 38 ? 2.213 -14.938 4.082 1 92 38 SER B C 1
ATOM 2581 O O . SER B 1 38 ? 2.615 -13.891 4.578 1 92 38 SER B O 1
ATOM 2583 N N . ARG B 1 39 ? 0.987 -15.188 3.865 1 94.5 39 ARG B N 1
ATOM 2584 C CA . ARG B 1 39 ? -0.018 -14.148 4.086 1 94.5 39 ARG B CA 1
ATOM 2585 C C . ARG B 1 39 ? -0.242 -13.922 5.578 1 94.5 39 ARG B C 1
ATOM 2587 O O . ARG B 1 39 ? -0.422 -12.781 6.012 1 94.5 39 ARG B O 1
ATOM 2594 N N . LEU B 1 40 ? -0.223 -14.977 6.27 1 96.81 40 LEU B N 1
ATOM 2595 C CA . LEU B 1 40 ? -0.513 -14.891 7.695 1 96.81 40 LEU B CA 1
ATOM 2596 C C . LEU B 1 40 ? 0.48 -13.969 8.398 1 96.81 40 LEU B C 1
ATOM 2598 O O . LEU B 1 40 ? 0.097 -13.188 9.273 1 96.81 40 LEU B O 1
ATOM 2602 N N . GLY B 1 41 ? 1.705 -14.078 8.117 1 93.25 41 GLY B N 1
ATOM 2603 C CA . GLY B 1 41 ? 2.717 -13.227 8.727 1 93.25 41 GLY B CA 1
ATOM 2604 C C . GLY B 1 41 ? 2.395 -11.75 8.609 1 93.25 41 GLY B C 1
ATOM 2605 O O . GLY B 1 41 ? 2.414 -11.023 9.609 1 93.25 41 GLY B O 1
ATOM 2606 N N . PHE B 1 42 ? 2.051 -11.266 7.48 1 93.81 42 PHE B N 1
ATOM 2607 C CA . PHE B 1 42 ? 1.716 -9.867 7.238 1 93.81 42 PHE B CA 1
ATOM 2608 C C . PHE B 1 42 ? 0.46 -9.477 8.008 1 93.81 42 PHE B C 1
ATOM 2610 O O . PHE B 1 42 ? 0.391 -8.375 8.57 1 93.81 42 PHE B O 1
ATOM 2617 N N . LEU B 1 43 ? -0.475 -10.367 7.996 1 97.44 43 LEU B N 1
ATOM 2618 C CA . LEU B 1 43 ? -1.757 -10.094 8.633 1 97.44 43 LEU B CA 1
ATOM 2619 C C . LEU B 1 43 ? -1.587 -9.938 10.141 1 97.44 43 LEU B C 1
ATOM 2621 O O . LEU B 1 43 ? -2.162 -9.031 10.742 1 97.44 43 LEU B O 1
ATOM 2625 N N . LEU B 1 44 ? -0.789 -10.797 10.719 1 96.69 44 LEU B N 1
ATOM 2626 C CA . LEU B 1 44 ? -0.555 -10.727 12.156 1 96.69 44 LEU B CA 1
ATOM 2627 C C . LEU B 1 44 ? 0.226 -9.469 12.523 1 96.69 44 LEU B C 1
ATOM 2629 O O . LEU B 1 44 ? -0.058 -8.836 13.539 1 96.69 44 LEU B O 1
ATOM 2633 N N . GLU B 1 45 ? 1.168 -9.133 11.703 1 94.25 45 GLU B N 1
ATOM 2634 C CA . GLU B 1 45 ? 1.937 -7.918 11.945 1 94.25 45 GLU B CA 1
ATOM 2635 C C . GLU B 1 45 ? 1.043 -6.684 11.898 1 94.25 45 GLU B C 1
ATOM 2637 O O . GLU B 1 45 ? 1.295 -5.703 12.602 1 94.25 45 GLU B O 1
ATOM 2642 N N . ALA B 1 46 ? 0.019 -6.754 11.133 1 95.19 46 ALA B N 1
ATOM 2643 C CA . ALA B 1 46 ? -0.9 -5.633 10.969 1 95.19 46 ALA B CA 1
ATOM 2644 C C . ALA B 1 46 ? -1.972 -5.637 12.055 1 95.19 46 ALA B C 1
ATOM 2646 O O . ALA B 1 46 ? -2.83 -4.754 12.094 1 95.19 46 ALA B O 1
ATOM 2647 N N . GLY B 1 47 ? -1.981 -6.676 12.875 1 95.88 47 GLY B N 1
ATOM 2648 C CA . GLY B 1 47 ? -2.85 -6.695 14.047 1 95.88 47 GLY B CA 1
ATOM 2649 C C . GLY B 1 47 ? -4.188 -7.363 13.781 1 95.88 47 GLY B C 1
ATOM 2650 O O . GLY B 1 47 ? -5.117 -7.234 14.586 1 95.88 47 GLY B O 1
ATOM 2651 N N . ALA B 1 48 ? -4.328 -8.109 12.758 1 98 48 ALA B N 1
ATOM 2652 C CA . ALA B 1 48 ? -5.586 -8.742 12.383 1 98 48 ALA B CA 1
ATOM 2653 C C . ALA B 1 48 ? -5.863 -9.969 13.25 1 98 48 ALA B C 1
ATOM 2655 O O . ALA B 1 48 ? -4.938 -10.586 13.781 1 98 48 ALA B O 1
ATOM 2656 N N . HIS B 1 49 ? -7.125 -10.25 13.43 1 98.5 49 HIS B N 1
ATOM 2657 C CA . HIS B 1 49 ? -7.59 -11.547 13.906 1 98.5 49 HIS B CA 1
ATOM 2658 C C . HIS B 1 49 ? -7.918 -12.484 12.742 1 98.5 49 HIS B C 1
ATOM 2660 O O . HIS B 1 49 ? -8.891 -12.258 12.016 1 98.5 49 HIS B O 1
ATOM 2666 N N . VAL B 1 50 ? -7.133 -13.562 12.641 1 98.69 50 VAL B N 1
ATOM 2667 C CA . VAL B 1 50 ? -7.199 -14.359 11.414 1 98.69 50 VAL B CA 1
ATOM 2668 C C . VAL B 1 50 ? -7.859 -15.703 11.711 1 98.69 50 VAL B C 1
ATOM 2670 O O . VAL B 1 50 ? -7.492 -16.391 12.672 1 98.69 50 VAL B O 1
ATOM 2673 N N . THR B 1 51 ? -8.852 -16.031 10.953 1 98.38 51 THR B N 1
ATOM 2674 C CA . THR B 1 51 ? -9.438 -17.375 10.945 1 98.38 51 THR B CA 1
ATOM 2675 C C . THR B 1 51 ? -8.961 -18.172 9.734 1 98.38 51 THR B C 1
ATOM 2677 O O . THR B 1 51 ? -9.273 -17.828 8.594 1 98.38 51 THR B O 1
ATOM 2680 N N . ILE B 1 52 ? -8.219 -19.203 9.984 1 98.31 52 ILE B N 1
ATOM 2681 C CA . ILE B 1 52 ? -7.742 -20.109 8.945 1 98.31 52 ILE B CA 1
ATOM 2682 C C . ILE B 1 52 ? -8.727 -21.266 8.773 1 98.31 52 ILE B C 1
ATOM 2684 O O . ILE B 1 52 ? -9.094 -21.922 9.75 1 98.31 52 ILE B O 1
ATOM 2688 N N . VAL B 1 53 ? -9.164 -21.516 7.562 1 96.25 53 VAL B N 1
ATOM 2689 C CA . VAL B 1 53 ? -10.031 -22.656 7.277 1 96.25 53 VAL B CA 1
ATOM 2690 C C . VAL B 1 53 ? -9.359 -23.578 6.27 1 96.25 53 VAL B C 1
ATOM 2692 O O . VAL B 1 53 ? -9.172 -23.203 5.105 1 96.25 53 VAL B O 1
ATOM 2695 N N . SER B 1 54 ? -9.008 -24.703 6.648 1 95.81 54 SER B N 1
ATOM 2696 C CA . SER B 1 54 ? -8.352 -25.703 5.809 1 95.81 54 SER B CA 1
ATOM 2697 C C . SER B 1 54 ? -8.305 -27.062 6.496 1 95.81 54 SER B C 1
ATOM 2699 O O . SER B 1 54 ? -8.203 -27.141 7.723 1 95.81 54 SER B O 1
ATOM 2701 N N . PRO B 1 55 ? -8.383 -28.094 5.648 1 93.88 55 PRO B N 1
ATOM 2702 C CA . PRO B 1 55 ? -8.062 -29.391 6.25 1 93.88 55 PRO B CA 1
ATOM 2703 C C . PRO B 1 55 ? -6.602 -29.5 6.684 1 93.88 55 PRO B C 1
ATOM 2705 O O . PRO B 1 55 ? -5.77 -28.688 6.266 1 93.88 55 PRO B O 1
ATOM 2708 N N . GLY B 1 56 ? -6.297 -30.391 7.555 1 91.19 56 GLY B N 1
ATOM 2709 C CA . GLY B 1 56 ? -4.934 -30.609 8.008 1 91.19 56 GLY B CA 1
ATOM 2710 C C . GLY B 1 56 ? -4.152 -31.547 7.098 1 91.19 56 GLY B C 1
ATOM 2711 O O . GLY B 1 56 ? -4.715 -32.125 6.176 1 91.19 56 GLY B O 1
ATOM 2712 N N . PRO B 1 57 ? -2.941 -31.672 7.414 1 95.62 57 PRO B N 1
ATOM 2713 C CA . PRO B 1 57 ? -2.172 -30.875 8.367 1 95.62 57 PRO B CA 1
ATOM 2714 C C . PRO B 1 57 ? -1.839 -29.484 7.84 1 95.62 57 PRO B C 1
ATOM 2716 O O . PRO B 1 57 ? -1.729 -29.297 6.625 1 95.62 57 PRO B O 1
ATOM 2719 N N . LEU B 1 58 ? -1.588 -28.547 8.695 1 96.56 58 LEU B N 1
ATOM 2720 C CA . LEU B 1 58 ? -1.175 -27.188 8.344 1 96.56 58 LEU B CA 1
ATOM 2721 C C . LEU B 1 58 ? 0.317 -27.141 8.031 1 96.56 58 LEU B C 1
ATOM 2723 O O . LEU B 1 58 ? 1.097 -27.922 8.586 1 96.56 58 LEU B O 1
ATOM 2727 N N . GLU B 1 59 ? 0.592 -26.219 7.129 1 96.06 59 GLU B N 1
ATOM 2728 C CA . GLU B 1 59 ? 2 -25.859 6.98 1 96.06 59 GLU B CA 1
ATOM 2729 C C . GLU B 1 59 ? 2.629 -25.516 8.328 1 96.06 59 GLU B C 1
ATOM 2731 O O . GLU B 1 59 ? 1.972 -24.953 9.195 1 96.06 59 GLU B O 1
ATOM 2736 N N . HIS B 1 60 ? 3.881 -25.828 8.57 1 95.69 60 HIS B N 1
ATOM 2737 C CA . HIS B 1 60 ? 4.547 -25.812 9.867 1 95.69 60 HIS B CA 1
ATOM 2738 C C . HIS B 1 60 ? 4.48 -24.422 10.492 1 95.69 60 HIS B C 1
ATOM 2740 O O . HIS B 1 60 ? 4.238 -24.297 11.695 1 95.69 60 HIS B O 1
ATOM 2746 N N . SER B 1 61 ? 4.742 -23.453 9.766 1 94.88 61 SER B N 1
ATOM 2747 C CA . SER B 1 61 ? 4.727 -22.109 10.305 1 94.88 61 SER B CA 1
ATOM 2748 C C . SER B 1 61 ? 3.318 -21.703 10.734 1 94.88 61 SER B C 1
ATOM 2750 O O . SER B 1 61 ? 3.146 -20.984 11.719 1 94.88 61 SER B O 1
ATOM 2752 N N . LEU B 1 62 ? 2.344 -22.125 10 1 97 62 LEU B N 1
ATOM 2753 C CA . LEU B 1 62 ? 0.955 -21.859 10.367 1 97 62 LEU B CA 1
ATOM 2754 C C . LEU B 1 62 ? 0.606 -22.531 11.688 1 97 62 LEU B C 1
ATOM 2756 O O . LEU B 1 62 ? 0.023 -21.906 12.578 1 97 62 LEU B O 1
ATOM 2760 N N . ALA B 1 63 ? 0.993 -23.766 11.727 1 96.88 63 ALA B N 1
ATOM 2761 C CA . ALA B 1 63 ? 0.733 -24.531 12.945 1 96.88 63 ALA B CA 1
ATOM 2762 C C . ALA B 1 63 ? 1.381 -23.859 14.156 1 96.88 63 ALA B C 1
ATOM 2764 O O . ALA B 1 63 ? 0.778 -23.797 15.234 1 96.88 63 ALA B O 1
ATOM 2765 N N . HIS B 1 64 ? 2.551 -23.438 13.938 1 96.56 64 HIS B N 1
ATOM 2766 C CA . HIS B 1 64 ? 3.271 -22.734 15 1 96.56 64 HIS B CA 1
ATOM 2767 C C . HIS B 1 64 ? 2.51 -21.5 15.469 1 96.56 64 HIS B C 1
ATOM 2769 O O . HIS B 1 64 ? 2.379 -21.266 16.672 1 96.56 64 HIS B O 1
ATOM 2775 N N . ARG B 1 65 ? 2.006 -20.75 14.555 1 97 65 ARG B N 1
ATOM 2776 C CA . ARG B 1 65 ? 1.298 -19.516 14.891 1 97 65 ARG B CA 1
ATOM 2777 C C . ARG B 1 65 ? -0.018 -19.812 15.602 1 97 65 ARG B C 1
ATOM 2779 O O . ARG B 1 65 ? -0.409 -19.094 16.516 1 97 65 ARG B O 1
ATOM 2786 N N . VAL B 1 66 ? -0.734 -20.781 15.172 1 97.06 66 VAL B N 1
ATOM 2787 C CA . VAL B 1 66 ? -1.974 -21.203 15.82 1 97.06 66 VAL B CA 1
ATOM 2788 C C . VAL B 1 66 ? -1.702 -21.547 17.281 1 97.06 66 VAL B C 1
ATOM 2790 O O . VAL B 1 66 ? -2.482 -21.188 18.172 1 97.06 66 VAL B O 1
ATOM 2793 N N . ALA B 1 67 ? -0.605 -22.156 17.516 1 95.81 67 ALA B N 1
ATOM 2794 C CA . ALA B 1 67 ? -0.252 -22.625 18.859 1 95.81 67 ALA B CA 1
ATOM 2795 C C . ALA B 1 67 ? 0.222 -21.453 19.734 1 95.81 67 ALA B C 1
ATOM 2797 O O . ALA B 1 67 ? -0.067 -21.406 20.922 1 95.81 67 ALA B O 1
ATOM 2798 N N . THR B 1 68 ? 0.907 -20.531 19.141 1 95.12 68 THR B N 1
ATOM 2799 C CA . THR B 1 68 ? 1.604 -19.531 19.938 1 95.12 68 THR B CA 1
ATOM 2800 C C . THR B 1 68 ? 0.801 -18.234 20 1 95.12 68 THR B C 1
ATOM 2802 O O . THR B 1 68 ? 1.046 -17.391 20.875 1 95.12 68 THR B O 1
ATOM 2805 N N . GLU B 1 69 ? -0.09 -18.062 19.094 1 95.62 69 GLU B N 1
ATOM 2806 C CA . GLU B 1 69 ? -0.878 -16.828 19.047 1 95.62 69 GLU B CA 1
ATOM 2807 C C . GLU B 1 69 ? -2.373 -17.141 19 1 95.62 69 GLU B C 1
ATOM 2809 O O . GLU B 1 69 ? -3.098 -16.625 18.156 1 95.62 69 GLU B O 1
ATOM 2814 N N . PRO B 1 70 ? -2.879 -17.844 19.984 1 95.31 70 PRO B N 1
ATOM 2815 C CA . PRO B 1 70 ? -4.281 -18.25 19.938 1 95.31 70 PRO B CA 1
ATOM 2816 C C . PRO B 1 70 ? -5.246 -17.078 20.031 1 95.31 70 PRO B C 1
ATOM 2818 O O . PRO B 1 70 ? -6.414 -17.188 19.641 1 95.31 70 PRO B O 1
ATOM 2821 N N . GLU B 1 71 ? -4.816 -15.961 20.469 1 96.31 71 GLU B N 1
ATOM 2822 C CA . GLU B 1 71 ? -5.66 -14.773 20.562 1 96.31 71 GLU B CA 1
ATOM 2823 C C . GLU B 1 71 ? -5.906 -14.156 19.203 1 96.31 71 GLU B C 1
ATOM 2825 O O . GLU B 1 71 ? -6.914 -13.477 18.984 1 96.31 71 GLU B O 1
ATOM 2830 N N . TYR B 1 72 ? -5.008 -14.445 18.328 1 97.62 72 TYR B N 1
ATOM 2831 C CA . TYR B 1 72 ? -5.066 -13.758 17.047 1 97.62 72 TYR B CA 1
ATOM 2832 C C . TYR B 1 72 ? -5.352 -14.742 15.914 1 97.62 72 TYR B C 1
ATOM 2834 O O . TYR B 1 72 ? -5.73 -14.336 14.812 1 97.62 72 TYR B O 1
ATOM 2842 N N . VAL B 1 73 ? -5.117 -15.984 16.109 1 98.38 73 VAL B N 1
ATOM 2843 C CA . VAL B 1 73 ? -5.258 -16.969 15.039 1 98.38 73 VAL B CA 1
ATOM 2844 C C . VAL B 1 73 ? -6.195 -18.078 15.477 1 98.38 73 VAL B C 1
ATOM 2846 O O . VAL B 1 73 ? -5.984 -18.703 16.516 1 98.38 73 VAL B O 1
ATOM 2849 N N . THR B 1 74 ? -7.227 -18.328 14.75 1 98.12 74 THR B N 1
ATOM 2850 C CA . THR B 1 74 ? -8.141 -19.453 14.93 1 98.12 74 THR B CA 1
ATOM 2851 C C . THR B 1 74 ? -8.094 -20.391 13.727 1 98.12 74 THR B C 1
ATOM 2853 O O . THR B 1 74 ? -8.156 -19.938 12.586 1 98.12 74 THR B O 1
ATOM 2856 N N . TRP B 1 75 ? -7.871 -21.641 13.992 1 98.25 75 TRP B N 1
ATOM 2857 C CA . TRP B 1 75 ? -7.871 -22.641 12.922 1 98.25 75 TRP B CA 1
ATOM 2858 C C . TRP B 1 75 ? -9.133 -23.5 12.977 1 98.25 75 TRP B C 1
ATOM 2860 O O . TRP B 1 75 ? -9.484 -24.047 14.023 1 98.25 75 TRP B O 1
ATOM 2870 N N . VAL B 1 76 ? -9.844 -23.484 11.891 1 96 76 VAL B N 1
ATOM 2871 C CA . VAL B 1 76 ? -11.008 -24.359 11.711 1 96 76 VAL B CA 1
ATOM 2872 C C . VAL B 1 76 ? -10.664 -25.484 10.734 1 96 76 VAL B C 1
ATOM 2874 O O . VAL B 1 76 ? -10.508 -25.234 9.531 1 96 76 VAL B O 1
ATOM 2877 N N . GLU B 1 77 ? -10.578 -26.719 11.219 1 95 77 GLU B N 1
ATOM 2878 C CA . GLU B 1 77 ? -10.07 -27.859 10.469 1 95 77 GLU B CA 1
ATOM 2879 C C . GLU B 1 77 ? -11.164 -28.484 9.602 1 95 77 GLU B C 1
ATOM 2881 O O . GLU B 1 77 ? -11.719 -29.531 9.938 1 95 77 GLU B O 1
ATOM 2886 N N . ARG B 1 78 ? -11.367 -27.875 8.438 1 91.19 78 ARG B N 1
ATOM 2887 C CA . ARG B 1 78 ? -12.336 -28.344 7.441 1 91.19 78 ARG B CA 1
ATOM 2888 C C . ARG B 1 78 ? -12.141 -27.625 6.113 1 91.19 78 ARG B C 1
ATOM 2890 O O . ARG B 1 78 ? -11.375 -26.656 6.027 1 91.19 78 ARG B O 1
ATOM 2897 N N . THR B 1 79 ? -12.812 -28.109 5.105 1 88.88 79 THR B N 1
ATOM 2898 C CA . THR B 1 79 ? -12.875 -27.375 3.842 1 88.88 79 THR B CA 1
ATOM 2899 C C . THR B 1 79 ? -13.844 -26.203 3.934 1 88.88 79 THR B C 1
ATOM 2901 O O . THR B 1 79 ? -14.891 -26.312 4.586 1 88.88 79 THR B O 1
ATOM 2904 N N . TYR B 1 80 ? -13.5 -25.188 3.465 1 90.75 80 TYR B N 1
ATOM 2905 C CA . TYR B 1 80 ? -14.398 -24.031 3.486 1 90.75 80 TYR B CA 1
ATOM 2906 C C . TYR B 1 80 ? -15.594 -24.266 2.568 1 90.75 80 TYR B C 1
ATOM 2908 O O . TYR B 1 80 ? -15.438 -24.781 1.46 1 90.75 80 TYR B O 1
ATOM 2916 N N . GLY B 1 81 ? -16.625 -23.688 2.84 1 79 81 GLY B N 1
ATOM 2917 C CA . GLY B 1 81 ? -17.875 -23.875 2.121 1 79 81 GLY B CA 1
ATOM 2918 C C . GLY B 1 81 ? -18.625 -25.125 2.537 1 79 81 GLY B C 1
ATOM 2919 O O . GLY B 1 81 ? -18.453 -25.625 3.654 1 79 81 GLY B O 1
ATOM 2920 N N . ARG B 1 82 ? -19.625 -25.766 1.661 1 60.88 82 ARG B N 1
ATOM 2921 C CA . ARG B 1 82 ? -20.453 -26.922 2.018 1 60.88 82 ARG B CA 1
ATOM 2922 C C . ARG B 1 82 ? -19.641 -28.203 1.986 1 60.88 82 ARG B C 1
ATOM 2924 O O . ARG B 1 82 ? -19.188 -28.641 0.923 1 60.88 82 ARG B O 1
ATOM 2931 N N . PRO B 1 83 ? -19.062 -28.562 3.127 1 50.56 83 PRO B N 1
ATOM 2932 C CA . PRO B 1 83 ? -18.328 -29.828 3.193 1 50.56 83 PRO B CA 1
ATOM 2933 C C . PRO B 1 83 ? -18.969 -30.938 2.352 1 50.56 83 PRO B C 1
ATOM 2935 O O . PRO B 1 83 ? -18.266 -31.781 1.811 1 50.56 83 PRO B O 1
ATOM 2938 N N . ASP B 1 84 ? -20.203 -31.203 2.553 1 48.72 84 ASP B N 1
ATOM 2939 C CA . ASP B 1 84 ? -20.766 -32.469 2.057 1 48.72 84 ASP B CA 1
ATOM 2940 C C . ASP B 1 84 ? -21.094 -32.344 0.568 1 48.72 84 ASP B C 1
ATOM 2942 O O . ASP B 1 84 ? -21.406 -33.375 -0.073 1 48.72 84 ASP B O 1
ATOM 2946 N N . GLY B 1 85 ? -21.438 -31.031 -0.021 1 49.56 85 GLY B N 1
ATOM 2947 C CA . GLY B 1 85 ? -21.953 -31.203 -1.37 1 49.56 85 GLY B CA 1
ATOM 2948 C C . GLY B 1 85 ? -20.938 -30.875 -2.445 1 49.56 85 GLY B C 1
ATOM 2949 O O . GLY B 1 85 ? -19.891 -30.266 -2.16 1 49.56 85 GLY B O 1
ATOM 2950 N N . PRO B 1 86 ? -21.016 -31.453 -3.744 1 50.91 86 PRO B N 1
ATOM 2951 C CA . PRO B 1 86 ? -20.078 -31.344 -4.867 1 50.91 86 PRO B CA 1
ATOM 2952 C C . PRO B 1 86 ? -19.578 -29.922 -5.082 1 50.91 86 PRO B C 1
ATOM 2954 O O . PRO B 1 86 ? -18.359 -29.703 -5.137 1 50.91 86 PRO B O 1
ATOM 2957 N N . GLU B 1 87 ? -20.312 -29.094 -5.949 1 53.12 87 GLU B N 1
ATOM 2958 C CA . GLU B 1 87 ? -19.906 -27.812 -6.504 1 53.12 87 GLU B CA 1
ATOM 2959 C C . GLU B 1 87 ? -20.297 -26.656 -5.586 1 53.12 87 GLU B C 1
ATOM 2961 O O . GLU B 1 87 ? -21.469 -26.516 -5.234 1 53.12 87 GLU B O 1
ATOM 2966 N N . THR B 1 88 ? -19.562 -26.219 -4.773 1 56.84 88 THR B N 1
ATOM 2967 C CA . THR B 1 88 ? -19.859 -25.109 -3.887 1 56.84 88 THR B CA 1
ATOM 2968 C C . THR B 1 88 ? -20.062 -23.812 -4.688 1 56.84 88 THR B C 1
ATOM 2970 O O . THR B 1 88 ? -19.156 -23.391 -5.406 1 56.84 88 THR B O 1
ATOM 2973 N N . LYS B 1 89 ? -21.453 -23.5 -5.008 1 59.31 89 LYS B N 1
ATOM 2974 C CA . LYS B 1 89 ? -21.766 -22.234 -5.668 1 59.31 89 LYS B CA 1
ATOM 2975 C C . LYS B 1 89 ? -21.625 -21.062 -4.699 1 59.31 89 LYS B C 1
ATOM 2977 O O . LYS B 1 89 ? -21.672 -21.25 -3.48 1 59.31 89 LYS B O 1
ATOM 2982 N N . ALA B 1 90 ? -21.312 -19.891 -5.164 1 59.41 90 ALA B N 1
ATOM 2983 C CA . ALA B 1 90 ? -21.188 -18.641 -4.41 1 59.41 90 ALA B CA 1
ATOM 2984 C C . ALA B 1 90 ? -22.328 -18.484 -3.408 1 59.41 90 ALA B C 1
ATOM 2986 O O . ALA B 1 90 ? -22.094 -18.078 -2.264 1 59.41 90 ALA B O 1
ATOM 2987 N N . GLU B 1 91 ? -23.531 -18.734 -3.857 1 59.28 91 GLU B N 1
ATOM 2988 C CA . GLU B 1 91 ? -24.719 -18.594 -3.029 1 59.28 91 GLU B CA 1
ATOM 2989 C C . GLU B 1 91 ? -24.641 -19.484 -1.791 1 59.28 91 GLU B C 1
ATOM 2991 O O . GLU B 1 91 ? -25.188 -19.141 -0.743 1 59.28 91 GLU B O 1
ATOM 2996 N N . ASP B 1 92 ? -23.922 -20.578 -2.053 1 58.88 92 ASP B N 1
ATOM 2997 C CA . ASP B 1 92 ? -23.766 -21.516 -0.942 1 58.88 92 ASP B CA 1
ATOM 2998 C C . ASP B 1 92 ? -22.766 -20.984 0.081 1 58.88 92 ASP B C 1
ATOM 3000 O O . ASP B 1 92 ? -22.875 -21.281 1.274 1 58.88 92 ASP B O 1
ATOM 3004 N N . LEU B 1 93 ? -21.797 -20.312 -0.387 1 58.25 93 LEU B N 1
ATOM 3005 C CA . LEU B 1 93 ? -20.719 -19.812 0.45 1 58.25 93 LEU B CA 1
ATOM 3006 C C . LEU B 1 93 ? -21.141 -18.562 1.21 1 58.25 93 LEU B C 1
ATOM 3008 O O . LEU B 1 93 ? -20.672 -18.312 2.322 1 58.25 93 LEU B O 1
ATOM 3012 N N . ALA B 1 94 ? -21.922 -17.656 0.417 1 56.5 94 ALA B N 1
ATOM 3013 C CA . ALA B 1 94 ? -22.484 -16.547 1.192 1 56.5 94 ALA B CA 1
ATOM 3014 C C . ALA B 1 94 ? -23.156 -17.062 2.461 1 56.5 94 ALA B C 1
ATOM 3016 O O . ALA B 1 94 ? -23.25 -16.344 3.459 1 56.5 94 ALA B O 1
ATOM 3017 N N . LYS B 1 95 ? -23.328 -18.516 2.412 1 54.25 95 LYS B N 1
ATOM 3018 C CA . LYS B 1 95 ? -24.125 -19.109 3.479 1 54.25 95 LYS B CA 1
ATOM 3019 C C . LYS B 1 95 ? -23.281 -20.094 4.301 1 54.25 95 LYS B C 1
ATOM 3021 O O . LYS B 1 95 ? -23.812 -20.891 5.066 1 54.25 95 LYS B O 1
ATOM 3026 N N . ASP B 1 96 ? -21.797 -20.047 3.996 1 64.94 96 ASP B N 1
ATOM 3027 C CA . ASP B 1 9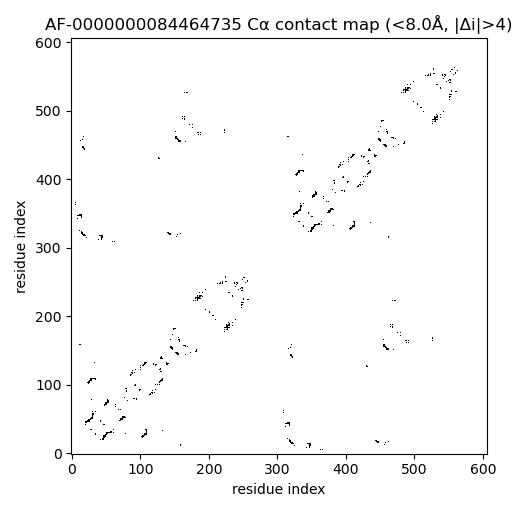6 ? -21.188 -20.875 5.039 1 64.94 96 ASP B CA 1
ATOM 3028 C C . ASP B 1 96 ? -21.812 -20.578 6.402 1 64.94 96 ASP B C 1
ATOM 3030 O O . ASP B 1 96 ? -21.641 -19.469 6.938 1 64.94 96 ASP B O 1
ATOM 3034 N N . LYS B 1 97 ? -22.781 -21.359 6.621 1 68.44 97 LYS B N 1
ATOM 3035 C CA . LYS B 1 97 ? -23.672 -21.141 7.762 1 68.44 97 LYS B CA 1
ATOM 3036 C C . LYS B 1 97 ? -22.875 -20.766 9.008 1 68.44 97 LYS B C 1
ATOM 3038 O O . LYS B 1 97 ? -23.312 -19.938 9.805 1 68.44 97 LYS B O 1
ATOM 3043 N N . GLU B 1 98 ? -21.562 -21.219 8.961 1 82.88 98 GLU B N 1
ATOM 3044 C CA . GLU B 1 98 ? -20.859 -20.969 10.219 1 82.88 98 GLU B CA 1
ATOM 3045 C C . GLU B 1 98 ? -19.891 -19.812 10.094 1 82.88 98 GLU B C 1
ATOM 3047 O O . GLU B 1 98 ? -19.656 -19.078 11.062 1 82.88 98 GLU B O 1
ATOM 3052 N N . LEU B 1 99 ? -19.297 -19.672 8.883 1 91.62 99 LEU B N 1
ATOM 3053 C CA . LEU B 1 99 ? -18.297 -18.625 8.688 1 91.62 99 LEU B CA 1
ATOM 3054 C C . LEU B 1 99 ? -18.562 -17.844 7.406 1 91.62 99 LEU B C 1
ATOM 3056 O O . LEU B 1 99 ? -17.734 -17.828 6.496 1 91.62 99 LEU B O 1
ATOM 3060 N N . PRO B 1 100 ? -19.688 -17.172 7.383 1 91.81 100 PRO B N 1
ATOM 3061 C CA . PRO B 1 100 ? -19.969 -16.391 6.176 1 91.81 100 PRO B CA 1
ATOM 3062 C C . PRO B 1 100 ? -18.938 -15.297 5.926 1 91.81 100 PRO B C 1
ATOM 3064 O O . PRO B 1 100 ? -18.422 -14.703 6.875 1 91.81 100 PRO B O 1
ATOM 3067 N N . VAL B 1 101 ? -18.75 -14.961 4.688 1 93 101 VAL B N 1
ATOM 3068 C CA . VAL B 1 101 ? -17.734 -13.977 4.312 1 93 101 VAL B CA 1
ATOM 3069 C C . VAL B 1 101 ? -18.109 -12.617 4.902 1 93 101 VAL B C 1
ATOM 3071 O O . VAL B 1 101 ? -17.219 -11.789 5.164 1 93 101 VAL B O 1
ATOM 3074 N N . THR B 1 102 ? -19.391 -12.391 5.18 1 93 102 THR B N 1
ATOM 3075 C CA . THR B 1 102 ? -19.891 -11.109 5.684 1 93 102 THR B CA 1
ATOM 3076 C C . THR B 1 102 ? -19.391 -10.859 7.105 1 93 102 THR B C 1
ATOM 3078 O O . THR B 1 102 ? -19.469 -9.742 7.609 1 93 102 THR B O 1
ATOM 3081 N N . ASP B 1 103 ? -18.875 -11.906 7.719 1 94.88 103 ASP B N 1
ATOM 3082 C CA . ASP B 1 103 ? -18.391 -11.766 9.086 1 94.88 103 ASP B CA 1
ATOM 3083 C C . ASP B 1 103 ? -16.969 -11.211 9.109 1 94.88 103 ASP B C 1
ATOM 3085 O O . ASP B 1 103 ? -16.422 -10.891 10.172 1 94.88 103 ASP B O 1
ATOM 3089 N N . PHE B 1 104 ? -16.406 -11.07 8.023 1 96.94 104 PHE B N 1
ATOM 3090 C CA . PHE B 1 104 ? -14.984 -10.727 7.949 1 96.94 104 PHE B CA 1
ATOM 3091 C C . PHE B 1 104 ? -14.789 -9.391 7.246 1 96.94 104 PHE B C 1
ATOM 3093 O O . PHE B 1 104 ? -15.656 -8.945 6.488 1 96.94 104 PHE B O 1
ATOM 3100 N N . ASP B 1 105 ? -13.664 -8.789 7.547 1 97.38 105 ASP B N 1
ATOM 3101 C CA . ASP B 1 105 ? -13.328 -7.492 6.965 1 97.38 105 ASP B CA 1
ATOM 3102 C C . ASP B 1 105 ? -12.477 -7.656 5.703 1 97.38 105 ASP B C 1
ATOM 3104 O O . ASP B 1 105 ? -12.359 -6.727 4.906 1 97.38 105 ASP B O 1
ATOM 3108 N N . MET B 1 106 ? -11.891 -8.797 5.543 1 98.06 106 MET B N 1
ATOM 3109 C CA . MET B 1 106 ? -11.031 -9.133 4.41 1 98.06 106 MET B CA 1
ATOM 3110 C C . MET B 1 106 ? -10.93 -10.648 4.234 1 98.06 106 MET B C 1
ATOM 3112 O O . MET B 1 106 ? -10.977 -11.398 5.215 1 98.06 106 MET B O 1
ATOM 3116 N N . VAL B 1 107 ? -10.766 -11.078 2.951 1 97.81 107 VAL B N 1
ATOM 3117 C CA . VAL B 1 107 ? -10.75 -12.516 2.678 1 97.81 107 VAL B CA 1
ATOM 3118 C C . VAL B 1 107 ? -9.578 -12.859 1.766 1 97.81 107 VAL B C 1
ATOM 3120 O O . VAL B 1 107 ? -9.297 -12.141 0.802 1 97.81 107 VAL B O 1
ATOM 3123 N N . PHE B 1 108 ? -8.891 -13.93 2.125 1 98 108 PHE B N 1
ATOM 3124 C CA . PHE B 1 108 ? -7.82 -14.492 1.312 1 98 108 PHE B CA 1
ATOM 3125 C C . PHE B 1 108 ? -8.117 -15.945 0.952 1 98 108 PHE B C 1
ATOM 3127 O O . PHE B 1 108 ? -8.594 -16.719 1.789 1 98 108 PHE B O 1
ATOM 3134 N N . THR B 1 109 ? -7.859 -16.297 -0.267 1 96.44 109 THR B N 1
ATOM 3135 C CA . THR B 1 109 ? -7.848 -17.703 -0.64 1 96.44 109 THR B CA 1
ATOM 3136 C C . THR B 1 109 ? -6.465 -18.125 -1.133 1 96.44 109 THR B C 1
ATOM 3138 O O . THR B 1 109 ? -5.836 -17.406 -1.911 1 96.44 109 THR B O 1
ATOM 3141 N N . ALA B 1 110 ? -5.965 -19.125 -0.585 1 95.81 110 ALA B N 1
ATOM 3142 C CA . ALA B 1 110 ? -4.684 -19.719 -0.958 1 95.81 110 ALA B CA 1
ATOM 3143 C C . ALA B 1 110 ? -4.809 -21.234 -1.125 1 95.81 110 ALA B C 1
ATOM 3145 O O . ALA B 1 110 ? -4.098 -22 -0.471 1 95.81 110 ALA B O 1
ATOM 3146 N N . ILE B 1 111 ? -5.68 -21.688 -2.039 1 92.31 111 ILE B N 1
ATOM 3147 C CA . ILE B 1 111 ? -5.945 -23.094 -2.305 1 92.31 111 ILE B CA 1
ATOM 3148 C C . ILE B 1 111 ? -5.84 -23.359 -3.805 1 92.31 111 ILE B C 1
ATOM 3150 O O . ILE B 1 111 ? -5.891 -22.438 -4.613 1 92.31 111 ILE B O 1
ATOM 3154 N N . ASP B 1 112 ? -5.719 -24.641 -4.152 1 87.25 112 ASP B N 1
ATOM 3155 C CA . ASP B 1 112 ? -5.629 -25.047 -5.551 1 87.25 112 ASP B CA 1
ATOM 3156 C C . ASP B 1 112 ? -7.008 -25.375 -6.117 1 87.25 112 ASP B C 1
ATOM 3158 O O . ASP B 1 112 ? -7.125 -25.844 -7.254 1 87.25 112 ASP B O 1
ATOM 3162 N N . ASP B 1 113 ? -8.023 -25.094 -5.465 1 87.12 113 ASP B N 1
ATOM 3163 C CA . ASP B 1 113 ? -9.406 -25.297 -5.902 1 87.12 113 ASP B CA 1
ATOM 3164 C C . ASP B 1 113 ? -9.969 -24.047 -6.543 1 87.12 113 ASP B C 1
ATOM 3166 O O . ASP B 1 113 ? -10.586 -23.219 -5.867 1 87.12 113 ASP B O 1
ATOM 3170 N N . ASN B 1 114 ? -9.867 -23.953 -7.855 1 88.06 114 ASN B N 1
ATOM 3171 C CA . ASN B 1 114 ? -10.219 -22.734 -8.578 1 88.06 114 ASN B CA 1
ATOM 3172 C C . ASN B 1 114 ? -11.719 -22.438 -8.484 1 88.06 114 ASN B C 1
ATOM 3174 O O . ASN B 1 114 ? -12.117 -21.297 -8.219 1 88.06 114 ASN B O 1
ATOM 3178 N N . PRO B 1 115 ? -12.562 -23.484 -8.68 1 87.19 115 PRO B N 1
ATOM 3179 C CA . PRO B 1 115 ? -14 -23.219 -8.531 1 87.19 115 PRO B CA 1
ATOM 3180 C C . PRO B 1 115 ? -14.352 -22.641 -7.164 1 87.19 115 PRO B C 1
ATOM 3182 O O . PRO B 1 115 ? -15.141 -21.703 -7.07 1 87.19 115 PRO B O 1
ATOM 3185 N N . LEU B 1 116 ? -13.773 -23.219 -6.188 1 88.31 116 LEU B N 1
ATOM 3186 C CA . LEU B 1 116 ? -14.047 -22.719 -4.844 1 88.31 116 LEU B CA 1
ATOM 3187 C C . LEU B 1 116 ? -13.523 -21.297 -4.672 1 88.31 116 LEU B C 1
ATOM 3189 O O . LEU B 1 116 ? -14.195 -20.438 -4.09 1 88.31 116 LEU B O 1
ATOM 3193 N N . SER B 1 117 ? -12.367 -21.047 -5.07 1 92.25 117 SER B N 1
ATOM 3194 C CA . SER B 1 117 ? -11.773 -19.719 -4.977 1 92.25 117 SER B CA 1
ATOM 3195 C C . SER B 1 117 ? -12.648 -18.672 -5.668 1 92.25 117 SER B C 1
ATOM 3197 O O . SER B 1 117 ? -12.859 -17.578 -5.133 1 92.25 117 SER B O 1
ATOM 3199 N N . ARG B 1 118 ? -13.125 -19.031 -6.797 1 92.25 118 ARG B N 1
ATOM 3200 C CA . ARG B 1 118 ? -14 -18.125 -7.539 1 92.25 118 ARG B CA 1
ATOM 3201 C C . ARG B 1 118 ? -15.289 -17.859 -6.777 1 92.25 118 ARG B C 1
ATOM 3203 O O . ARG B 1 118 ? -15.766 -16.734 -6.727 1 92.25 118 ARG B O 1
ATOM 3210 N N . ALA B 1 119 ? -15.805 -18.922 -6.27 1 90.56 119 ALA B N 1
ATOM 3211 C CA . ALA B 1 119 ? -17.031 -18.797 -5.488 1 90.56 119 ALA B CA 1
ATOM 3212 C C . ALA B 1 119 ? -16.828 -17.859 -4.297 1 90.56 119 ALA B C 1
ATOM 3214 O O . ALA B 1 119 ? -17.688 -17.031 -3.994 1 90.56 119 ALA B O 1
ATOM 3215 N N . VAL B 1 120 ? -15.719 -17.984 -3.621 1 92.62 120 VAL B N 1
ATOM 3216 C CA . VAL B 1 120 ? -15.383 -17.141 -2.482 1 92.62 120 VAL B CA 1
ATOM 3217 C C . VAL B 1 120 ? -15.234 -15.688 -2.943 1 92.62 120 VAL B C 1
ATOM 3219 O O . VAL B 1 120 ? -15.734 -14.773 -2.293 1 92.62 120 VAL B O 1
ATOM 3222 N N . CYS B 1 121 ? -14.586 -15.523 -4.027 1 94.94 121 CYS B N 1
ATOM 3223 C CA . CYS B 1 121 ? -14.398 -14.195 -4.598 1 94.94 121 CYS B CA 1
ATOM 3224 C C . CYS B 1 121 ? -15.734 -13.523 -4.879 1 94.94 121 CYS B C 1
ATOM 3226 O O . CYS B 1 121 ? -15.969 -12.383 -4.461 1 94.94 121 CYS B O 1
ATOM 3228 N N . ASP B 1 122 ? -16.562 -14.25 -5.555 1 94 122 ASP B N 1
ATOM 3229 C CA . ASP B 1 122 ? -17.875 -13.719 -5.914 1 94 122 ASP B CA 1
ATOM 3230 C C . ASP B 1 122 ? -18.688 -13.344 -4.668 1 94 122 ASP B C 1
ATOM 3232 O O . ASP B 1 122 ? -19.297 -12.281 -4.613 1 94 122 ASP B O 1
ATOM 3236 N N . ALA B 1 123 ? -18.656 -14.227 -3.686 1 92 123 ALA B N 1
ATOM 3237 C CA . ALA B 1 123 ? -19.375 -13.977 -2.439 1 92 123 ALA B CA 1
ATOM 3238 C C . ALA B 1 123 ? -18.812 -12.742 -1.726 1 92 123 ALA B C 1
ATOM 3240 O O . ALA B 1 123 ? -19.578 -11.922 -1.218 1 92 123 ALA B O 1
ATOM 3241 N N . ALA B 1 124 ? -17.531 -12.625 -1.661 1 95.31 124 ALA B N 1
ATOM 3242 C CA . ALA B 1 124 ? -16.875 -11.5 -1.004 1 95.31 124 ALA B CA 1
ATOM 3243 C C . ALA B 1 124 ? -17.219 -10.18 -1.694 1 95.31 124 ALA B C 1
ATOM 3245 O O . ALA B 1 124 ? -17.594 -9.203 -1.034 1 95.31 124 ALA B O 1
ATOM 3246 N N . ARG B 1 125 ? -17.156 -10.172 -2.971 1 94.31 125 ARG B N 1
ATOM 3247 C CA . ARG B 1 125 ? -17.438 -8.969 -3.736 1 94.31 125 ARG B CA 1
ATOM 3248 C C . ARG B 1 125 ? -18.906 -8.562 -3.594 1 94.31 125 ARG B C 1
ATOM 3250 O O . ARG B 1 125 ? -19.219 -7.375 -3.48 1 94.31 125 ARG B O 1
ATOM 3257 N N . ALA B 1 126 ? -19.766 -9.602 -3.59 1 92.38 126 ALA B N 1
ATOM 3258 C CA . ALA B 1 126 ? -21.188 -9.312 -3.379 1 92.38 126 ALA B CA 1
ATOM 3259 C C . ALA B 1 126 ? -21.422 -8.664 -2.02 1 92.38 126 ALA B C 1
ATOM 3261 O O . ALA B 1 126 ? -22.297 -7.812 -1.877 1 92.38 126 ALA B O 1
ATOM 3262 N N . ALA B 1 127 ? -20.656 -9.047 -1.093 1 92.81 127 ALA B N 1
ATOM 3263 C CA . ALA B 1 127 ? -20.781 -8.523 0.264 1 92.81 127 ALA B CA 1
ATOM 3264 C C . ALA B 1 127 ? -19.891 -7.289 0.447 1 92.81 127 ALA B C 1
ATOM 3266 O O . ALA B 1 127 ? -19.828 -6.723 1.541 1 92.81 127 ALA B O 1
ATOM 3267 N N . ARG B 1 128 ? -19.141 -6.863 -0.542 1 95.06 128 ARG B N 1
ATOM 3268 C CA . ARG B 1 128 ? -18.219 -5.73 -0.551 1 95.06 128 ARG B CA 1
ATOM 3269 C C . ARG B 1 128 ? -17.094 -5.934 0.454 1 95.06 128 ARG B C 1
ATOM 3271 O O . ARG B 1 128 ? -16.688 -4.996 1.151 1 95.06 128 ARG B O 1
ATOM 3278 N N . VAL B 1 129 ? -16.703 -7.145 0.587 1 96.38 129 VAL B N 1
ATOM 3279 C CA . VAL B 1 129 ? -15.523 -7.484 1.368 1 96.38 129 VAL B CA 1
ATOM 3280 C C . VAL B 1 129 ? -14.312 -7.629 0.443 1 96.38 129 VAL B C 1
ATOM 3282 O O . VAL B 1 129 ? -14.352 -8.391 -0.522 1 96.38 129 VAL B O 1
ATOM 3285 N N . PRO B 1 130 ? -13.234 -6.855 0.736 1 97.56 130 PRO B N 1
ATOM 3286 C CA . PRO B 1 130 ? -12.047 -7 -0.103 1 97.56 130 PRO B CA 1
ATOM 3287 C C . PRO B 1 130 ? -11.516 -8.43 -0.128 1 97.56 130 PRO B C 1
ATOM 3289 O O . PRO B 1 130 ? -11.484 -9.102 0.907 1 97.56 130 PRO B O 1
ATOM 3292 N N . VAL B 1 131 ? -11.055 -8.859 -1.342 1 97.62 131 VAL B N 1
ATOM 3293 C CA . VAL B 1 131 ? -10.664 -10.258 -1.486 1 97.62 131 VAL B CA 1
ATOM 3294 C C . VAL B 1 131 ? -9.383 -10.352 -2.312 1 97.62 131 VAL B C 1
ATOM 3296 O O . VAL B 1 131 ? -9.164 -9.562 -3.234 1 97.62 131 VAL B O 1
ATOM 3299 N N . ASN B 1 132 ? -8.539 -11.273 -1.941 1 97.19 132 ASN B N 1
ATOM 3300 C CA . ASN B 1 132 ? -7.324 -11.648 -2.656 1 97.19 132 ASN B CA 1
ATOM 3301 C C . ASN B 1 132 ? -7.254 -13.156 -2.891 1 97.19 132 ASN B C 1
ATOM 3303 O O . ASN B 1 132 ? -7.152 -13.93 -1.939 1 97.19 132 ASN B O 1
ATOM 3307 N N . VAL B 1 133 ? -7.332 -13.555 -4.137 1 95.56 133 VAL B N 1
ATOM 3308 C CA . VAL B 1 133 ? -7.215 -14.953 -4.535 1 95.56 133 VAL B CA 1
ATOM 3309 C C . VAL B 1 133 ? -5.809 -15.219 -5.062 1 95.56 133 VAL B C 1
ATOM 3311 O O . VAL B 1 133 ? -5.414 -14.688 -6.105 1 95.56 133 VAL B O 1
ATOM 3314 N N . ALA B 1 134 ? -5.129 -16.078 -4.348 1 90.81 134 ALA B N 1
ATOM 3315 C CA . ALA B 1 134 ? -3.729 -16.328 -4.684 1 90.81 134 ALA B CA 1
ATOM 3316 C C . ALA B 1 134 ? -3.58 -16.766 -6.141 1 90.81 134 ALA B C 1
ATOM 3318 O O . ALA B 1 134 ? -4.293 -17.656 -6.605 1 90.81 134 ALA B O 1
ATOM 3319 N N . ASP B 1 135 ? -2.768 -16.062 -6.938 1 79.5 135 ASP B N 1
ATOM 3320 C CA . ASP B 1 135 ? -2.252 -16.391 -8.266 1 79.5 135 ASP B CA 1
ATOM 3321 C C . ASP B 1 135 ? -3.326 -16.188 -9.328 1 79.5 135 ASP B C 1
ATOM 3323 O O . ASP B 1 135 ? -3.215 -16.734 -10.438 1 79.5 135 ASP B O 1
ATOM 3327 N N . VAL B 1 136 ? -4.426 -15.531 -9.031 1 86.25 136 VAL B N 1
ATOM 3328 C CA . VAL B 1 136 ? -5.461 -15.234 -10.016 1 86.25 136 VAL B CA 1
ATOM 3329 C C . VAL B 1 136 ? -5.715 -13.734 -10.07 1 86.25 136 VAL B C 1
ATOM 3331 O O . VAL B 1 136 ? -6.648 -13.227 -9.445 1 86.25 136 VAL B O 1
ATOM 3334 N N . PRO B 1 137 ? -5.059 -13.016 -10.852 1 84.88 137 PRO B N 1
ATOM 3335 C CA . PRO B 1 137 ? -5.055 -11.555 -10.836 1 84.88 137 PRO B CA 1
ATOM 3336 C C . PRO B 1 137 ? -6.445 -10.953 -11.023 1 84.88 137 PRO B C 1
ATOM 3338 O O . PRO B 1 137 ? -6.836 -10.039 -10.297 1 84.88 137 PRO B O 1
ATOM 3341 N N . PRO B 1 138 ? -7.297 -11.492 -11.891 1 89.69 138 PRO B N 1
ATOM 3342 C CA . PRO B 1 138 ? -8.625 -10.898 -12.062 1 89.69 138 PRO B CA 1
ATOM 3343 C C . PRO B 1 138 ? -9.492 -11.031 -10.82 1 89.69 138 PRO B C 1
ATOM 3345 O O . PRO B 1 138 ? -10.516 -10.352 -10.703 1 89.69 138 PRO B O 1
ATOM 3348 N N . GLU B 1 139 ? -9.078 -11.891 -9.938 1 93.44 139 GLU B N 1
ATOM 3349 C CA . GLU B 1 139 ? -9.875 -12.141 -8.734 1 93.44 139 GLU B CA 1
ATOM 3350 C C . GLU B 1 139 ? -9.227 -11.516 -7.504 1 93.44 139 GLU B C 1
ATOM 3352 O O . GLU B 1 139 ? -9.492 -11.93 -6.375 1 93.44 139 GLU B O 1
ATOM 3357 N N . CYS B 1 140 ? -8.43 -10.562 -7.746 1 94.75 140 CYS B N 1
ATOM 3358 C CA . CYS B 1 140 ? -7.77 -9.836 -6.668 1 94.75 140 CYS B CA 1
ATOM 3359 C C . CYS B 1 140 ? -8.195 -8.367 -6.66 1 94.75 140 CYS B C 1
ATOM 3361 O O . CYS B 1 140 ? -8.086 -7.684 -7.676 1 94.75 140 CYS B O 1
ATOM 3363 N N . ASP B 1 141 ? -8.688 -7.93 -5.559 1 96.31 141 ASP B N 1
ATOM 3364 C CA . ASP B 1 141 ? -9 -6.512 -5.395 1 96.31 141 ASP B CA 1
ATOM 3365 C C . ASP B 1 141 ? -7.738 -5.711 -5.059 1 96.31 141 ASP B C 1
ATOM 3367 O O . ASP B 1 141 ? -7.73 -4.484 -5.172 1 96.31 141 ASP B O 1
ATOM 3371 N N . PHE B 1 142 ? -6.758 -6.402 -4.652 1 95.81 142 PHE B N 1
ATOM 3372 C CA . PHE B 1 142 ? -5.473 -5.801 -4.316 1 95.81 142 PHE B CA 1
ATOM 3373 C C . PHE B 1 142 ? -4.348 -6.82 -4.426 1 95.81 142 PHE B C 1
ATOM 3375 O O . PHE B 1 142 ? -4.602 -8.031 -4.469 1 95.81 142 PHE B O 1
ATOM 3382 N N . TYR B 1 143 ? -3.096 -6.246 -4.406 1 93 143 TYR B N 1
ATOM 3383 C CA . TYR B 1 143 ? -1.887 -7.059 -4.461 1 93 143 TYR B CA 1
ATOM 3384 C C . TYR B 1 143 ? -0.932 -6.691 -3.332 1 93 143 TYR B C 1
ATOM 3386 O O . TYR B 1 143 ? -1.034 -5.609 -2.75 1 93 143 TYR B O 1
ATOM 3394 N N . PHE B 1 144 ? -0.117 -7.695 -3.148 1 91.75 144 PHE B N 1
ATOM 3395 C CA . PHE B 1 144 ? 1.034 -7.398 -2.303 1 91.75 144 PHE B CA 1
ATOM 3396 C C . PHE B 1 144 ? 2.232 -6.98 -3.145 1 91.75 144 PHE B C 1
ATOM 3398 O O . PHE B 1 144 ? 2.211 -7.113 -4.371 1 91.75 144 PHE B O 1
ATOM 3405 N N . GLY B 1 145 ? 3.186 -6.418 -2.492 1 92.38 145 GLY B N 1
ATOM 3406 C CA . GLY B 1 145 ? 4.473 -6.098 -3.09 1 92.38 145 GLY B CA 1
ATOM 3407 C C . GLY B 1 145 ? 5.648 -6.574 -2.266 1 92.38 145 GLY B C 1
ATOM 3408 O O . GLY B 1 145 ? 5.469 -7.125 -1.177 1 92.38 145 GLY B O 1
ATOM 3409 N N . ALA B 1 146 ? 6.805 -6.469 -2.893 1 94.5 146 ALA B N 1
ATOM 3410 C CA . ALA B 1 146 ? 8.008 -6.719 -2.102 1 94.5 146 ALA B CA 1
ATOM 3411 C C . ALA B 1 146 ? 8.164 -5.672 -1.002 1 94.5 146 ALA B C 1
ATOM 3413 O O . ALA B 1 146 ? 7.895 -4.488 -1.22 1 94.5 146 ALA B O 1
ATOM 3414 N N . GLN B 1 147 ? 8.586 -6.137 0.188 1 95.19 147 GLN B N 1
ATOM 3415 C CA . GLN B 1 147 ? 8.508 -5.195 1.301 1 95.19 147 GLN B CA 1
ATOM 3416 C C . GLN B 1 147 ? 9.805 -5.176 2.098 1 95.19 147 GLN B C 1
ATOM 3418 O O . GLN B 1 147 ? 10.547 -6.16 2.109 1 95.19 147 GLN B O 1
ATOM 3423 N N . VAL B 1 148 ? 10.062 -4.027 2.676 1 95.88 148 VAL B N 1
ATOM 3424 C CA . VAL B 1 148 ? 11.078 -3.795 3.697 1 95.88 148 VAL B CA 1
ATOM 3425 C C . VAL B 1 148 ? 10.422 -3.277 4.973 1 95.88 148 VAL B C 1
ATOM 3427 O O . VAL B 1 148 ? 9.57 -2.385 4.926 1 95.88 148 VAL B O 1
ATOM 3430 N N . ARG B 1 149 ? 10.805 -3.898 6.059 1 93.31 149 ARG B N 1
ATOM 3431 C CA . ARG B 1 149 ? 10.328 -3.391 7.34 1 93.31 149 ARG B CA 1
ATOM 3432 C C . ARG B 1 149 ? 11.477 -3.176 8.312 1 93.31 149 ARG B C 1
ATOM 3434 O O . ARG B 1 149 ? 12.305 -4.07 8.516 1 93.31 149 ARG B O 1
ATOM 3441 N N . ARG B 1 150 ? 11.555 -2.031 8.812 1 92.94 150 ARG B N 1
ATOM 3442 C CA . ARG B 1 150 ? 12.461 -1.603 9.875 1 92.94 150 ARG B CA 1
ATOM 3443 C C . ARG B 1 150 ? 11.703 -0.89 10.984 1 92.94 150 ARG B C 1
ATOM 3445 O O . ARG B 1 150 ? 11.578 0.336 10.977 1 92.94 150 ARG B O 1
ATOM 3452 N N . GLY B 1 151 ? 11.242 -1.775 12.008 1 89.94 151 GLY B N 1
ATOM 3453 C CA . GLY B 1 151 ? 10.375 -1.177 13.008 1 89.94 151 GLY B CA 1
ATOM 3454 C C . GLY B 1 151 ? 9.117 -0.564 12.414 1 89.94 151 GLY B C 1
ATOM 3455 O O . GLY B 1 151 ? 8.367 -1.236 11.703 1 89.94 151 GLY B O 1
ATOM 3456 N N . PRO B 1 152 ? 8.93 0.762 12.672 1 90.56 152 PRO B N 1
ATOM 3457 C CA . PRO B 1 152 ? 7.727 1.402 12.133 1 90.56 152 PRO B CA 1
ATOM 3458 C C . PRO B 1 152 ? 7.859 1.758 10.656 1 90.56 152 PRO B C 1
ATOM 3460 O O . PRO B 1 152 ? 6.871 2.119 10.008 1 90.56 152 PRO B O 1
ATOM 3463 N N . LEU B 1 153 ? 9.047 1.696 10.164 1 94.5 153 LEU B N 1
ATOM 3464 C CA . LEU B 1 153 ? 9.258 2.014 8.758 1 94.5 153 LEU B CA 1
ATOM 3465 C C . LEU B 1 153 ? 8.883 0.833 7.867 1 94.5 153 LEU B C 1
ATOM 3467 O O . LEU B 1 153 ? 9.367 -0.284 8.078 1 94.5 153 LEU B O 1
ATOM 3471 N N . GLN B 1 154 ? 8.031 1.056 6.938 1 96.06 154 GLN B N 1
ATOM 3472 C CA . GLN B 1 154 ? 7.645 0.059 5.945 1 96.06 154 GLN B CA 1
ATOM 3473 C C . GLN B 1 154 ? 7.797 0.606 4.527 1 96.06 154 GLN B C 1
ATOM 3475 O O . GLN B 1 154 ? 7.473 1.767 4.266 1 96.06 154 GLN B O 1
ATOM 3480 N N . VAL B 1 155 ? 8.328 -0.18 3.691 1 97.56 155 VAL B N 1
ATOM 3481 C CA . VAL B 1 155 ? 8.461 0.162 2.279 1 97.56 155 VAL B CA 1
ATOM 3482 C C . VAL B 1 155 ? 7.898 -0.967 1.419 1 97.56 155 VAL B C 1
ATOM 3484 O O . VAL B 1 155 ? 8.195 -2.141 1.654 1 97.56 155 VAL B O 1
ATOM 3487 N N . MET B 1 156 ? 7.113 -0.666 0.498 1 97.31 156 MET B N 1
ATOM 3488 C CA . MET B 1 156 ? 6.594 -1.65 -0.446 1 97.31 156 MET B CA 1
ATOM 3489 C C . MET B 1 156 ? 6.988 -1.295 -1.876 1 97.31 156 MET B C 1
ATOM 3491 O O . MET B 1 156 ? 6.918 -0.13 -2.271 1 97.31 156 MET B O 1
ATOM 3495 N N . VAL B 1 157 ? 7.414 -2.268 -2.596 1 97 157 VAL B N 1
ATOM 3496 C CA . VAL B 1 157 ? 7.789 -2.127 -4 1 97 157 VAL B CA 1
ATOM 3497 C C . VAL B 1 157 ? 6.828 -2.93 -4.875 1 97 157 VAL B C 1
ATOM 3499 O O . VAL B 1 157 ? 6.594 -4.113 -4.621 1 97 157 VAL B O 1
ATOM 3502 N N . SER B 1 158 ? 6.301 -2.25 -5.805 1 94.31 158 SER B N 1
ATOM 3503 C CA . SER B 1 158 ? 5.387 -2.898 -6.742 1 94.31 158 SER B CA 1
ATOM 3504 C C . SER B 1 158 ? 5.73 -2.549 -8.188 1 94.31 158 SER B C 1
ATOM 3506 O O . SER B 1 158 ? 6.148 -1.425 -8.477 1 94.31 158 SER B O 1
ATOM 3508 N N . THR B 1 159 ? 5.602 -3.486 -9.078 1 88.69 159 THR B N 1
ATOM 3509 C CA . THR B 1 159 ? 5.742 -3.23 -10.508 1 88.69 159 THR B CA 1
ATOM 3510 C C . THR B 1 159 ? 4.41 -3.43 -11.227 1 88.69 159 THR B C 1
ATOM 3512 O O . THR B 1 159 ? 4.379 -3.596 -12.445 1 88.69 159 THR B O 1
ATOM 3515 N N . SER B 1 160 ? 3.408 -3.467 -10.492 1 78.44 160 SER B N 1
ATOM 3516 C CA . SER B 1 160 ? 2.074 -3.68 -11.039 1 78.44 160 SER B CA 1
ATOM 3517 C C . SER B 1 160 ? 2.041 -4.898 -11.961 1 78.44 160 SER B C 1
ATOM 3519 O O . SER B 1 160 ? 1.483 -4.844 -13.055 1 78.44 160 SER B O 1
ATOM 3521 N N . GLY B 1 161 ? 2.746 -5.984 -11.586 1 72.62 161 GLY B N 1
ATOM 3522 C CA . GLY B 1 161 ? 2.703 -7.258 -12.289 1 72.62 161 GLY B CA 1
ATOM 3523 C C . GLY B 1 161 ? 3.734 -7.363 -13.398 1 72.62 161 GLY B C 1
ATOM 3524 O O . GLY B 1 161 ? 3.953 -8.445 -13.945 1 72.62 161 GLY B O 1
ATOM 3525 N N . ALA B 1 162 ? 4.488 -6.402 -13.766 1 72.88 162 ALA B N 1
ATOM 3526 C CA . ALA B 1 162 ? 5.336 -6.379 -14.953 1 72.88 162 ALA B CA 1
ATOM 3527 C C . ALA B 1 162 ? 6.664 -7.082 -14.688 1 72.88 162 ALA B C 1
ATOM 3529 O O . ALA B 1 162 ? 7.316 -7.562 -15.617 1 72.88 162 ALA B O 1
ATOM 3530 N N . GLY B 1 163 ? 7.035 -7.199 -13.43 1 78.56 163 GLY B N 1
ATOM 3531 C CA . GLY B 1 163 ? 8.344 -7.777 -13.148 1 78.56 163 GLY B CA 1
ATOM 3532 C C . GLY B 1 163 ? 8.547 -8.102 -11.68 1 78.56 163 GLY B C 1
ATOM 3533 O O . GLY B 1 163 ? 9.273 -7.398 -10.977 1 78.56 163 GLY B O 1
ATOM 3534 N N . PRO B 1 164 ? 7.992 -9.211 -11.266 1 79.56 164 PRO B N 1
ATOM 3535 C CA . PRO B 1 164 ? 8.094 -9.555 -9.844 1 79.56 164 PRO B CA 1
ATOM 3536 C C . PRO B 1 164 ? 9.539 -9.672 -9.375 1 79.56 164 PRO B C 1
ATOM 3538 O O . PRO B 1 164 ? 9.875 -9.219 -8.273 1 79.56 164 PRO B O 1
ATOM 3541 N N . LYS B 1 165 ? 10.406 -10.258 -10.18 1 86.06 165 LYS B N 1
ATOM 3542 C CA . LYS B 1 165 ? 11.797 -10.398 -9.758 1 86.06 165 LYS B CA 1
ATOM 3543 C C . LYS B 1 165 ? 12.484 -9.039 -9.672 1 86.06 165 LYS B C 1
ATOM 3545 O O . LYS B 1 165 ? 13.289 -8.805 -8.766 1 86.06 165 LYS B O 1
ATOM 3550 N N . VAL B 1 166 ? 12.164 -8.188 -10.617 1 89.06 166 VAL B N 1
ATOM 3551 C CA . VAL B 1 166 ? 12.727 -6.84 -10.562 1 89.06 166 VAL B CA 1
ATOM 3552 C C . VAL B 1 166 ? 12.281 -6.141 -9.281 1 89.06 166 VAL B C 1
ATOM 3554 O O . VAL B 1 166 ? 13.07 -5.43 -8.648 1 89.06 166 VAL B O 1
ATOM 3557 N N . ALA B 1 167 ? 11.039 -6.312 -8.891 1 92.25 167 ALA B N 1
ATOM 3558 C CA . ALA B 1 167 ? 10.539 -5.738 -7.645 1 92.25 167 ALA B CA 1
ATOM 3559 C C . ALA B 1 167 ? 11.383 -6.191 -6.453 1 92.25 167 ALA B C 1
ATOM 3561 O O . ALA B 1 167 ? 11.719 -5.387 -5.582 1 92.25 167 ALA B O 1
ATOM 3562 N N . VAL B 1 168 ? 11.742 -7.41 -6.453 1 92.19 168 VAL B N 1
ATOM 3563 C CA . VAL B 1 168 ? 12.547 -7.973 -5.367 1 92.19 168 VAL B CA 1
ATOM 3564 C C . VAL B 1 168 ? 13.945 -7.371 -5.391 1 92.19 168 VAL B C 1
ATOM 3566 O O . VAL B 1 168 ? 14.492 -7 -4.348 1 92.19 168 VAL B O 1
ATOM 3569 N N . ILE B 1 169 ? 14.484 -7.285 -6.539 1 93.44 169 ILE B N 1
ATOM 3570 C CA . ILE B 1 169 ? 15.82 -6.715 -6.688 1 93.44 169 ILE B CA 1
ATOM 3571 C C . ILE B 1 169 ? 15.812 -5.258 -6.23 1 93.44 169 ILE B C 1
ATOM 3573 O O . ILE B 1 169 ? 16.703 -4.82 -5.508 1 93.44 169 ILE B O 1
ATOM 3577 N N . VAL B 1 170 ? 14.82 -4.516 -6.645 1 95.19 170 VAL B N 1
ATOM 3578 C CA . VAL B 1 170 ? 14.68 -3.121 -6.234 1 95.19 170 VAL B CA 1
ATOM 3579 C C . VAL B 1 170 ? 14.516 -3.043 -4.715 1 95.19 170 VAL B C 1
ATOM 3581 O O . VAL B 1 170 ? 15.125 -2.195 -4.062 1 95.19 170 VAL B O 1
ATOM 3584 N N . ARG B 1 171 ? 13.695 -3.859 -4.172 1 96.38 171 ARG B N 1
ATOM 3585 C CA . ARG B 1 171 ? 13.523 -3.934 -2.727 1 96.38 171 ARG B CA 1
ATOM 3586 C C . ARG B 1 171 ? 14.867 -4.109 -2.023 1 96.38 171 ARG B C 1
ATOM 3588 O O . ARG B 1 171 ? 15.141 -3.445 -1.023 1 96.38 171 ARG B O 1
ATOM 3595 N N . ASP B 1 172 ? 15.703 -4.996 -2.557 1 95.19 172 ASP B N 1
ATOM 3596 C CA . ASP B 1 172 ? 17 -5.246 -1.95 1 95.19 172 ASP B CA 1
ATOM 3597 C C . ASP B 1 172 ? 17.906 -4.02 -2.057 1 95.19 172 ASP B C 1
ATOM 3599 O O . ASP B 1 172 ? 18.625 -3.689 -1.116 1 95.19 172 ASP B O 1
ATOM 3603 N N . VAL B 1 173 ? 17.844 -3.354 -3.166 1 94.31 173 VAL B N 1
ATOM 3604 C CA . VAL B 1 173 ? 18.578 -2.105 -3.354 1 94.31 173 VAL B CA 1
ATOM 3605 C C . VAL B 1 173 ? 18.125 -1.074 -2.326 1 94.31 173 VAL B C 1
ATOM 3607 O O . VAL B 1 173 ? 18.938 -0.39 -1.714 1 94.31 173 VAL B O 1
ATOM 3610 N N . ILE B 1 174 ? 16.875 -0.998 -2.109 1 96.44 174 ILE B N 1
ATOM 3611 C CA . ILE B 1 174 ? 16.266 -0.057 -1.169 1 96.44 174 ILE B CA 1
ATOM 3612 C C . ILE B 1 174 ? 16.688 -0.418 0.256 1 96.44 174 ILE B C 1
ATOM 3614 O O . ILE B 1 174 ? 17.062 0.456 1.038 1 96.44 174 ILE B O 1
ATOM 3618 N N . ALA B 1 175 ? 16.609 -1.677 0.559 1 96.06 175 ALA B N 1
ATOM 3619 C CA . ALA B 1 175 ? 17 -2.131 1.89 1 96.06 175 ALA B CA 1
ATOM 3620 C C . ALA B 1 175 ? 18.438 -1.713 2.209 1 96.06 175 ALA B C 1
ATOM 3622 O O . ALA B 1 175 ? 18.719 -1.257 3.318 1 96.06 175 ALA B O 1
ATOM 3623 N N . ASP B 1 176 ? 19.266 -1.806 1.238 1 94.5 176 ASP B N 1
ATOM 3624 C CA . ASP B 1 176 ? 20.672 -1.479 1.411 1 94.5 176 ASP B CA 1
ATOM 3625 C C . ASP B 1 176 ? 20.875 0.031 1.53 1 94.5 176 ASP B C 1
ATOM 3627 O O . ASP B 1 176 ? 21.828 0.486 2.168 1 94.5 176 ASP B O 1
ATOM 3631 N N . ALA B 1 177 ? 20.031 0.807 0.944 1 93.94 177 ALA B N 1
ATOM 3632 C CA . ALA B 1 177 ? 20.156 2.262 0.917 1 93.94 177 ALA B CA 1
ATOM 3633 C C . ALA B 1 177 ? 19.672 2.877 2.23 1 93.94 177 ALA B C 1
ATOM 3635 O O . ALA B 1 177 ? 20.031 4.012 2.557 1 93.94 177 ALA B O 1
ATOM 3636 N N . ILE B 1 178 ? 18.844 2.256 2.986 1 94.56 178 ILE B N 1
ATOM 3637 C CA . ILE B 1 178 ? 18.312 2.762 4.246 1 94.56 178 ILE B CA 1
ATOM 3638 C C . ILE B 1 178 ? 19.359 2.582 5.352 1 94.56 178 ILE B C 1
ATOM 3640 O O . ILE B 1 178 ? 19.828 1.471 5.59 1 94.56 178 ILE B O 1
ATOM 3644 N N . PRO B 1 179 ? 19.672 3.643 6.039 1 92.69 179 PRO B N 1
ATOM 3645 C CA . PRO B 1 179 ? 20.688 3.564 7.094 1 92.69 179 PRO B CA 1
ATOM 3646 C C . PRO B 1 179 ? 20.297 2.604 8.219 1 92.69 179 PRO B C 1
ATOM 3648 O O . PRO B 1 179 ? 19.109 2.445 8.516 1 92.69 179 PRO B O 1
ATOM 3651 N N . ALA B 1 180 ? 21.297 2.061 8.906 1 90.06 180 ALA B N 1
ATOM 3652 C CA . ALA B 1 180 ? 21.109 1.035 9.93 1 90.06 180 ALA B CA 1
ATOM 3653 C C . ALA B 1 180 ? 20.375 1.598 11.141 1 90.06 180 ALA B C 1
ATOM 3655 O O . ALA B 1 180 ? 19.656 0.868 11.844 1 90.06 180 ALA B O 1
ATOM 3656 N N . ASP B 1 181 ? 20.438 2.844 11.344 1 90.5 181 ASP B N 1
ATOM 3657 C CA . ASP B 1 181 ? 19.859 3.416 12.555 1 90.5 181 ASP B CA 1
ATOM 3658 C C . ASP B 1 181 ? 18.594 4.199 12.25 1 90.5 181 ASP B C 1
ATOM 3660 O O . ASP B 1 181 ? 18.219 5.121 12.984 1 90.5 181 ASP B O 1
ATOM 3664 N N . VAL B 1 182 ? 17.938 3.873 11.195 1 93.31 182 VAL B N 1
ATOM 3665 C CA . VAL B 1 182 ? 16.766 4.613 10.758 1 93.31 182 VAL B CA 1
ATOM 3666 C C . VAL B 1 182 ? 15.68 4.555 11.836 1 93.31 182 VAL B C 1
ATOM 3668 O O . VAL B 1 182 ? 14.938 5.516 12.031 1 93.31 182 VAL B O 1
ATOM 3671 N N . GLU B 1 183 ? 15.578 3.451 12.555 1 92.44 183 GLU B N 1
ATOM 3672 C CA . GLU B 1 183 ? 14.609 3.322 13.641 1 92.44 183 GLU B CA 1
ATOM 3673 C C . GLU B 1 183 ? 14.844 4.371 14.719 1 92.44 183 GLU B C 1
ATOM 3675 O O . GLU B 1 183 ? 13.898 4.949 15.258 1 92.44 183 GLU B O 1
ATOM 3680 N N . ASP B 1 184 ? 16.062 4.566 14.953 1 92.75 184 ASP B N 1
ATOM 3681 C CA . ASP B 1 184 ? 16.422 5.59 15.922 1 92.75 184 ASP B CA 1
ATOM 3682 C C . ASP B 1 184 ? 16.062 6.984 15.422 1 92.75 184 ASP B C 1
ATOM 3684 O O . ASP B 1 184 ? 15.625 7.836 16.203 1 92.75 184 ASP B O 1
ATOM 3688 N N . ALA B 1 185 ? 16.328 7.184 14.211 1 92.81 185 ALA B N 1
ATOM 3689 C CA . ALA B 1 185 ? 15.961 8.461 13.609 1 92.81 185 ALA B CA 1
ATOM 3690 C C . ALA B 1 185 ? 14.461 8.719 13.75 1 92.81 185 ALA B C 1
ATOM 3692 O O . ALA B 1 185 ? 14.047 9.812 14.156 1 92.81 185 ALA B O 1
ATOM 3693 N N . ILE B 1 186 ? 13.664 7.707 13.484 1 92.31 186 ILE B N 1
ATOM 3694 C CA . ILE B 1 186 ? 12.211 7.832 13.562 1 92.31 186 ILE B CA 1
ATOM 3695 C C . ILE B 1 186 ? 11.789 8.094 15 1 92.31 186 ILE B C 1
ATOM 3697 O O . ILE B 1 186 ? 10.992 9 15.266 1 92.31 186 ILE B O 1
ATOM 3701 N N . ALA B 1 187 ? 12.328 7.383 15.898 1 92.19 187 ALA B N 1
ATOM 3702 C CA . ALA B 1 187 ? 12.016 7.559 17.312 1 92.19 187 ALA B CA 1
ATOM 3703 C C . ALA B 1 187 ? 12.422 8.953 17.797 1 92.19 187 ALA B C 1
ATOM 3705 O O . ALA B 1 187 ? 11.672 9.602 18.531 1 92.19 187 ALA B O 1
ATOM 3706 N N . GLY B 1 188 ? 13.594 9.328 17.406 1 92.94 188 GLY B N 1
ATOM 3707 C CA . GLY B 1 188 ? 14.094 10.633 17.797 1 92.94 188 GLY B CA 1
ATOM 3708 C C . GLY B 1 188 ? 13.25 11.781 17.281 1 92.94 188 GLY B C 1
ATOM 3709 O O . GLY B 1 188 ? 12.891 12.688 18.031 1 92.94 188 GLY B O 1
ATOM 3710 N N . VAL B 1 189 ? 12.922 11.734 16.031 1 92.75 189 VAL B N 1
ATOM 3711 C CA . VAL B 1 189 ? 12.102 12.773 15.422 1 92.75 189 VAL B CA 1
ATOM 3712 C C . VAL B 1 189 ? 10.711 12.781 16.062 1 92.75 189 VAL B C 1
ATOM 3714 O O . VAL B 1 189 ? 10.148 13.844 16.328 1 92.75 189 VAL B O 1
ATOM 3717 N N . GLY B 1 190 ? 10.188 11.602 16.266 1 90.88 190 GLY B N 1
ATOM 3718 C CA . GLY B 1 190 ? 8.914 11.492 16.969 1 90.88 190 GLY B CA 1
ATOM 3719 C C . GLY B 1 190 ? 8.945 12.109 18.344 1 90.88 190 GLY B C 1
ATOM 3720 O O . GLY B 1 190 ? 8.023 12.836 18.734 1 90.88 190 GLY B O 1
ATOM 3721 N N . ALA B 1 191 ? 9.969 11.859 19.078 1 93.62 191 ALA B N 1
ATOM 3722 C CA . ALA B 1 191 ? 10.117 12.422 20.422 1 93.62 191 ALA B CA 1
ATOM 3723 C C . ALA B 1 191 ? 10.266 13.938 20.359 1 93.62 191 ALA B C 1
ATOM 3725 O O . ALA B 1 191 ? 9.695 14.656 21.188 1 93.62 191 ALA B O 1
ATOM 3726 N N . LEU B 1 192 ? 11.023 14.398 19.438 1 94.12 192 LEU B N 1
ATOM 3727 C CA . LEU B 1 192 ? 11.195 15.836 19.266 1 94.12 192 LEU B CA 1
ATOM 3728 C C . LEU B 1 192 ? 9.859 16.516 18.984 1 94.12 192 LEU B C 1
ATOM 3730 O O . LEU B 1 192 ? 9.562 17.562 19.562 1 94.12 192 LEU B O 1
ATOM 3734 N N . ARG B 1 193 ? 9.086 15.898 18.156 1 91.44 193 ARG B N 1
ATOM 3735 C CA . ARG B 1 193 ? 7.77 16.422 17.828 1 91.44 193 ARG B CA 1
ATOM 3736 C C . ARG B 1 193 ? 6.879 16.5 19.062 1 91.44 193 ARG B C 1
ATOM 3738 O O . ARG B 1 193 ? 6.199 17.5 19.281 1 91.44 193 ARG B O 1
ATOM 3745 N N . LYS B 1 194 ? 6.859 15.492 19.781 1 91.94 194 LYS B N 1
ATOM 3746 C CA . LYS B 1 194 ? 6.059 15.438 21 1 91.94 194 LYS B CA 1
ATOM 3747 C C . LYS B 1 194 ? 6.488 16.516 21.984 1 91.94 194 LYS B C 1
ATOM 3749 O O . LYS B 1 194 ? 5.645 17.234 22.531 1 91.94 194 LYS B O 1
ATOM 3754 N N . GLU B 1 195 ? 7.734 16.625 22.172 1 95.12 195 GLU B N 1
ATOM 3755 C CA . GLU B 1 195 ? 8.273 17.609 23.109 1 95.12 195 GLU B CA 1
ATOM 3756 C C . GLU B 1 195 ? 8 19.031 22.625 1 95.12 195 GLU B C 1
ATOM 3758 O O . GLU B 1 195 ? 7.746 19.922 23.438 1 95.12 195 GLU B O 1
ATOM 3763 N N . LEU B 1 196 ? 8.109 19.25 21.359 1 94.19 196 LEU B N 1
ATOM 3764 C CA . LEU B 1 196 ? 7.789 20.562 20.781 1 94.19 196 LEU B CA 1
ATOM 3765 C C . LEU B 1 196 ? 6.328 20.922 21.047 1 94.19 196 LEU B C 1
ATOM 3767 O O . LEU B 1 196 ? 6.02 22.062 21.391 1 94.19 196 LEU B O 1
ATOM 3771 N N . ARG B 1 197 ? 5.438 19.969 20.922 1 91.31 197 ARG B N 1
ATOM 3772 C CA . ARG B 1 197 ? 4.016 20.188 21.172 1 91.31 197 ARG B CA 1
ATOM 3773 C C . ARG B 1 197 ? 3.758 20.516 22.641 1 91.31 197 ARG B C 1
ATOM 3775 O O . ARG B 1 197 ? 2.857 21.297 22.953 1 91.31 197 ARG B O 1
ATOM 3782 N N . GLU B 1 198 ? 4.516 19.906 23.469 1 92.12 198 GLU B N 1
ATOM 3783 C CA . GLU B 1 198 ? 4.395 20.188 24.891 1 92.12 198 GLU B CA 1
ATOM 3784 C C . GLU B 1 198 ? 4.879 21.594 25.219 1 92.12 198 GLU B C 1
ATOM 3786 O O . GLU B 1 198 ? 4.305 22.266 26.078 1 92.12 198 GLU B O 1
ATOM 3791 N N . ARG B 1 199 ? 5.871 22 24.562 1 90.75 199 ARG B N 1
ATOM 3792 C CA . ARG B 1 199 ? 6.453 23.328 24.781 1 90.75 199 ARG B CA 1
ATOM 3793 C C . ARG B 1 199 ? 5.57 24.406 24.172 1 90.75 199 ARG B C 1
ATOM 3795 O O . ARG B 1 199 ? 5.508 25.531 24.703 1 90.75 199 ARG B O 1
ATOM 3802 N N . ALA B 1 200 ? 4.973 24.156 23.094 1 89 200 ALA B N 1
ATOM 3803 C CA . ALA B 1 200 ? 4.098 25.094 22.391 1 89 200 ALA B CA 1
ATOM 3804 C C . ALA B 1 200 ? 2.75 24.453 22.078 1 89 200 ALA B C 1
ATOM 3806 O O . ALA B 1 200 ? 2.455 24.141 20.922 1 89 200 ALA B O 1
ATOM 3807 N N . PRO B 1 201 ? 1.94 24.375 23.188 1 82.25 201 PRO B N 1
ATOM 3808 C CA . PRO B 1 201 ? 0.678 23.656 23.047 1 82.25 201 PRO B CA 1
ATOM 3809 C C . PRO B 1 201 ? -0.35 24.406 22.203 1 82.25 201 PRO B C 1
ATOM 3811 O O . PRO B 1 201 ? -0.261 25.641 22.078 1 82.25 201 PRO B O 1
ATOM 3814 N N . GLY B 1 202 ? -1.297 23.703 21.578 1 75.44 202 GLY B N 1
ATOM 3815 C CA . GLY B 1 202 ? -2.369 24.266 20.781 1 75.44 202 GLY B CA 1
ATOM 3816 C C . GLY B 1 202 ? -2.617 23.5 19.5 1 75.44 202 GLY B C 1
ATOM 3817 O O . GLY B 1 202 ? -1.738 22.781 19.016 1 75.44 202 GLY B O 1
ATOM 3818 N N . VAL B 1 203 ? -3.807 23.328 19.172 1 68.31 203 VAL B N 1
ATOM 3819 C CA . VAL B 1 203 ? -4.176 22.625 17.938 1 68.31 203 VAL B CA 1
ATOM 3820 C C . VAL B 1 203 ? -4.664 23.641 16.891 1 68.31 203 VAL B C 1
ATOM 3822 O O . VAL B 1 203 ? -5.414 24.562 17.219 1 68.31 203 VAL B O 1
ATOM 3825 N N . GLY B 1 204 ? -3.99 23.547 15.812 1 67.88 204 GLY B N 1
ATOM 3826 C CA . GLY B 1 204 ? -4.414 24.422 14.734 1 67.88 204 GLY B CA 1
ATOM 3827 C C . GLY B 1 204 ? -3.926 25.859 14.906 1 67.88 204 GLY B C 1
ATOM 3828 O O . GLY B 1 204 ? -3.154 26.141 15.82 1 67.88 204 GLY B O 1
ATOM 3829 N N . GLY B 1 205 ? -4.023 26.719 13.875 1 76.94 205 GLY B N 1
ATOM 3830 C CA . GLY B 1 205 ? -3.691 28.141 13.93 1 76.94 205 GLY B CA 1
ATOM 3831 C C . GLY B 1 205 ? -2.256 28.422 13.539 1 76.94 205 GLY B C 1
ATOM 3832 O O . GLY B 1 205 ? -1.585 2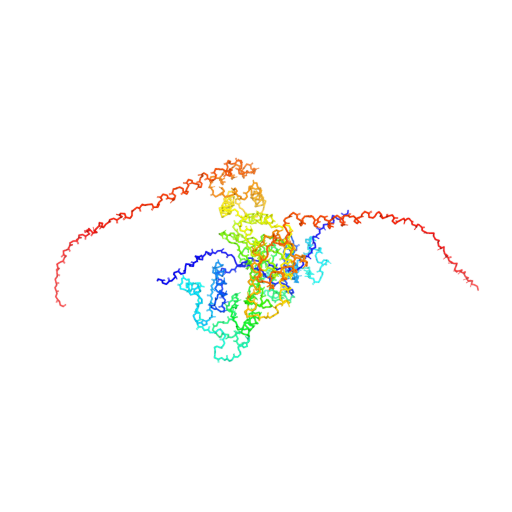7.578 12.945 1 76.94 205 GLY B O 1
ATOM 3833 N N . ALA B 1 206 ? -1.886 29.594 13.844 1 81.88 206 ALA B N 1
ATOM 3834 C CA . ALA B 1 206 ? -0.574 30.094 13.438 1 81.88 206 ALA B CA 1
ATOM 3835 C C . ALA B 1 206 ? 0.543 29.344 14.164 1 81.88 206 ALA B C 1
ATOM 3837 O O . ALA B 1 206 ? 1.592 29.062 13.578 1 81.88 206 ALA B O 1
ATOM 3838 N N . LEU B 1 207 ? 0.301 29 15.414 1 85.38 207 LEU B N 1
ATOM 3839 C CA . LEU B 1 207 ? 1.314 28.312 16.203 1 85.38 207 LEU B CA 1
ATOM 3840 C C . LEU B 1 207 ? 1.549 26.891 15.688 1 85.38 207 LEU B C 1
ATOM 3842 O O . LEU B 1 207 ? 2.693 26.453 15.586 1 85.38 207 LEU B O 1
ATOM 3846 N N . SER B 1 208 ? 0.494 26.203 15.406 1 84.62 208 SER B N 1
ATOM 3847 C CA . SER B 1 208 ? 0.599 24.859 14.852 1 84.62 208 SER B CA 1
ATOM 3848 C C . SER B 1 208 ? 1.346 24.859 13.523 1 84.62 208 SER B C 1
ATOM 3850 O O . SER B 1 208 ? 2.16 23.969 13.258 1 84.62 208 SER B O 1
ATOM 3852 N N . LYS B 1 209 ? 1.107 25.797 12.727 1 86 209 LYS B N 1
ATOM 3853 C CA . LYS B 1 209 ? 1.797 25.938 11.445 1 86 209 LYS B CA 1
ATOM 3854 C C . LYS B 1 209 ? 3.287 26.203 11.648 1 86 209 LYS B C 1
ATOM 3856 O O . LYS B 1 209 ? 4.121 25.656 10.922 1 86 209 LYS B O 1
ATOM 3861 N N . ARG B 1 210 ? 3.529 27.031 12.617 1 89.75 210 ARG B N 1
ATOM 3862 C CA . ARG B 1 210 ? 4.926 27.328 12.914 1 89.75 210 ARG B CA 1
ATOM 3863 C C . ARG B 1 210 ? 5.664 26.094 13.398 1 89.75 210 ARG B C 1
ATOM 3865 O O . ARG B 1 210 ? 6.809 25.844 13.016 1 89.75 210 ARG B O 1
ATOM 3872 N N . ARG B 1 211 ? 5.035 25.281 14.273 1 90.69 211 ARG B N 1
ATOM 3873 C CA . ARG B 1 211 ? 5.625 24.047 14.766 1 90.69 211 ARG B CA 1
ATOM 3874 C C . ARG B 1 211 ? 5.945 23.094 13.617 1 90.69 211 ARG B C 1
ATOM 3876 O O . ARG B 1 211 ? 7.043 22.531 13.555 1 90.69 211 ARG B O 1
ATOM 3883 N N . MET B 1 212 ? 5.016 23.047 12.727 1 86.75 212 MET B N 1
ATOM 3884 C CA . MET B 1 212 ? 5.168 22.125 11.602 1 86.75 212 MET B CA 1
ATOM 3885 C C . MET B 1 212 ? 6.305 22.562 10.695 1 86.75 212 MET B C 1
ATOM 3887 O O . MET B 1 212 ? 7.133 21.75 10.281 1 86.75 212 MET B O 1
ATOM 3891 N N . ARG B 1 213 ? 6.367 23.797 10.461 1 90.56 213 ARG B N 1
ATOM 3892 C CA . ARG B 1 213 ? 7.418 24.328 9.602 1 90.56 213 ARG B CA 1
ATOM 3893 C C . ARG B 1 213 ? 8.789 24.141 10.234 1 90.56 213 ARG B C 1
ATOM 3895 O O . ARG B 1 213 ? 9.75 23.75 9.562 1 90.56 213 ARG B O 1
ATOM 3902 N N . TRP B 1 214 ? 8.828 24.422 11.508 1 93.5 214 TRP B N 1
ATOM 3903 C CA . TRP B 1 214 ? 10.086 24.266 12.219 1 93.5 214 TRP B CA 1
ATOM 3904 C C . TRP B 1 214 ? 10.547 22.797 12.195 1 93.5 214 TRP B C 1
ATOM 3906 O O . TRP B 1 214 ? 11.734 22.531 11.992 1 93.5 214 TRP B O 1
ATOM 3916 N N . MET B 1 215 ? 9.633 21.875 12.43 1 91.44 215 MET B N 1
ATOM 3917 C CA . MET B 1 215 ? 9.953 20.453 12.375 1 91.44 215 MET B CA 1
ATOM 3918 C C . MET B 1 215 ? 10.484 20.062 11 1 91.44 215 MET B C 1
ATOM 3920 O O . MET B 1 215 ? 11.484 19.344 10.891 1 91.44 215 MET B O 1
ATOM 3924 N N . ILE B 1 216 ? 9.852 20.562 9.945 1 90.62 216 ILE B N 1
ATOM 3925 C CA . ILE B 1 216 ? 10.242 20.266 8.57 1 90.62 216 ILE B CA 1
ATOM 3926 C C . ILE B 1 216 ? 11.641 20.797 8.305 1 90.62 216 ILE B C 1
ATOM 3928 O O . ILE B 1 216 ? 12.516 20.062 7.836 1 90.62 216 ILE B O 1
ATOM 3932 N N . ASP B 1 217 ? 11.836 22.016 8.688 1 93.31 217 ASP B N 1
ATOM 3933 C CA . ASP B 1 217 ? 13.117 22.672 8.453 1 93.31 217 ASP B CA 1
ATOM 3934 C C . ASP B 1 217 ? 14.234 22 9.25 1 93.31 217 ASP B C 1
ATOM 3936 O O . ASP B 1 217 ? 15.359 21.844 8.75 1 93.31 217 ASP B O 1
ATOM 3940 N N . THR B 1 218 ? 13.922 21.672 10.461 1 93.88 218 THR B N 1
ATOM 3941 C CA . THR B 1 218 ? 14.906 20.984 11.297 1 93.88 218 THR B CA 1
ATOM 3942 C C . THR B 1 218 ? 15.312 19.656 10.68 1 93.88 218 THR B C 1
ATOM 3944 O O . THR B 1 218 ? 16.5 19.359 10.57 1 93.88 218 THR B O 1
ATOM 3947 N N . CYS B 1 219 ? 14.359 18.875 10.258 1 91.12 219 CYS B N 1
ATOM 3948 C CA . CYS B 1 219 ? 14.648 17.578 9.648 1 91.12 219 CYS B CA 1
ATOM 3949 C C . CYS B 1 219 ? 15.43 17.75 8.352 1 91.12 219 CYS B C 1
ATOM 3951 O O . CYS B 1 219 ? 16.328 16.969 8.055 1 91.12 219 CYS B O 1
ATOM 3953 N N . ASP B 1 220 ? 15.133 18.797 7.613 1 91.5 220 ASP B N 1
ATOM 3954 C CA . ASP B 1 220 ? 15.805 19.047 6.344 1 91.5 220 ASP B CA 1
ATOM 3955 C C . ASP B 1 220 ? 17.266 19.406 6.559 1 91.5 220 ASP B C 1
ATOM 3957 O O . ASP B 1 220 ? 18.094 19.25 5.656 1 91.5 220 ASP B O 1
ATOM 3961 N N . ALA B 1 221 ? 17.531 19.875 7.707 1 93.25 221 ALA B N 1
ATOM 3962 C CA . ALA B 1 221 ? 18.891 20.328 8.008 1 93.25 221 ALA B CA 1
ATOM 3963 C C . ALA B 1 221 ? 19.766 19.141 8.422 1 93.25 221 ALA B C 1
ATOM 3965 O O . ALA B 1 221 ? 20.969 19.297 8.625 1 93.25 221 ALA B O 1
ATOM 3966 N N . TRP B 1 222 ? 19.156 18.016 8.547 1 92.12 222 TRP B N 1
ATOM 3967 C CA . TRP B 1 222 ? 19.875 16.828 8.984 1 92.12 222 TRP B CA 1
ATOM 3968 C C . TRP B 1 222 ? 19.875 15.758 7.895 1 92.12 222 TRP B C 1
ATOM 3970 O O . TRP B 1 222 ? 18.875 15.578 7.188 1 92.12 222 TRP B O 1
ATOM 3980 N N . LYS B 1 223 ? 21.078 15.023 7.797 1 89.94 223 LYS B N 1
ATOM 3981 C CA . LYS B 1 223 ? 21.062 13.797 7.012 1 89.94 223 LYS B CA 1
ATOM 3982 C C . LYS B 1 223 ? 20.344 12.672 7.762 1 89.94 223 LYS B C 1
ATOM 3984 O O . LYS B 1 223 ? 20.375 12.625 8.992 1 89.94 223 LYS B O 1
ATOM 3989 N N . LEU B 1 224 ? 19.734 11.875 6.984 1 90.25 224 LEU B N 1
ATOM 3990 C CA . LEU B 1 224 ? 19.016 10.758 7.594 1 90.25 224 LEU B CA 1
ATOM 3991 C C . LEU B 1 224 ? 19.938 9.961 8.508 1 90.25 224 LEU B C 1
ATOM 3993 O O . LEU B 1 224 ? 19.531 9.555 9.602 1 90.25 224 LEU B O 1
ATOM 3997 N N . SER B 1 225 ? 21.156 9.789 8.148 1 89.5 225 SER B N 1
ATOM 3998 C CA . SER B 1 225 ? 22.125 9 8.898 1 89.5 225 SER B CA 1
ATOM 3999 C C . SER B 1 225 ? 22.516 9.695 10.195 1 89.5 225 SER B C 1
ATOM 4001 O O . SER B 1 225 ? 23.109 9.07 11.086 1 89.5 225 SER B O 1
ATOM 4003 N N . GLU B 1 226 ? 22.172 10.945 10.328 1 91.62 226 GLU B N 1
ATOM 4004 C CA . GLU B 1 226 ? 22.516 11.734 11.508 1 91.62 226 GLU B CA 1
ATOM 4005 C C . GLU B 1 226 ? 21.344 11.836 12.477 1 91.62 226 GLU B C 1
ATOM 4007 O O . GLU B 1 226 ? 21.516 12.133 13.656 1 91.62 226 GLU B O 1
ATOM 4012 N N . MET B 1 227 ? 20.203 11.625 11.961 1 92.75 227 MET B N 1
ATOM 4013 C CA . MET B 1 227 ? 18.969 11.922 12.688 1 92.75 227 MET B CA 1
ATOM 4014 C C . MET B 1 227 ? 18.812 10.984 13.875 1 92.75 227 MET B C 1
ATOM 4016 O O . MET B 1 227 ? 18.031 11.258 14.789 1 92.75 227 MET B O 1
ATOM 4020 N N . GLY B 1 228 ? 19.516 9.875 13.812 1 92.12 228 GLY B N 1
ATOM 4021 C CA . GLY B 1 228 ? 19.484 8.969 14.945 1 92.12 228 GLY B CA 1
ATOM 4022 C C . GLY B 1 228 ? 19.922 9.617 16.25 1 92.12 228 GLY B C 1
ATOM 4023 O O . GLY B 1 228 ? 19.516 9.188 17.328 1 92.12 228 GLY B O 1
ATOM 4024 N N . ALA B 1 229 ? 20.703 10.617 16.156 1 92.19 229 ALA B N 1
ATOM 4025 C CA . ALA B 1 229 ? 21.203 11.344 17.328 1 92.19 229 ALA B CA 1
ATOM 4026 C C . ALA B 1 229 ? 20.062 11.992 18.094 1 92.19 229 ALA B C 1
ATOM 4028 O O . ALA B 1 229 ? 20.172 12.234 19.312 1 92.19 229 ALA B O 1
ATOM 4029 N N . MET B 1 230 ? 18.984 12.258 17.484 1 93.75 230 MET B N 1
ATOM 4030 C CA . MET B 1 230 ? 17.844 12.914 18.109 1 93.75 230 MET B CA 1
ATOM 4031 C C . MET B 1 230 ? 17.172 12 19.125 1 93.75 230 MET B C 1
ATOM 4033 O O . MET B 1 230 ? 16.297 12.438 19.891 1 93.75 230 MET B O 1
ATOM 4037 N N . LYS B 1 231 ? 17.531 10.789 19.109 1 93.56 231 LYS B N 1
ATOM 4038 C CA . LYS B 1 231 ? 17.016 9.891 20.141 1 93.56 231 LYS B CA 1
ATOM 4039 C C . LYS B 1 231 ? 17.484 10.328 21.516 1 93.56 231 LYS B C 1
ATOM 4041 O O . LYS B 1 231 ? 16.812 10.055 22.516 1 93.56 231 LYS B O 1
ATOM 4046 N N . SER B 1 232 ? 18.578 10.969 21.562 1 94.38 232 SER B N 1
ATOM 4047 C CA . SER B 1 232 ? 19.125 11.477 22.812 1 94.38 232 SER B CA 1
ATOM 4048 C C . SER B 1 232 ? 18.312 12.648 23.344 1 94.38 232 SER B C 1
ATOM 4050 O O . SER B 1 232 ? 18.125 13.648 22.656 1 94.38 232 SER B O 1
ATOM 4052 N N . PRO B 1 233 ? 17.906 12.562 24.594 1 95.44 233 PRO B N 1
ATOM 4053 C CA . PRO B 1 233 ? 17.188 13.688 25.188 1 95.44 233 PRO B CA 1
ATOM 4054 C C . PRO B 1 233 ? 18.016 14.977 25.219 1 95.44 233 PRO B C 1
ATOM 4056 O O . PRO B 1 233 ? 17.453 16.078 25.109 1 95.44 233 PRO B O 1
ATOM 4059 N N . GLU B 1 234 ? 19.219 14.789 25.375 1 94.62 234 GLU B N 1
ATOM 4060 C CA . GLU B 1 234 ? 20.094 15.953 25.422 1 94.62 234 GLU B CA 1
ATOM 4061 C C . GLU B 1 234 ? 20.094 16.688 24.078 1 94.62 234 GLU B C 1
ATOM 4063 O O . GLU B 1 234 ? 20.016 17.922 24.047 1 94.62 234 GLU B O 1
ATOM 4068 N N . VAL B 1 235 ? 20.203 15.914 23.078 1 95.19 235 VAL B N 1
ATOM 4069 C CA . VAL B 1 235 ? 20.203 16.5 21.734 1 95.19 235 VAL B CA 1
ATOM 4070 C C . VAL B 1 235 ? 18.875 17.219 21.484 1 95.19 235 VAL B C 1
ATOM 4072 O O . VAL B 1 235 ? 18.859 18.344 21 1 95.19 235 VAL B O 1
ATOM 4075 N N . ARG B 1 236 ? 17.75 16.594 21.844 1 96.25 236 ARG B N 1
ATOM 4076 C CA . ARG B 1 236 ? 16.438 17.188 21.641 1 96.25 236 ARG B CA 1
ATOM 4077 C C . ARG B 1 236 ? 16.281 18.453 22.469 1 96.25 236 ARG B C 1
ATOM 4079 O O . ARG B 1 236 ? 15.711 19.438 22 1 96.25 236 ARG B O 1
ATOM 4086 N N . ARG B 1 237 ? 16.828 18.438 23.672 1 95.88 237 ARG B N 1
ATOM 4087 C CA . ARG B 1 237 ? 16.781 19.625 24.516 1 95.88 237 ARG B CA 1
ATOM 4088 C C . ARG B 1 237 ? 17.5 20.797 23.859 1 95.88 237 ARG B C 1
ATOM 4090 O O . ARG B 1 237 ? 16.984 21.922 23.875 1 95.88 237 ARG B O 1
ATOM 4097 N N . ARG B 1 238 ? 18.562 20.516 23.328 1 95.44 238 ARG B N 1
ATOM 4098 C CA . ARG B 1 238 ? 19.328 21.578 22.672 1 95.44 238 ARG B CA 1
ATOM 4099 C C . ARG B 1 238 ? 18.594 22.094 21.438 1 95.44 238 ARG B C 1
ATOM 4101 O O . ARG B 1 238 ? 18.578 23.297 21.172 1 95.44 238 ARG B O 1
ATOM 4108 N N . LEU B 1 239 ? 17.984 21.188 20.703 1 96.12 239 LEU B N 1
ATOM 4109 C CA . LEU B 1 239 ? 17.203 21.578 19.531 1 96.12 239 LEU B CA 1
ATOM 4110 C C . LEU B 1 239 ? 16.047 22.484 19.922 1 96.12 239 LEU B C 1
ATOM 4112 O O . LEU B 1 239 ? 15.742 23.453 19.219 1 96.12 239 LEU B O 1
ATOM 4116 N N . LEU B 1 240 ? 15.477 22.203 21.047 1 96.56 240 LEU B N 1
ATOM 4117 C CA . LEU B 1 240 ? 14.312 22.969 21.469 1 96.56 240 LEU B CA 1
ATOM 4118 C C . LEU B 1 240 ? 14.742 24.281 22.109 1 96.56 240 LEU B C 1
ATOM 4120 O O . LEU B 1 240 ? 14.195 25.344 21.781 1 96.56 240 LEU B O 1
ATOM 4124 N N . ASP B 1 241 ? 15.742 24.25 22.953 1 95.81 241 ASP B N 1
ATOM 4125 C CA . ASP B 1 241 ? 16.188 25.438 23.688 1 95.81 241 ASP B CA 1
ATOM 4126 C C . ASP B 1 241 ? 16.906 26.422 22.781 1 95.81 241 ASP B C 1
ATOM 4128 O O . ASP B 1 241 ? 16.641 27.625 22.828 1 95.81 241 ASP B O 1
ATOM 4132 N N . ASP B 1 242 ? 17.766 25.875 21.969 1 94.88 242 ASP B N 1
ATOM 4133 C CA . ASP B 1 242 ? 18.609 26.734 21.156 1 94.88 242 ASP B CA 1
ATOM 4134 C C . ASP B 1 242 ? 18.047 26.875 19.734 1 94.88 242 ASP B C 1
ATOM 4136 O O . ASP B 1 242 ? 18.453 27.766 18.984 1 94.88 242 ASP B O 1
ATOM 4140 N N . GLY B 1 243 ? 17.156 26 19.375 1 95.06 243 GLY B N 1
ATOM 4141 C CA . GLY B 1 243 ? 16.547 26.078 18.062 1 95.06 243 GLY B CA 1
ATOM 4142 C C . GLY B 1 243 ? 15.172 26.719 18.078 1 95.06 243 GLY B C 1
ATOM 4143 O O . GLY B 1 243 ? 15.023 27.891 17.75 1 95.06 243 GLY B O 1
ATOM 4144 N N . TRP B 1 244 ? 14.211 26.016 18.625 1 95.75 244 TRP B N 1
ATOM 4145 C CA . TRP B 1 244 ? 12.82 26.453 18.609 1 95.75 244 TRP B CA 1
ATOM 4146 C C . TRP B 1 244 ? 12.664 27.781 19.344 1 95.75 244 TRP B C 1
ATOM 4148 O O . TRP B 1 244 ? 12.141 28.75 18.781 1 95.75 244 TRP B O 1
ATOM 4158 N N . GLU B 1 245 ? 13.195 27.906 20.562 1 94.75 245 GLU B N 1
ATOM 4159 C CA . GLU B 1 245 ? 13.008 29.078 21.406 1 94.75 245 GLU B CA 1
ATOM 4160 C C . GLU B 1 245 ? 13.734 30.297 20.828 1 94.75 245 GLU B C 1
ATOM 4162 O O . GLU B 1 245 ? 13.281 31.438 21 1 94.75 245 GLU B O 1
ATOM 4167 N N . LYS B 1 246 ? 14.781 30.078 20.125 1 94.94 246 LYS B N 1
ATOM 4168 C CA . LYS B 1 246 ? 15.578 31.188 19.578 1 94.94 246 LYS B CA 1
ATOM 4169 C C . LYS B 1 246 ? 15.297 31.391 18.094 1 94.94 246 LYS B C 1
ATOM 4171 O O . LYS B 1 246 ? 16.031 32.094 17.406 1 94.94 246 LYS B O 1
ATOM 4176 N N . HIS B 1 247 ? 14.375 30.609 17.516 1 93.62 247 HIS B N 1
ATOM 4177 C CA . HIS B 1 247 ? 13.922 30.734 16.125 1 93.62 247 HIS B CA 1
ATOM 4178 C C . HIS B 1 247 ? 15.055 30.438 15.156 1 93.62 247 HIS B C 1
ATOM 4180 O O . HIS B 1 247 ? 15.258 31.188 14.195 1 93.62 247 HIS B O 1
ATOM 4186 N N . ARG B 1 248 ? 15.75 29.344 15.523 1 94.81 248 ARG B N 1
ATOM 4187 C CA . ARG B 1 248 ? 16.859 28.906 14.688 1 94.81 248 ARG B CA 1
ATOM 4188 C C . ARG B 1 248 ? 16.703 27.438 14.273 1 94.81 248 ARG B C 1
ATOM 4190 O O . ARG B 1 248 ? 16.016 26.672 14.953 1 94.81 248 ARG B O 1
ATOM 4197 N N . ILE B 1 249 ? 17.281 27.141 13.211 1 96.31 249 ILE B N 1
ATOM 4198 C CA . ILE B 1 249 ? 17.391 25.766 12.773 1 96.31 249 ILE B CA 1
ATOM 4199 C C . ILE B 1 249 ? 18.812 25.266 13 1 96.31 249 ILE B C 1
ATOM 4201 O O . ILE B 1 249 ? 19.781 25.859 12.523 1 96.31 249 ILE B O 1
ATOM 4205 N N . LEU B 1 250 ? 18.938 24.203 13.758 1 94.44 250 LEU B N 1
ATOM 4206 C CA . LEU B 1 250 ? 20.25 23.672 14.094 1 94.44 250 LEU B CA 1
ATOM 4207 C C . LEU B 1 250 ? 20.516 22.359 13.359 1 94.44 250 LEU B C 1
ATOM 4209 O O . LEU B 1 250 ? 19.672 21.453 13.359 1 94.44 250 LEU B O 1
ATOM 4213 N N . SER B 1 251 ? 21.656 22.266 12.711 1 93.75 251 SER B N 1
ATOM 4214 C CA . SER B 1 251 ? 22.094 21.047 12.055 1 93.75 251 SER B CA 1
ATOM 4215 C C . SER B 1 251 ? 22.844 20.141 13.016 1 93.75 251 SER B C 1
ATOM 4217 O O . SER B 1 251 ? 23.141 20.531 14.148 1 93.75 251 SER B O 1
ATOM 4219 N N . ALA B 1 252 ? 23.109 18.906 12.508 1 91.56 252 ALA B N 1
ATOM 4220 C CA . ALA B 1 252 ? 23.891 17.969 13.312 1 91.56 252 ALA B CA 1
ATOM 4221 C C . ALA B 1 252 ? 25.266 18.562 13.625 1 91.56 252 ALA B C 1
ATOM 4223 O O . ALA B 1 252 ? 25.781 18.391 14.734 1 91.56 252 ALA B O 1
ATOM 4224 N N . HIS B 1 253 ? 25.844 19.219 12.672 1 89.38 253 HIS B N 1
ATOM 4225 C CA . HIS B 1 253 ? 27.141 19.844 12.836 1 89.38 253 HIS B CA 1
ATOM 4226 C C . HIS B 1 253 ? 27.109 20.922 13.922 1 89.38 253 HIS B C 1
ATOM 4228 O O . HIS B 1 253 ? 28.031 21.031 14.719 1 89.38 253 HIS B O 1
ATOM 4234 N N . ASP B 1 254 ? 26 21.656 13.945 1 91.44 254 ASP B N 1
ATOM 4235 C CA . ASP B 1 254 ? 25.828 22.703 14.945 1 91.44 254 ASP B CA 1
ATOM 4236 C C . ASP B 1 254 ? 25.844 22.109 16.359 1 91.44 254 ASP B C 1
ATOM 4238 O O . ASP B 1 254 ? 26.25 22.797 17.312 1 91.44 254 ASP B O 1
ATOM 4242 N N . LEU B 1 255 ? 25.438 20.906 16.578 1 89.31 255 LEU B N 1
ATOM 4243 C CA . LEU B 1 255 ? 25.312 20.281 17.891 1 89.31 255 LEU B CA 1
ATOM 4244 C C . LEU B 1 255 ? 26.5 19.359 18.156 1 89.31 255 LEU B C 1
ATOM 4246 O O . LEU B 1 255 ? 26.609 18.766 19.234 1 89.31 255 LEU B O 1
ATOM 4250 N N . GLY B 1 256 ? 27.578 19.297 17.25 1 78.19 256 GLY B N 1
ATOM 4251 C CA . GLY B 1 256 ? 28.703 18.391 17.406 1 78.19 256 GLY B CA 1
ATOM 4252 C C . GLY B 1 256 ? 28.328 16.922 17.234 1 78.19 256 GLY B C 1
ATOM 4253 O O . GLY B 1 256 ? 29.031 16.047 17.719 1 78.19 256 GLY B O 1
ATOM 4254 N N . ALA B 1 257 ? 27.219 16.609 16.797 1 58.72 257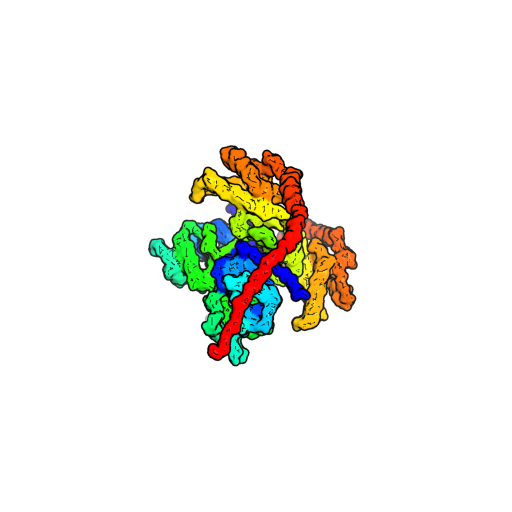 ALA B N 1
ATOM 4255 C CA . ALA B 1 257 ? 26.703 15.25 16.609 1 58.72 257 ALA B CA 1
ATOM 4256 C C . ALA B 1 257 ? 27.172 14.656 15.281 1 58.72 257 ALA B C 1
ATOM 4258 O O . ALA B 1 257 ? 26.578 13.711 14.773 1 58.72 257 ALA B O 1
ATOM 4259 N N . SER B 1 258 ? 28.25 15.07 14.703 1 52.94 258 SER B N 1
ATOM 4260 C CA . SER B 1 258 ? 28.672 14.586 13.398 1 52.94 258 SER B CA 1
ATOM 4261 C C . SER B 1 258 ? 28.969 13.086 13.43 1 52.94 258 SER B C 1
ATOM 4263 O O . SER B 1 258 ? 29.141 12.508 14.508 1 52.94 258 SER B O 1
ATOM 4265 N N . GLU B 1 259 ? 29.078 12.328 12.219 1 49.31 259 GLU B N 1
ATOM 4266 C CA . GLU B 1 259 ? 29.266 10.898 11.984 1 49.31 259 GLU B CA 1
ATOM 4267 C C . GLU B 1 259 ? 30.219 10.289 13 1 49.31 259 GLU B C 1
ATOM 4269 O O . GLU B 1 259 ? 30.062 9.141 13.422 1 49.31 259 GLU B O 1
ATOM 4274 N N . ALA B 1 260 ? 31.312 10.867 13.359 1 41 260 ALA B N 1
ATOM 4275 C CA . ALA B 1 260 ? 32.469 10.359 14.102 1 41 260 ALA B CA 1
ATOM 4276 C C . ALA B 1 260 ? 32.125 10.148 15.57 1 41 260 ALA B C 1
ATOM 4278 O O . ALA B 1 260 ? 32.594 9.18 16.188 1 41 260 ALA B O 1
ATOM 4279 N N . GLU B 1 261 ? 31.391 10.961 16.234 1 40.34 261 GLU B N 1
ATOM 4280 C CA . GLU B 1 261 ? 31.203 10.844 17.672 1 40.34 261 GLU B CA 1
ATOM 4281 C C . GLU B 1 261 ? 30.047 9.914 18 1 40.34 261 GLU B C 1
ATOM 4283 O O . GLU B 1 261 ? 29.969 9.367 19.109 1 40.34 261 GLU B O 1
ATOM 4288 N N . VAL B 1 262 ? 29.125 9.711 17.203 1 39.72 262 VAL B N 1
ATOM 4289 C CA . VAL B 1 262 ? 28.047 8.758 17.422 1 39.72 262 VAL B CA 1
ATOM 4290 C C . VAL B 1 262 ? 28.609 7.336 17.406 1 39.72 262 VAL B C 1
ATOM 4292 O O . VAL B 1 262 ? 28.031 6.438 18.031 1 39.72 262 VAL B O 1
ATOM 4295 N N . GLN B 1 263 ? 29.594 7.012 16.641 1 39.97 263 GLN B N 1
ATOM 4296 C CA . GLN B 1 263 ? 30.297 5.742 16.766 1 39.97 263 GLN B CA 1
ATOM 4297 C C . GLN B 1 263 ? 30.969 5.613 18.125 1 39.97 263 GLN B C 1
ATOM 4299 O O . GLN B 1 263 ? 31.109 4.508 18.656 1 39.97 263 GLN B O 1
ATOM 4304 N N . VAL B 1 264 ? 31.469 6.688 18.688 1 35.84 264 VAL B N 1
ATOM 4305 C CA . VAL B 1 264 ? 32.156 6.641 19.984 1 35.84 264 VAL B CA 1
ATOM 4306 C C . VAL B 1 264 ? 31.141 6.43 21.094 1 35.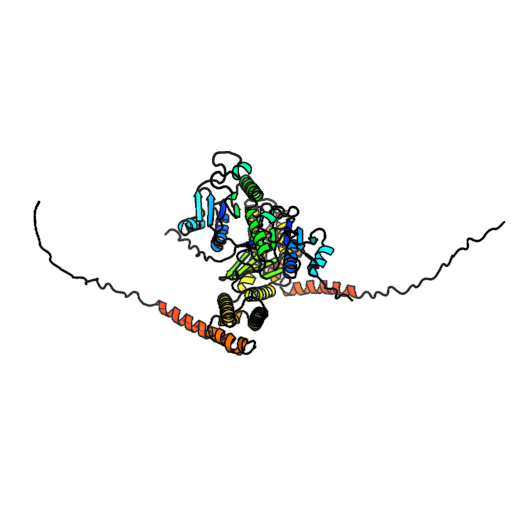84 264 VAL B C 1
ATOM 4308 O O . VAL B 1 264 ? 31.391 5.656 22.031 1 35.84 264 VAL B O 1
ATOM 4311 N N . ILE B 1 265 ? 30.031 7.012 21.141 1 36.88 265 ILE B N 1
ATOM 4312 C CA . ILE B 1 265 ? 29.062 6.789 22.219 1 36.88 265 ILE B CA 1
ATOM 4313 C C . ILE B 1 265 ? 28.391 5.426 22.031 1 36.88 265 ILE B C 1
ATOM 4315 O O . ILE B 1 265 ? 28.203 4.691 23 1 36.88 265 ILE B O 1
ATOM 4319 N N . GLY B 1 266 ? 28.078 4.996 20.859 1 35.59 266 GLY B N 1
ATOM 4320 C CA . GLY B 1 266 ? 27.578 3.65 20.609 1 35.59 266 GLY B CA 1
ATOM 4321 C C . GLY B 1 266 ? 28.609 2.574 20.922 1 35.59 266 GLY B C 1
ATOM 4322 O O . GLY B 1 266 ? 28.25 1.462 21.312 1 35.59 266 GLY B O 1
ATOM 4323 N N . SER B 1 267 ? 29.828 2.785 20.609 1 35.44 267 SER B N 1
ATOM 4324 C CA . SER B 1 267 ? 30.875 1.856 21.016 1 35.44 267 SER B CA 1
ATOM 4325 C C . SER B 1 267 ? 31.031 1.824 22.531 1 35.44 267 SER B C 1
ATOM 4327 O O . SER B 1 267 ? 31.344 0.781 23.109 1 35.44 267 SER B O 1
ATOM 4329 N N . ARG B 1 268 ? 30.844 2.873 23.266 1 35.84 268 ARG B N 1
ATOM 4330 C CA . ARG B 1 268 ? 30.969 2.812 24.719 1 35.84 268 ARG B CA 1
ATOM 4331 C C . ARG B 1 268 ? 29.781 2.072 25.328 1 35.84 268 ARG B C 1
ATOM 4333 O O . ARG B 1 268 ? 29.938 1.371 26.344 1 35.84 268 ARG B O 1
ATOM 4340 N N . ILE B 1 269 ? 28.609 2.156 24.766 1 33.94 269 ILE B N 1
ATOM 4341 C CA . ILE B 1 269 ? 27.516 1.379 25.312 1 33.94 269 ILE B CA 1
ATOM 4342 C C . ILE B 1 269 ? 27.641 -0.078 24.875 1 33.94 269 ILE B C 1
ATOM 4344 O O . ILE B 1 269 ? 27.359 -0.994 25.641 1 33.94 269 ILE B O 1
ATOM 4348 N N . SER B 1 270 ? 28.156 -0.377 23.656 1 34.69 270 SER B N 1
ATOM 4349 C CA . SER B 1 270 ? 28.375 -1.782 23.328 1 34.69 270 SER B CA 1
ATOM 4350 C C . SER B 1 270 ? 29.484 -2.387 24.172 1 34.69 270 SER B C 1
ATOM 4352 O O . SER B 1 270 ? 29.516 -3.598 24.406 1 34.69 270 SER B O 1
ATOM 4354 N N . SER B 1 271 ? 30.453 -1.601 24.562 1 34.41 271 SER B N 1
ATOM 4355 C CA . SER B 1 271 ? 31.469 -2.195 25.406 1 34.41 271 SER B CA 1
ATOM 4356 C C . SER B 1 271 ? 30.906 -2.602 26.766 1 34.41 271 SER B C 1
ATOM 4358 O O . SER B 1 271 ? 31.375 -3.557 27.391 1 34.41 271 SER B O 1
ATOM 4360 N N . LEU B 1 272 ? 29.953 -1.837 27.281 1 32.19 272 LEU B N 1
ATOM 4361 C CA . LEU B 1 272 ? 29.469 -2.24 28.594 1 32.19 272 LEU B CA 1
ATOM 4362 C C . LEU B 1 272 ? 28.578 -3.471 28.484 1 32.19 272 LEU B C 1
ATOM 4364 O O . LEU B 1 272 ? 28.516 -4.285 29.422 1 32.19 272 LEU B O 1
ATOM 4368 N N . VAL B 1 273 ? 27.859 -3.574 27.344 1 31.92 273 VAL B N 1
ATOM 4369 C CA . VAL B 1 273 ? 27 -4.754 27.312 1 31.92 273 VAL B CA 1
ATOM 4370 C C . VAL B 1 273 ? 27.844 -5.996 27.031 1 31.92 273 VAL B C 1
ATOM 4372 O O . VAL B 1 273 ? 27.422 -7.117 27.344 1 31.92 273 VAL B O 1
ATOM 4375 N N . HIS B 1 274 ? 28.984 -5.797 26.422 1 31.36 274 HIS B N 1
ATOM 4376 C CA . HIS B 1 274 ? 29.75 -7.031 26.25 1 31.36 274 HIS B CA 1
ATOM 4377 C C . HIS B 1 274 ? 30.25 -7.555 27.594 1 31.36 274 HIS B C 1
ATOM 4379 O O . HIS B 1 274 ? 30.703 -8.695 27.688 1 31.36 274 HIS B O 1
ATOM 4385 N N . SER B 1 275 ? 30.469 -6.598 28.484 1 28.94 275 SER B N 1
ATOM 4386 C CA . SER B 1 275 ? 31.141 -7.18 29.641 1 28.94 275 SER B CA 1
ATOM 4387 C C . SER B 1 275 ? 30.219 -8.109 30.422 1 28.94 275 SER B C 1
ATOM 4389 O O . SER B 1 275 ? 30.609 -8.664 31.453 1 28.94 275 SER B O 1
ATOM 4391 N N . ALA B 1 276 ? 28.938 -7.887 30.188 1 26.38 276 ALA B N 1
ATOM 4392 C CA . ALA B 1 276 ? 28.188 -8.641 31.203 1 26.38 276 ALA B CA 1
ATOM 4393 C C . ALA B 1 276 ? 28.312 -10.141 30.969 1 26.38 276 ALA B C 1
ATOM 4395 O O . ALA B 1 276 ? 27.688 -10.938 31.672 1 26.38 276 ALA B O 1
ATOM 4396 N N . ALA B 1 277 ? 28.688 -10.438 29.766 1 24.5 277 ALA B N 1
ATOM 4397 C CA . ALA B 1 277 ? 28.328 -11.844 29.594 1 24.5 277 ALA B CA 1
ATOM 4398 C C . ALA B 1 277 ? 29.094 -12.719 30.594 1 24.5 277 ALA B C 1
ATOM 4400 O O . ALA B 1 277 ? 28.703 -13.859 30.859 1 24.5 277 ALA B O 1
ATOM 4401 N N . PHE B 1 278 ? 30.328 -12.406 30.688 1 25.41 278 PHE B N 1
ATOM 4402 C CA . PHE B 1 278 ? 31.047 -13.633 31.016 1 25.41 278 PHE B CA 1
ATOM 4403 C C . PHE B 1 278 ? 30.797 -14.031 32.469 1 25.41 278 PHE B C 1
ATOM 4405 O O . PHE B 1 278 ? 31.625 -14.703 33.062 1 25.41 278 PHE B O 1
ATOM 4412 N N . TRP B 1 279 ? 29.781 -13.438 33.156 1 23.81 279 TRP B N 1
ATOM 4413 C CA . TRP B 1 279 ? 29.891 -13.961 34.5 1 23.81 279 TRP B CA 1
ATOM 4414 C C . TRP B 1 279 ? 29.859 -15.484 34.5 1 23.81 279 TRP B C 1
ATOM 4416 O O . TRP B 1 279 ? 28.953 -16.094 33.938 1 23.81 279 TRP B O 1
ATOM 4426 N N . PRO B 1 280 ? 30.969 -16.125 34.625 1 25.28 280 PRO B N 1
ATOM 4427 C CA . PRO B 1 280 ? 31.125 -17.562 34.844 1 25.28 280 PRO B CA 1
ATOM 4428 C C . PRO B 1 280 ? 30.125 -18.109 35.875 1 25.28 280 PRO B C 1
ATOM 4430 O O . PRO B 1 280 ? 29.797 -17.453 36.844 1 25.28 280 PRO B O 1
ATOM 4433 N N . SER B 1 281 ? 29.016 -18.781 35.375 1 23.34 281 SER B N 1
ATOM 4434 C CA . SER B 1 281 ? 28.109 -19.625 36.156 1 23.34 281 SER B CA 1
ATOM 4435 C C . SER B 1 281 ? 28.875 -20.469 37.156 1 23.34 281 SER B C 1
ATOM 4437 O O . SER B 1 281 ? 29.453 -21.5 36.812 1 23.34 281 SER B O 1
ATOM 4439 N N . VAL B 1 282 ? 29.797 -19.969 37.906 1 21.36 282 VAL B N 1
ATOM 4440 C CA . VAL B 1 282 ? 30.359 -20.844 38.938 1 21.36 282 VAL B CA 1
ATOM 4441 C C . VAL B 1 282 ? 29.234 -21.422 39.781 1 21.36 282 VAL B C 1
ATOM 4443 O O . VAL B 1 282 ? 29.5 -21.953 40.875 1 21.36 282 VAL B O 1
ATOM 4446 N N . LEU B 1 283 ? 27.938 -21.047 39.5 1 21.58 283 LEU B N 1
ATOM 4447 C CA . LEU B 1 283 ? 27.172 -21.562 40.656 1 21.58 283 LEU B CA 1
ATOM 4448 C C . LEU B 1 283 ? 27.406 -23.062 40.812 1 21.58 283 LEU B C 1
ATOM 4450 O O . LEU B 1 283 ? 27.141 -23.859 39.906 1 21.58 283 LEU B O 1
ATOM 4454 N N . SER B 1 284 ? 28.391 -23.453 41.656 1 19.86 284 SER B N 1
ATOM 4455 C CA . SER B 1 284 ? 28.875 -24.703 42.219 1 19.86 284 SER B CA 1
ATOM 4456 C C . SER B 1 284 ? 27.703 -25.609 42.594 1 19.86 284 SER B C 1
ATOM 4458 O O . SER B 1 284 ? 26.578 -25.156 42.75 1 19.86 284 SER B O 1
ATOM 4460 N N . PHE B 1 285 ? 28 -27.016 42.781 1 21.27 285 PHE B N 1
ATOM 4461 C CA . PHE B 1 285 ? 27.609 -28.406 42.875 1 21.27 285 PHE B CA 1
ATOM 4462 C C . PHE B 1 285 ? 26.844 -28.656 44.188 1 21.27 285 PHE B C 1
ATOM 4464 O O . PHE B 1 285 ? 26.422 -29.781 44.438 1 21.27 285 PHE B O 1
ATOM 4471 N N . VAL B 1 286 ? 26.406 -27.625 45.031 1 18.61 286 VAL B N 1
ATOM 4472 C CA . VAL B 1 286 ? 26.234 -28.203 46.344 1 18.61 286 VAL B CA 1
ATOM 4473 C C . VAL B 1 286 ? 25.188 -2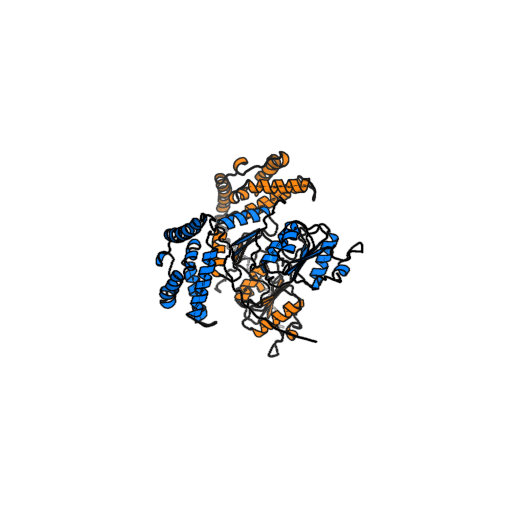9.312 46.281 1 18.61 286 VAL B C 1
ATOM 4475 O O . VAL B 1 286 ? 24.016 -29.047 45.969 1 18.61 286 VAL B O 1
ATOM 4478 N N . ALA B 1 287 ? 25.578 -30.625 46.062 1 20.59 287 ALA B N 1
ATOM 4479 C CA . ALA B 1 287 ? 24.984 -31.953 46.219 1 20.59 287 ALA B CA 1
ATOM 4480 C C . ALA B 1 287 ? 24.312 -32.125 47.562 1 20.59 287 ALA B C 1
ATOM 4482 O O . ALA B 1 287 ? 24.25 -33.25 48.094 1 20.59 287 ALA B O 1
ATOM 4483 N N . GLY B 1 288 ? 23.859 -31.031 48.312 1 17.44 288 GLY B N 1
ATOM 4484 C CA . GLY B 1 288 ? 23.562 -31.516 49.656 1 17.44 288 GLY B CA 1
ATOM 4485 C C . GLY B 1 288 ? 22.75 -32.781 49.656 1 17.44 288 GLY B C 1
ATOM 4486 O O . GLY B 1 288 ? 22.062 -33.125 48.656 1 17.44 288 GLY B O 1
ATOM 4487 N N . ALA B 1 289 ? 22.812 -33.625 50.844 1 18.62 289 ALA B N 1
ATOM 4488 C CA . ALA B 1 289 ? 22.734 -34.844 51.656 1 18.62 289 ALA B CA 1
ATOM 4489 C C . ALA B 1 289 ? 21.281 -35.281 51.844 1 18.62 289 ALA B C 1
ATOM 4491 O O . ALA B 1 289 ? 20.938 -36.438 51.562 1 18.62 289 ALA B O 1
ATOM 4492 N N . ALA B 1 290 ? 20.609 -34.844 53 1 17.62 290 ALA B N 1
ATOM 4493 C CA . ALA B 1 290 ? 20.281 -35.781 54.062 1 17.62 290 ALA B CA 1
ATOM 4494 C C . ALA B 1 290 ? 19.016 -36.562 53.75 1 17.62 290 ALA B C 1
ATOM 4496 O O . ALA B 1 290 ? 18.984 -37.781 53.812 1 17.62 290 ALA B O 1
ATOM 4497 N N . VAL B 1 291 ? 17.906 -36.156 54.5 1 18.47 291 VAL B N 1
ATOM 4498 C CA . VAL B 1 291 ? 17.312 -36.938 55.594 1 18.47 291 VAL B CA 1
ATOM 4499 C C . VAL B 1 291 ? 16.266 -37.906 55.031 1 18.47 291 VAL B C 1
ATOM 4501 O O . VAL B 1 291 ? 15.398 -37.469 54.25 1 18.47 291 VAL B O 1
ATOM 4504 N N . ALA B 1 292 ? 16.359 -39.25 55.438 1 18.3 292 ALA B N 1
ATOM 4505 C CA . ALA B 1 292 ? 15.898 -40.625 55.312 1 18.3 292 ALA B CA 1
ATOM 4506 C C . ALA B 1 292 ? 14.422 -40.719 55.688 1 18.3 292 ALA B C 1
ATOM 4508 O O . ALA B 1 292 ? 13.711 -41.625 55.219 1 18.3 292 ALA B O 1
ATOM 4509 N N . SER B 1 293 ? 13.773 -39.906 56.594 1 18.44 293 SER B N 1
ATOM 4510 C CA . SER B 1 293 ? 13.102 -40.688 57.625 1 18.44 293 SER B CA 1
ATOM 4511 C C . SER B 1 293 ? 11.906 -41.438 57.031 1 18.44 293 SER B C 1
ATOM 4513 O O . SER B 1 293 ? 10.961 -40.812 56.531 1 18.44 293 SER B O 1
ATOM 4515 N N . ALA B 1 294 ? 12.164 -42.625 56.438 1 19 294 ALA B N 1
ATOM 4516 C CA . ALA B 1 294 ? 11.211 -43.688 56.031 1 19 294 ALA B CA 1
ATOM 4517 C C . ALA B 1 294 ? 10.359 -44.125 57.188 1 19 294 ALA B C 1
ATOM 4519 O O . ALA B 1 294 ? 10.812 -44.938 58.031 1 19 294 ALA B O 1
ATOM 4520 N N . SER B 1 295 ? 9.891 -43.219 58.125 1 17.92 295 SER B N 1
ATOM 4521 C CA . SER B 1 295 ? 9.344 -43.969 59.25 1 17.92 295 SER B CA 1
ATOM 4522 C C . SER B 1 295 ? 8.398 -45.094 58.781 1 17.92 295 SER B C 1
ATOM 4524 O O . SER B 1 295 ? 7.812 -44.969 57.688 1 17.92 295 SER B O 1
ATOM 4526 N N . PHE B 1 296 ? 8.102 -46.156 59.781 1 18.23 296 PHE B N 1
ATOM 4527 C CA . PHE B 1 296 ? 7.785 -47.5 60.188 1 18.23 296 PHE B CA 1
ATOM 4528 C C . PHE B 1 296 ? 6.285 -47.75 60.125 1 18.23 296 PHE B C 1
ATOM 4530 O O . PHE B 1 296 ? 5.844 -48.906 60.062 1 18.23 296 PHE B O 1
ATOM 4537 N N . ILE B 1 297 ? 5.359 -46.812 60.25 1 19.47 297 ILE B N 1
ATOM 4538 C CA . ILE B 1 297 ? 4.434 -47.375 61.188 1 19.47 297 ILE B CA 1
ATOM 4539 C C . ILE B 1 297 ? 3.896 -48.719 60.656 1 19.47 297 ILE B C 1
ATOM 4541 O O . ILE B 1 297 ? 3.416 -48.781 59.531 1 19.47 297 ILE B O 1
ATOM 4545 N N . ALA B 1 298 ? 4.008 -49.75 61.531 1 17.47 298 ALA B N 1
ATOM 4546 C CA . ALA B 1 298 ? 3.932 -51.156 61.906 1 17.47 298 ALA B CA 1
ATOM 4547 C C . ALA B 1 298 ? 2.619 -51.781 61.406 1 17.47 298 ALA B C 1
ATOM 4549 O O . ALA B 1 298 ? 1.693 -51.062 61.031 1 17.47 298 ALA B O 1
ATOM 4550 N N . ALA B 1 299 ? 2.154 -52.562 62.344 1 17.84 299 ALA B N 1
ATOM 4551 C CA . ALA B 1 299 ? 2.098 -54 62.625 1 17.84 299 ALA B CA 1
ATOM 4552 C C . ALA B 1 299 ? 0.729 -54.594 62.281 1 17.84 299 ALA B C 1
ATOM 4554 O O . ALA B 1 299 ? 0.638 -55.625 61.625 1 17.84 299 ALA B O 1
ATOM 4555 N N . ALA B 1 300 ? -0.114 -54.406 63.312 1 18.61 300 ALA B N 1
ATOM 4556 C CA . ALA B 1 300 ? -0.622 -55.531 64.125 1 18.61 300 ALA B CA 1
ATOM 4557 C C . ALA B 1 300 ? -1.749 -56.25 63.375 1 18.61 300 ALA B C 1
ATOM 4559 O O . ALA B 1 300 ? -2.441 -55.656 62.562 1 18.61 300 ALA B O 1
ATOM 4560 N N . ARG B 1 301 ? -2.607 -56.781 64.25 1 18.3 301 ARG B N 1
ATOM 4561 C CA . ARG B 1 301 ? -2.795 -58.125 64.75 1 18.3 301 ARG B CA 1
ATOM 4562 C C . ARG B 1 301 ? -3.865 -58.875 63.969 1 18.3 301 ARG B C 1
ATOM 4564 O O . ARG B 1 301 ? -4.699 -58.25 63.312 1 18.3 301 ARG B O 1
ATOM 4571 N N . ARG B 1 302 ? -3.967 -60 64.438 1 20.12 302 ARG B N 1
ATOM 4572 C CA . ARG B 1 302 ? -4.527 -61.344 64.625 1 20.12 302 ARG B CA 1
ATOM 4573 C C . ARG B 1 302 ? -6.047 -61.281 64.688 1 20.12 302 ARG B C 1
ATOM 4575 O O . ARG B 1 302 ? -6.633 -60.219 64.875 1 20.12 302 ARG B O 1
ATOM 4582 N N . LYS B 1 303 ? -6.137 -61.969 65.688 1 17.47 303 LYS B N 1
ATOM 4583 C CA . LYS B 1 303 ? -6.668 -62.656 66.875 1 17.47 303 LYS B CA 1
ATOM 4584 C C . LYS B 1 303 ? -7.348 -61.656 67.812 1 17.47 303 LYS B C 1
ATOM 4586 O O . LYS B 1 303 ? -6.793 -60.594 68.125 1 17.47 303 LYS B O 1
#